Protein AF-0000000076213304 (afdb_homodimer)

pLDDT: mean 77.54, std 24.63, range [30.5, 98.94]

Secondary structure (DSSP, 8-state):
--HHHHHHHHHHHHH--HHHH-TTS-HHHHHHHHHHHHHHHHHHHHHHHHHHHHHHHHHHHHHHHHHS-PEEETTEEEEEEEEEE-HHHHHHHHHHTT-EEPP--SHHHHHHHHHT---TT-SEEEEEEEEEETTEEEETTT-PBP-S--BPTT----GGG-EEEEEEETTT--EEEEETTS-EEEEEEES---/--HHHHHHHHHHHHH--HHHH-TTS-HHHHHHHHHHHHHHHHHHHHHHHHHHHHHHHHHHHHHHHHHS-PEEETTEEEEEEEEEE-HHHHHHHHHHTT-EEPP--SHHHHHHHHHT---TT-SEEEEEEEEEETTEEEETTT-PBP-S--BPTT----GGG-EEEEEEETTT--EEEEETTS-EEEEEEES---

Radius of gyration: 26.55 Å; Cα contacts (8 Å, |Δi|>4): 611; chains: 2; bounding box: 53×80×47 Å

Foldseek 3Di:
DDPVVVLVVLVVVLPPPCCVVPPPDDPVVVVVVVVVSVVSVVVSVVCCVVVVVVVVVVVVLCVVVVVFDWDDDPQKTKGWFDWWFFLVVQQVVLVVNAWGFDDDQDPVSLVVVLVVDDPDPFQFAWGQWFDPPPPQIAGNRPRDTDDDAFADVPPPPCVVVAFTTKTQGNPPSGIYTDHRGGIGIYMTMHNHDD/DDPVVVLVVLVVVLPPPCCVVPPPDPPVVVVVVVVVSVVSVVVSVVCCVVVVVVVVVVVVLCVVVVPFDWDDDPQKTKGWFDWWFFLVVQQVVLVVNAWGFDDDQDPVSLVVVLVVDDPDPFQFAWGQWFDPPPPQIAGNRPRDTDDDAFADVPPPPCVVVAFTTKTQGNPPSGIYTDHRGGIGIYMTMHNHDD

Solvent-accessible surface area (backbone atoms only — not comparable to full-atom values): 20492 Å² total; per-residue (Å²): 135,58,76,61,56,59,53,51,50,54,50,53,60,65,62,53,56,57,67,85,69,42,78,80,58,52,71,64,57,44,47,51,48,49,48,46,49,46,49,50,48,47,47,45,45,47,48,40,46,55,40,42,51,46,40,47,52,43,43,46,47,40,47,55,47,63,65,41,77,62,44,78,57,94,72,26,23,31,39,74,46,82,64,66,32,24,50,48,57,40,36,31,55,18,43,76,71,65,30,24,24,28,76,66,74,41,70,69,55,41,51,53,52,26,71,73,45,66,61,82,93,34,75,28,26,34,38,19,39,32,29,84,52,84,89,52,41,24,24,72,74,59,48,45,65,66,77,58,80,54,54,32,90,82,38,70,64,41,69,94,74,52,29,39,24,31,28,33,29,27,88,81,40,32,28,40,52,35,48,43,78,49,67,31,19,30,32,24,31,20,75,73,56,131,135,58,75,61,57,60,53,51,49,54,51,53,59,65,62,54,57,57,67,84,69,43,78,81,60,52,70,64,59,44,46,50,50,49,49,47,48,47,50,49,47,46,48,44,45,49,48,40,46,54,38,42,51,46,39,48,52,44,43,47,49,41,47,55,48,63,65,42,77,62,45,79,57,95,72,26,24,31,38,74,46,83,63,64,31,23,49,48,58,41,35,32,55,18,43,74,74,66,29,25,26,29,76,66,74,42,72,67,55,39,53,54,52,26,71,73,44,66,61,80,94,33,75,29,26,35,37,17,39,32,30,85,50,85,90,52,42,25,24,72,74,59,47,45,66,66,76,60,80,53,54,33,91,82,37,70,64,40,68,94,75,53,28,39,23,29,28,33,28,26,87,81,40,32,28,39,51,34,48,42,77,49,67,29,19,30,32,26,32,20,75,74,57,132

Nearest PDB structures (foldseek):
  4yli-assembly2_D  TM=7.617E-01  e=7.522E-13  Homo sapiens
  5e4k-assembly1_A  TM=9.205E-01  e=4.769E-11  Homo sapiens
  5ao5-assembly2_B  TM=8.930E-01  e=6.500E-11  Homo sapiens
  5ew6-assembly1_A  TM=9.006E-01  e=8.327E-11  Homo sapiens
  5ao5-assembly1_A  TM=8.877E-01  e=1.367E-10  Homo sapiens

Structure (mmCIF, N/CA/C/O backbone):
data_AF-0000000076213304-model_v1
#
loop_
_entity.id
_entity.type
_entity.pdbx_description
1 polymer 'C-type lectin domain-containing protein'
#
loop_
_atom_site.group_PDB
_atom_site.id
_atom_site.type_symbol
_atom_site.label_atom_id
_atom_site.label_alt_id
_atom_site.label_comp_id
_atom_site.label_asym_id
_atom_site.label_entity_id
_atom_site.label_seq_id
_atom_site.pdbx_PDB_ins_code
_atom_site.Cartn_x
_atom_site.Cartn_y
_atom_site.Cartn_z
_atom_site.occupancy
_atom_site.B_iso_or_equiv
_atom_site.auth_seq_id
_atom_site.auth_comp_id
_atom_site.auth_asym_id
_atom_site.auth_atom_id
_atom_site.pdbx_PDB_model_num
ATOM 1 N N . MET A 1 1 ? 10.344 25.625 6.176 1 30.5 1 MET A N 1
ATOM 2 C CA . MET A 1 1 ? 10.328 26.453 7.379 1 30.5 1 MET A CA 1
ATOM 3 C C . MET A 1 1 ? 9.797 25.672 8.57 1 30.5 1 MET A C 1
ATOM 5 O O . MET A 1 1 ? 8.758 25.016 8.477 1 30.5 1 MET A O 1
ATOM 9 N N . ASP A 1 2 ? 10.594 25.359 9.539 1 35.78 2 ASP A N 1
ATOM 10 C CA . ASP A 1 2 ? 10.539 24.453 10.68 1 35.78 2 ASP A CA 1
ATOM 11 C C . ASP A 1 2 ? 9.398 24.828 11.625 1 35.78 2 ASP A C 1
ATOM 13 O O . ASP A 1 2 ? 9.086 26 11.789 1 35.78 2 ASP A O 1
ATOM 17 N N . SER A 1 3 ? 8.516 23.953 11.906 1 41.19 3 SER A N 1
ATOM 18 C CA . SER A 1 3 ? 7.5 24.062 12.945 1 41.19 3 SER A CA 1
ATOM 19 C C . SER A 1 3 ? 8 24.891 14.125 1 41.19 3 SER A C 1
ATOM 21 O O . SER A 1 3 ? 7.215 25.562 14.797 1 41.19 3 SER A O 1
ATOM 23 N N . SER A 1 4 ? 9.227 24.969 14.211 1 42.03 4 SER A N 1
ATOM 24 C CA . SER A 1 4 ? 9.914 25.672 15.289 1 42.03 4 SER A CA 1
ATOM 25 C C . SER A 1 4 ? 9.836 27.188 15.117 1 42.03 4 SER A C 1
ATOM 27 O O . SER A 1 4 ? 9.68 27.922 16.094 1 42.03 4 SER A O 1
ATOM 29 N N . MET A 1 5 ? 9.75 27.609 13.922 1 40.44 5 MET A N 1
ATOM 30 C CA . MET A 1 5 ? 9.75 29.047 13.656 1 40.44 5 MET A CA 1
ATOM 31 C C . MET A 1 5 ? 8.367 29.641 13.867 1 40.44 5 MET A C 1
ATOM 33 O O . MET A 1 5 ? 8.234 30.75 14.383 1 40.44 5 MET A O 1
ATOM 37 N N . CYS A 1 6 ? 7.328 28.859 13.656 1 39.91 6 CYS A N 1
ATOM 38 C CA . CYS A 1 6 ? 5.961 29.281 13.922 1 39.91 6 CYS A CA 1
ATOM 39 C C . CYS A 1 6 ? 5.703 29.375 15.422 1 39.91 6 CYS A C 1
ATOM 41 O O . CYS A 1 6 ? 5.098 30.344 15.898 1 39.91 6 CYS A O 1
ATOM 43 N N . ILE A 1 7 ? 6.254 28.484 16.141 1 44.47 7 ILE A N 1
ATOM 44 C CA . ILE A 1 7 ? 6.121 28.484 17.594 1 44.47 7 ILE A CA 1
ATOM 45 C C . ILE A 1 7 ? 6.871 29.672 18.172 1 44.47 7 ILE A C 1
ATOM 47 O O . ILE A 1 7 ? 6.355 30.375 19.062 1 44.47 7 ILE A O 1
ATOM 51 N N . ALA A 1 8 ? 7.93 29.953 17.609 1 41.56 8 ALA A N 1
ATOM 52 C CA . ALA A 1 8 ? 8.75 31.062 18.094 1 41.56 8 ALA A CA 1
ATOM 53 C C . ALA A 1 8 ? 8.07 32.406 17.828 1 41.56 8 ALA A C 1
ATOM 55 O O . ALA A 1 8 ? 8.07 33.281 18.688 1 41.56 8 ALA A O 1
ATOM 56 N N . PHE A 1 9 ? 7.379 32.5 16.812 1 39 9 PHE A N 1
ATOM 57 C CA . PHE A 1 9 ? 6.699 33.75 16.469 1 39 9 PHE A CA 1
ATOM 58 C C . PHE A 1 9 ? 5.488 33.969 17.375 1 39 9 PHE A C 1
ATOM 60 O O . PHE A 1 9 ? 5.25 35.094 17.859 1 39 9 PHE A O 1
ATOM 67 N N . ILE A 1 10 ? 4.789 32.938 17.688 1 42.81 10 ILE A N 1
ATOM 68 C CA . ILE A 1 10 ? 3.646 33 18.594 1 42.81 10 ILE A CA 1
ATOM 69 C C . ILE A 1 10 ? 4.121 33.406 19.984 1 42.81 10 ILE A C 1
ATOM 71 O O . ILE A 1 10 ? 3.518 34.281 20.625 1 42.81 10 ILE A O 1
ATOM 75 N N . LEU A 1 11 ? 5.227 32.969 20.281 1 41.53 11 LEU A N 1
ATOM 76 C CA . LEU A 1 11 ? 5.781 33.281 21.594 1 41.53 11 LEU A CA 1
ATOM 77 C C . LEU A 1 11 ? 6.199 34.75 21.656 1 41.53 11 LEU A C 1
ATOM 79 O O . LEU A 1 11 ? 6.004 35.406 22.688 1 41.53 11 LEU A O 1
ATOM 83 N N . VAL A 1 12 ? 6.637 35.25 20.562 1 41.34 12 VAL A N 1
ATOM 84 C CA . VAL A 1 12 ? 7.055 36.656 20.531 1 41.34 12 VAL A CA 1
ATOM 85 C C . VAL A 1 12 ? 5.828 37.562 20.594 1 41.34 12 VAL A C 1
ATOM 87 O O . VAL A 1 12 ? 5.82 38.531 21.328 1 41.34 12 VAL A O 1
ATOM 90 N N . VAL A 1 13 ? 4.793 37.125 19.969 1 42.72 13 VAL A N 1
ATOM 91 C CA . VAL A 1 13 ? 3.576 37.938 20.016 1 42.72 13 VAL A CA 1
ATOM 92 C C . VAL A 1 13 ? 2.961 37.875 21.422 1 42.72 13 VAL A C 1
ATOM 94 O O . VAL A 1 13 ? 2.457 38.875 21.938 1 42.72 13 VAL A O 1
ATOM 97 N N . MET A 1 14 ? 3.182 36.75 22.031 1 41.31 14 MET A N 1
ATOM 98 C CA . MET A 1 14 ? 2.701 36.531 23.391 1 41.31 14 MET A CA 1
ATOM 99 C C . MET A 1 14 ? 3.467 37.438 24.375 1 41.31 14 MET A C 1
ATOM 101 O O . MET A 1 14 ? 2.934 37.812 25.422 1 41.31 14 MET A O 1
ATOM 105 N N . ALA A 1 15 ? 4.625 37.625 24.016 1 39.03 15 ALA A N 1
ATOM 106 C CA . ALA A 1 15 ? 5.453 38.406 24.922 1 39.03 15 ALA A CA 1
ATOM 107 C C . ALA A 1 15 ? 5.172 39.906 24.781 1 39.03 15 ALA A C 1
ATOM 109 O O . ALA A 1 15 ? 5.648 40.719 25.578 1 39.03 15 ALA A O 1
ATOM 110 N N . ILE A 1 16 ? 4.465 40.219 23.75 1 34.94 16 ILE A N 1
ATOM 111 C CA . ILE A 1 16 ? 4.172 41.625 23.656 1 34.94 16 ILE A CA 1
ATOM 112 C C . ILE A 1 16 ? 3.193 42.031 24.75 1 34.94 16 ILE A C 1
ATOM 114 O O . ILE A 1 16 ? 2.072 41.531 24.812 1 34.94 16 ILE A O 1
ATOM 118 N N . ASP A 1 17 ? 3.578 42.375 25.922 1 35.25 17 ASP A N 1
ATOM 119 C CA . ASP A 1 17 ? 2.848 43.031 27.016 1 35.25 17 ASP A CA 1
ATOM 120 C C . ASP A 1 17 ? 2.037 44.219 26.5 1 35.25 17 ASP A C 1
ATOM 122 O O . ASP A 1 17 ? 2.598 45.281 26.172 1 35.25 17 ASP A O 1
ATOM 126 N N . VAL A 1 18 ? 0.824 43.938 25.984 1 37.94 18 VAL A N 1
ATOM 127 C CA . VAL A 1 18 ? -0.082 44.969 25.453 1 37.94 18 VAL A CA 1
ATOM 128 C C . VAL A 1 18 ? -0.277 46.062 26.5 1 37.94 18 VAL A C 1
ATOM 130 O O . VAL A 1 18 ? -0.442 47.219 26.141 1 37.94 18 VAL A O 1
ATOM 133 N N . SER A 1 19 ? -0.426 45.719 27.703 1 37.91 19 SER A N 1
ATOM 134 C CA . SER A 1 19 ? -0.708 46.75 28.672 1 37.91 19 SER A CA 1
ATOM 135 C C . SER A 1 19 ? 0.397 47.812 28.703 1 37.91 19 SER A C 1
ATOM 137 O O . SER A 1 19 ? 0.121 49 28.812 1 37.91 19 SER A O 1
ATOM 139 N N . ASN A 1 20 ? 1.602 47.375 28.906 1 40.34 20 ASN A N 1
ATOM 140 C CA . ASN A 1 20 ? 2.668 48.344 29.062 1 40.34 20 ASN A CA 1
ATOM 141 C C . ASN A 1 20 ? 2.957 49.094 27.766 1 40.34 20 ASN A C 1
ATOM 143 O O . ASN A 1 20 ? 3.58 50.156 27.781 1 40.34 20 ASN A O 1
ATOM 147 N N . SER A 1 21 ? 2.518 48.469 26.672 1 36.41 21 SER A N 1
ATOM 148 C CA . SER A 1 21 ? 2.92 49.094 25.406 1 36.41 21 SER A CA 1
ATOM 149 C C . SER A 1 21 ? 1.831 50 24.859 1 36.41 21 SER A C 1
ATOM 151 O O . SER A 1 21 ? 2.082 50.812 23.953 1 36.41 21 SER A O 1
ATOM 153 N N . PHE A 1 22 ? 0.431 49.812 25.422 1 35.22 22 PHE A N 1
ATOM 154 C CA . PHE A 1 22 ? -0.613 50.688 24.906 1 35.22 22 PHE A CA 1
ATOM 155 C C . PHE A 1 22 ? -1.26 51.469 26.047 1 35.22 22 PHE A C 1
ATOM 157 O O . PHE A 1 22 ? -2.312 51.094 26.547 1 35.22 22 PHE A O 1
ATOM 164 N N . PRO A 1 23 ? -0.802 52.438 26.578 1 37.84 23 PRO A N 1
ATOM 165 C CA . PRO A 1 23 ? -1.333 53.188 27.719 1 37.84 23 PRO A CA 1
ATOM 166 C C . PRO A 1 23 ? -2.662 53.875 27.391 1 37.84 23 PRO A C 1
ATOM 168 O O . PRO A 1 23 ? -3.465 54.125 28.297 1 37.84 23 PRO A O 1
ATOM 171 N N . SER A 1 24 ? -2.873 54.344 26.125 1 41.38 24 SER A N 1
ATOM 172 C CA . SER A 1 24 ? -4.02 55.219 25.969 1 41.38 24 SER A CA 1
ATOM 173 C C . SER A 1 24 ? -5.227 54.469 25.406 1 41.38 24 SER A C 1
ATOM 175 O O . SER A 1 24 ? -6.188 55.094 24.953 1 41.38 24 SER A O 1
ATOM 177 N N . VAL A 1 25 ? -5.09 53.25 25.234 1 43.19 25 VAL A N 1
ATOM 178 C CA . VAL A 1 25 ? -6.238 52.531 24.688 1 43.19 25 VAL A CA 1
ATOM 179 C C . VAL A 1 25 ? -7.348 52.469 25.734 1 43.19 25 VAL A C 1
ATOM 181 O O . VAL A 1 25 ? -7.074 52.406 26.938 1 43.19 25 VAL A O 1
ATOM 184 N N . SER A 1 26 ? -8.641 52.969 25.406 1 49.06 26 SER A N 1
ATOM 185 C CA . SER A 1 26 ? -9.758 52.938 26.344 1 49.06 26 SER A CA 1
ATOM 186 C C . SER A 1 26 ? -9.883 51.594 27.016 1 49.06 26 SER A C 1
ATOM 188 O O . SER A 1 26 ? -9.383 50.594 26.5 1 49.06 26 SER A O 1
ATOM 190 N N . ASN A 1 27 ? -10.438 51.594 28.172 1 51.97 27 ASN A N 1
ATOM 191 C CA . ASN A 1 27 ? -10.609 50.406 29 1 51.97 27 ASN A CA 1
ATOM 192 C C . ASN A 1 27 ? -11.383 49.312 28.25 1 51.97 27 ASN A C 1
ATOM 194 O O . ASN A 1 27 ? -11.062 48.125 28.375 1 51.97 27 ASN A O 1
ATOM 198 N N . LYS A 1 28 ? -12.359 49.719 27.5 1 52.22 28 LYS A N 1
ATOM 199 C CA . LYS A 1 28 ? -13.172 48.75 26.766 1 52.22 28 LYS A CA 1
ATOM 200 C C . LYS A 1 28 ? -12.367 48.094 25.672 1 52.22 28 LYS A C 1
ATOM 202 O O . LYS A 1 28 ? -12.438 46.875 25.484 1 52.22 28 LYS A O 1
ATOM 207 N N . THR A 1 29 ? -11.773 48.875 24.938 1 48.94 29 THR A N 1
ATOM 208 C CA . THR A 1 29 ? -10.938 48.344 23.875 1 48.94 29 THR A CA 1
ATOM 209 C C . THR A 1 29 ? -9.82 47.5 24.438 1 48.94 29 THR A C 1
ATOM 211 O O . THR A 1 29 ? -9.477 46.438 23.875 1 48.94 29 THR A O 1
ATOM 214 N N . MET A 1 30 ? -9.406 47.938 25.562 1 51.28 30 MET A N 1
ATOM 215 C CA . MET A 1 30 ? -8.375 47.156 26.234 1 51.28 30 MET A CA 1
ATOM 216 C C . MET A 1 30 ? -8.93 45.781 26.672 1 51.28 30 MET A C 1
ATOM 218 O O . MET A 1 30 ? -8.234 44.781 26.562 1 51.28 30 MET A O 1
ATOM 222 N N . ASP A 1 31 ? -10.148 45.844 27.062 1 52.31 31 ASP A N 1
ATOM 223 C CA . ASP A 1 31 ? -10.766 44.594 27.5 1 52.31 31 ASP A CA 1
ATOM 224 C C . ASP A 1 31 ? -11.008 43.656 26.312 1 52.31 31 ASP A C 1
ATOM 226 O O . ASP A 1 31 ? -10.797 42.438 26.438 1 52.31 31 ASP A O 1
ATOM 230 N N . GLU A 1 32 ? -11.391 44.219 25.266 1 50.66 32 GLU A N 1
ATOM 231 C CA . GLU A 1 32 ? -11.594 43.438 24.062 1 50.66 32 GLU A CA 1
ATOM 232 C C . GLU A 1 32 ? -10.266 42.875 23.547 1 50.66 32 GLU A C 1
ATOM 234 O O . GLU A 1 32 ? -10.188 41.719 23.125 1 50.66 32 GLU A O 1
ATOM 239 N N . LEU A 1 33 ? -9.328 43.75 23.656 1 48.56 33 LEU A N 1
ATOM 240 C CA . LEU A 1 33 ? -8 43.312 23.219 1 48.56 33 LEU A CA 1
ATOM 241 C C . LEU A 1 33 ? -7.453 42.219 24.156 1 48.56 33 LEU A C 1
ATOM 243 O O . LEU A 1 33 ? -6.816 41.281 23.688 1 48.56 33 LEU A O 1
ATOM 247 N N . LYS A 1 34 ? -7.777 42.438 25.422 1 52.69 34 LYS A N 1
ATOM 248 C CA . LYS A 1 34 ? -7.391 41.406 26.375 1 52.69 34 LYS A CA 1
ATOM 249 C C . LYS A 1 34 ? -8.109 40.094 26.094 1 52.69 34 LYS A C 1
ATOM 251 O O . LYS A 1 34 ? -7.508 39 26.156 1 52.69 34 LYS A O 1
ATOM 256 N N . THR A 1 35 ? -9.359 40.188 25.766 1 52 35 THR A N 1
ATOM 257 C CA . THR A 1 35 ? -10.133 38.969 25.469 1 52 35 THR A CA 1
ATOM 258 C C . THR A 1 35 ? -9.617 38.312 24.203 1 52 35 THR A C 1
ATOM 260 O O . THR A 1 35 ? -9.484 37.094 24.141 1 52 35 THR A O 1
ATOM 263 N N . PHE A 1 36 ? -9.375 39.188 23.359 1 46.84 36 PHE A N 1
ATOM 264 C CA . PHE A 1 36 ? -8.836 38.656 22.125 1 46.84 36 PHE A CA 1
ATOM 265 C C . PHE A 1 36 ? -7.48 38 22.359 1 46.84 36 PHE A C 1
ATOM 267 O O . PHE A 1 36 ? -7.219 36.906 21.844 1 46.84 36 PHE A O 1
ATOM 274 N N . ARG A 1 37 ? -6.668 38.656 23.094 1 48.09 37 ARG A N 1
ATOM 275 C CA . ARG A 1 37 ? -5.371 38.094 23.453 1 48.09 37 ARG A CA 1
ATOM 276 C C . ARG A 1 37 ? -5.535 36.75 24.188 1 48.09 37 ARG A C 1
ATOM 278 O O . ARG A 1 37 ? -4.801 35.812 23.906 1 48.09 37 ARG A O 1
ATOM 285 N N . GLU A 1 38 ? -6.504 36.719 24.938 1 51.59 38 GLU A N 1
ATOM 286 C CA . GLU A 1 38 ? -6.723 35.469 25.672 1 51.59 38 GLU A CA 1
ATOM 287 C C . GLU A 1 38 ? -7.23 34.375 24.75 1 51.59 38 GLU A C 1
ATOM 289 O O . GLU A 1 38 ? -6.824 33.219 24.891 1 51.59 38 GLU A O 1
ATOM 294 N N . LYS A 1 39 ? -8.047 34.781 23.953 1 48.53 39 LYS A N 1
ATOM 295 C CA . LYS A 1 39 ? -8.539 33.781 22.984 1 48.53 39 LYS A CA 1
ATOM 296 C C . LYS A 1 39 ? -7.422 33.312 22.062 1 48.53 39 LYS A C 1
ATOM 298 O O . LYS A 1 39 ? -7.324 32.125 21.75 1 48.53 39 LYS A O 1
ATOM 303 N N . LEU A 1 40 ? -6.656 34.281 21.719 1 48.09 40 LEU A N 1
ATOM 304 C CA . LEU A 1 40 ? -5.496 33.969 20.891 1 48.09 40 LEU A CA 1
ATOM 305 C C . LEU A 1 40 ? -4.527 33.062 21.672 1 48.09 40 LEU A C 1
ATOM 307 O O . LEU A 1 40 ? -3.971 32.125 21.109 1 48.09 40 LEU A O 1
ATOM 311 N N . LYS A 1 41 ? -4.355 33.406 22.938 1 48.62 41 LYS A N 1
ATOM 312 C CA . LYS A 1 41 ? -3.551 32.562 23.812 1 48.62 41 LYS A CA 1
ATOM 313 C C . LYS A 1 41 ? -4.137 31.156 23.922 1 48.62 41 LYS A C 1
ATOM 315 O O . LYS A 1 41 ? -3.4 30.172 23.859 1 48.62 41 LYS A O 1
ATOM 320 N N . GLN A 1 42 ? -5.398 31.109 24.016 1 50.66 42 GLN A N 1
ATOM 321 C CA . GLN A 1 42 ? -6.047 29.812 24.141 1 50.66 42 GLN A CA 1
ATOM 322 C C . GLN A 1 42 ? -5.938 29.016 22.828 1 50.66 42 GLN A C 1
ATOM 324 O O . GLN A 1 42 ? -5.684 27.812 22.859 1 50.66 42 GLN A O 1
ATOM 329 N 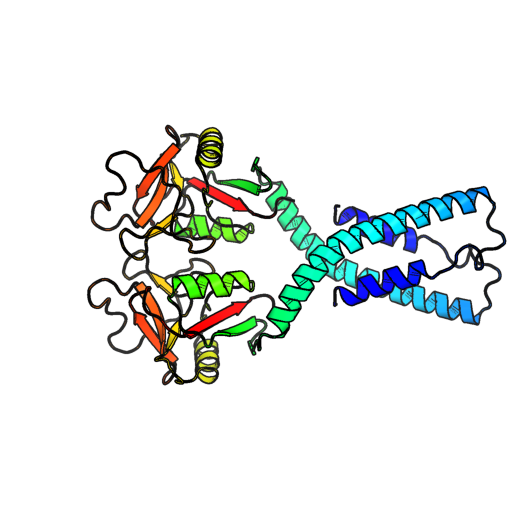N . PHE A 1 43 ? -6.215 29.703 21.875 1 45.94 43 PHE A N 1
ATOM 330 C CA . PHE A 1 43 ? -6.035 29.078 20.578 1 45.94 43 PHE A CA 1
ATOM 331 C C . PHE A 1 43 ? -4.59 28.625 20.375 1 45.94 43 PHE A C 1
ATOM 333 O O . PHE A 1 43 ? -4.336 27.531 19.891 1 45.94 43 PHE A O 1
ATOM 340 N N . GLY A 1 44 ? -3.713 29.5 20.734 1 42.38 44 GLY A N 1
ATOM 341 C CA . GLY A 1 44 ? -2.305 29.141 20.703 1 42.38 44 GLY A CA 1
ATOM 342 C C . GLY A 1 44 ? -1.986 27.906 21.547 1 42.38 44 GLY A C 1
ATOM 343 O O . GLY A 1 44 ? -1.254 27.031 21.094 1 42.38 44 GLY A O 1
ATOM 344 N N . VAL A 1 45 ? -2.572 27.953 22.672 1 50.38 45 VAL A N 1
ATOM 345 C CA . VAL A 1 45 ? -2.371 26.797 23.531 1 50.38 45 VAL A CA 1
ATOM 346 C C . VAL A 1 45 ? -2.969 25.547 22.891 1 50.38 45 VAL A C 1
ATOM 348 O O . VAL A 1 45 ? -2.352 24.484 22.891 1 50.38 45 VAL A O 1
ATOM 351 N N . GLU A 1 46 ? -4.164 25.734 22.406 1 46.34 46 GLU A N 1
ATOM 352 C CA . GLU A 1 46 ? -4.809 24.594 21.766 1 46.34 46 GLU A CA 1
ATOM 353 C C . GLU A 1 46 ? -4.008 24.109 20.562 1 46.34 46 GLU A C 1
ATOM 355 O O . GLU A 1 46 ? -3.822 22.906 20.375 1 46.34 46 GLU A O 1
ATOM 360 N N . ILE A 1 47 ? -3.664 25.016 19.812 1 43.94 47 ILE A N 1
ATOM 361 C CA . ILE A 1 47 ? -2.822 24.688 18.672 1 43.94 47 ILE A CA 1
ATOM 362 C C . ILE A 1 47 ? -1.5 24.094 19.156 1 43.94 47 ILE A C 1
ATOM 364 O O . ILE A 1 47 ? -1.031 23.094 18.625 1 43.94 47 ILE A O 1
ATOM 368 N N . THR A 1 48 ? -0.971 24.766 20.109 1 42.69 48 THR A N 1
ATOM 369 C CA . THR A 1 48 ? 0.266 24.25 20.688 1 42.69 48 THR A CA 1
ATOM 370 C C . THR A 1 48 ? 0.058 22.859 21.281 1 42.69 48 THR A C 1
ATOM 372 O O . THR A 1 48 ? 0.896 21.984 21.094 1 42.69 48 THR A O 1
ATOM 375 N N . ASN A 1 49 ? -1.055 22.812 21.969 1 46.25 49 ASN A N 1
ATOM 376 C CA . ASN A 1 49 ? -1.329 21.5 22.531 1 46.25 49 ASN A CA 1
ATOM 377 C C . ASN A 1 49 ? -1.533 20.453 21.438 1 46.25 49 ASN A C 1
ATOM 379 O O . ASN A 1 49 ? -1.041 19.328 21.547 1 46.25 49 ASN A O 1
ATOM 383 N N . LYS A 1 50 ? -2.422 20.797 20.609 1 44.91 50 LYS A N 1
ATOM 384 C CA . LYS A 1 50 ? -2.607 19.891 19.484 1 44.91 50 LYS A CA 1
ATOM 385 C C . LYS A 1 50 ? -1.306 19.703 18.703 1 44.91 50 LYS A C 1
ATOM 387 O O . LYS A 1 50 ? -0.97 18.594 18.297 1 44.91 50 LYS A O 1
ATOM 392 N N . PHE A 1 51 ? -0.636 20.812 18.5 1 41.25 51 PHE A N 1
ATOM 393 C CA . PHE A 1 51 ? 0.665 20.766 17.844 1 41.25 51 PHE A CA 1
ATOM 394 C C . PHE A 1 51 ? 1.715 20.156 18.766 1 41.25 51 PHE A C 1
ATOM 396 O O . PHE A 1 51 ? 2.609 19.438 18.312 1 41.25 51 PHE A O 1
ATOM 403 N N . SER A 1 52 ? 1.62 20.531 19.906 1 45.62 52 SER A N 1
ATOM 404 C CA . SER A 1 52 ? 2.543 19.906 20.859 1 45.62 52 SER A CA 1
ATOM 405 C C . SER A 1 52 ? 2.367 18.406 20.906 1 45.62 52 SER A C 1
ATOM 407 O O . SER A 1 52 ? 3.348 17.656 20.984 1 45.62 52 SER A O 1
ATOM 409 N N . GLY A 1 53 ? 1.123 17.969 21.031 1 44.53 53 GLY A N 1
ATOM 410 C CA . GLY A 1 53 ? 0.915 16.547 20.875 1 44.53 53 GLY A CA 1
ATOM 411 C C . GLY A 1 53 ? 1.379 16.016 19.531 1 44.53 53 GLY A C 1
ATOM 412 O O . GLY A 1 53 ? 2.072 14.992 19.469 1 44.53 53 GLY A O 1
ATOM 413 N N . LEU A 1 54 ? 0.888 16.625 18.547 1 43.84 54 LEU A N 1
ATOM 414 C CA . LEU A 1 54 ? 1.406 16.328 17.219 1 43.84 54 LEU A CA 1
ATOM 415 C C . LEU A 1 54 ? 2.91 16.578 17.141 1 43.84 54 LEU A C 1
ATOM 417 O O . LEU A 1 54 ? 3.648 15.797 16.547 1 43.84 54 LEU A O 1
ATOM 421 N N . ASP A 1 55 ? 3.375 17.656 17.719 1 42.84 55 ASP A N 1
ATOM 422 C CA . ASP A 1 55 ? 4.797 17.984 17.797 1 42.84 55 ASP A CA 1
ATOM 423 C C . ASP A 1 55 ? 5.566 16.906 18.562 1 42.84 55 ASP A C 1
ATOM 425 O O . ASP A 1 55 ? 6.648 16.5 18.141 1 42.84 55 ASP A O 1
ATOM 429 N N . THR A 1 56 ? 4.977 16.578 19.703 1 48.53 56 THR A N 1
ATOM 430 C CA . THR A 1 56 ? 5.664 15.5 20.422 1 48.53 56 THR A CA 1
ATOM 431 C C . THR A 1 56 ? 5.676 14.219 19.578 1 48.53 56 THR A C 1
ATOM 433 O O . THR A 1 56 ? 6.684 13.508 19.547 1 48.53 56 THR A O 1
ATOM 436 N N . ASP A 1 57 ? 4.535 13.805 19.078 1 46.72 57 ASP A N 1
ATOM 437 C CA . ASP A 1 57 ? 4.504 12.648 18.188 1 46.72 57 ASP A CA 1
ATOM 438 C C . ASP A 1 57 ? 5.383 12.867 16.953 1 46.72 57 ASP A C 1
ATOM 440 O O . ASP A 1 57 ? 6.125 11.977 16.547 1 46.72 57 ASP A O 1
ATOM 444 N N . LEU A 1 58 ? 5.18 14.023 16.453 1 44.41 58 LEU A N 1
ATOM 445 C CA . LEU A 1 58 ? 6.027 14.398 15.328 1 44.41 58 LEU A CA 1
ATOM 446 C C . LEU A 1 58 ? 7.484 14.531 15.766 1 44.41 58 LEU A C 1
ATOM 448 O O . LEU A 1 58 ? 8.391 14.117 15.039 1 44.41 58 LEU A O 1
ATOM 452 N N . GLN A 1 59 ? 7.668 15.133 16.906 1 46.38 59 GLN A N 1
ATOM 453 C CA . GLN A 1 59 ? 9.031 15.203 17.422 1 46.38 59 GLN A CA 1
ATOM 454 C C . GLN A 1 59 ? 9.602 13.812 17.672 1 46.38 59 GLN A C 1
ATOM 456 O O . GLN A 1 59 ? 10.773 13.555 17.375 1 46.38 59 GLN A O 1
ATOM 461 N N . SER A 1 60 ? 8.797 12.969 18.266 1 50.06 60 SER A N 1
ATOM 462 C CA . SER A 1 60 ? 9.258 11.594 18.453 1 50.06 60 SER A CA 1
ATOM 463 C C . SER A 1 60 ? 9.492 10.906 17.125 1 50.06 60 SER A C 1
ATOM 465 O O . SER A 1 60 ? 10.492 10.195 16.953 1 50.06 60 SER A O 1
ATOM 467 N N . MET A 1 61 ? 8.492 11.016 16.297 1 47.91 61 MET A N 1
ATOM 468 C CA . MET A 1 61 ? 8.703 10.492 14.961 1 47.91 61 MET A CA 1
ATOM 469 C C . MET A 1 61 ? 9.906 11.148 14.297 1 47.91 61 MET A C 1
ATOM 471 O O . MET A 1 61 ? 10.711 10.477 13.648 1 47.91 61 MET A O 1
ATOM 475 N N . GLU A 1 62 ? 9.945 12.461 14.5 1 47.78 62 GLU A N 1
ATOM 476 C CA . GLU A 1 62 ? 11.094 13.195 13.984 1 47.78 62 GLU A CA 1
ATOM 477 C C . GLU A 1 62 ? 12.398 12.695 14.602 1 47.78 62 GLU A C 1
ATOM 479 O O . GLU A 1 62 ? 13.398 12.539 13.906 1 47.78 62 GLU A O 1
ATOM 484 N N . SER A 1 63 ? 12.25 12.578 15.906 1 52.06 63 SER A N 1
ATOM 485 C CA . SER A 1 63 ? 13.453 12.07 16.562 1 52.06 63 SER A CA 1
ATOM 486 C C . SER A 1 63 ? 13.812 10.672 16.078 1 52.06 63 SER A C 1
ATOM 488 O O . SER A 1 63 ? 14.984 10.375 15.828 1 52.06 63 SER A O 1
ATOM 490 N N . ASP A 1 64 ? 12.789 9.812 16 1 53.84 64 ASP A N 1
ATOM 491 C CA . ASP A 1 64 ? 13.055 8.461 15.5 1 53.84 64 ASP A CA 1
ATOM 492 C C . ASP A 1 64 ? 13.516 8.5 14.047 1 53.84 64 ASP A C 1
ATOM 494 O O . ASP A 1 64 ? 14.453 7.801 13.664 1 53.84 64 ASP A O 1
ATOM 498 N N . ILE A 1 65 ? 12.797 9.398 13.344 1 54 65 ILE A N 1
ATOM 499 C CA . ILE A 1 65 ? 13.18 9.602 11.945 1 54 65 ILE A CA 1
ATOM 500 C C . ILE A 1 65 ? 14.555 10.266 11.883 1 54 65 ILE A C 1
ATOM 502 O O . ILE A 1 65 ? 15.391 9.883 11.062 1 54 65 ILE A O 1
ATOM 506 N N . ALA A 1 66 ? 14.672 11.242 12.781 1 52.62 66 ALA A N 1
ATOM 507 C CA . ALA A 1 66 ? 15.953 11.938 12.844 1 52.62 66 ALA A CA 1
ATOM 508 C C . ALA A 1 66 ? 17.094 10.969 13.148 1 52.62 66 ALA A C 1
ATOM 510 O O . ALA A 1 66 ? 18.219 11.18 12.711 1 52.62 66 ALA A O 1
ATOM 511 N N . LYS A 1 67 ? 16.609 10.039 13.883 1 58.69 67 LYS A N 1
ATOM 512 C CA . LYS A 1 67 ? 17.641 9.055 14.203 1 58.69 67 LYS A CA 1
ATOM 513 C C . LYS A 1 67 ? 17.953 8.164 13.008 1 58.69 67 LYS A C 1
ATOM 515 O O . LYS A 1 67 ? 19.016 7.566 12.922 1 58.69 67 LYS A O 1
ATOM 520 N N . ARG A 1 68 ? 17 8.273 12.109 1 62.97 68 ARG A N 1
ATOM 521 C CA . ARG A 1 68 ? 17.266 7.477 10.914 1 62.97 68 ARG A CA 1
ATOM 522 C C . ARG A 1 68 ? 18.078 8.266 9.898 1 62.97 68 ARG A C 1
ATOM 524 O O . ARG A 1 68 ? 17.875 9.469 9.727 1 62.97 68 ARG A O 1
ATOM 531 N N . ASN A 1 69 ? 19.125 7.664 9.555 1 77.88 69 ASN A N 1
ATOM 532 C CA . ASN A 1 69 ? 20.016 8.242 8.555 1 77.88 69 ASN A CA 1
ATOM 533 C C . ASN A 1 69 ? 19.406 8.195 7.16 1 77.88 69 ASN A C 1
ATOM 535 O O . ASN A 1 69 ? 19.703 7.289 6.379 1 77.88 69 ASN A O 1
ATOM 539 N N . PHE A 1 70 ? 18.5 9.125 6.965 1 86.69 70 PHE A N 1
ATOM 540 C CA . PHE A 1 70 ? 17.938 9.25 5.621 1 86.69 70 PHE A CA 1
ATOM 541 C C . PHE A 1 70 ? 18.938 9.883 4.668 1 86.69 70 PHE A C 1
ATOM 543 O O . PHE A 1 70 ? 19.703 10.773 5.062 1 86.69 70 PHE A O 1
ATOM 550 N N . GLU A 1 71 ? 18.953 9.281 3.459 1 91.88 71 GLU A N 1
ATOM 551 C CA . GLU A 1 71 ? 19.703 9.891 2.359 1 91.88 71 GLU A CA 1
ATOM 552 C C . GLU A 1 71 ? 18.781 10.656 1.42 1 91.88 71 GLU A C 1
ATOM 554 O O . GLU A 1 71 ? 17.656 10.211 1.141 1 91.88 71 GLU A O 1
ATOM 559 N N . LYS A 1 72 ? 19.297 11.773 0.994 1 89.25 72 LYS A N 1
ATOM 560 C CA . LYS A 1 72 ? 18.484 12.602 0.111 1 89.25 72 LYS A CA 1
ATOM 561 C C . LYS A 1 72 ? 18.922 12.461 -1.342 1 89.25 72 LYS A C 1
ATOM 563 O O . LYS A 1 72 ? 20.125 12.398 -1.628 1 89.25 72 LYS A O 1
ATOM 568 N N . TYR A 1 73 ? 17.891 12.359 -2.25 1 92.5 73 TYR A N 1
ATOM 569 C CA . TYR A 1 73 ? 18.156 12.312 -3.684 1 92.5 73 TYR A CA 1
ATOM 570 C C . TYR A 1 73 ? 16.984 12.891 -4.473 1 92.5 73 TYR A C 1
ATOM 572 O O . TYR A 1 73 ? 15.859 12.383 -4.391 1 92.5 73 TYR A O 1
ATOM 580 N N . ASN A 1 74 ? 17.172 13.938 -5.18 1 88.38 74 ASN A N 1
ATOM 581 C CA . ASN A 1 74 ? 16.203 14.578 -6.062 1 88.38 74 ASN A CA 1
ATOM 582 C C . ASN A 1 74 ? 14.891 14.867 -5.336 1 88.38 74 ASN A C 1
ATOM 584 O O . ASN A 1 74 ? 13.812 14.547 -5.844 1 88.38 74 ASN A O 1
ATOM 588 N N . GLY A 1 75 ? 14.969 15.391 -4.168 1 83.19 75 GLY A N 1
ATOM 589 C CA . GLY A 1 75 ? 13.797 15.844 -3.439 1 83.19 75 GLY A CA 1
ATOM 590 C C . GLY A 1 75 ? 13.102 14.734 -2.674 1 83.19 75 GLY A C 1
ATOM 591 O O . GLY A 1 75 ? 12.055 14.961 -2.066 1 83.19 75 GLY A O 1
ATOM 592 N N . HIS A 1 76 ? 13.695 13.539 -2.75 1 88.06 76 HIS A N 1
ATOM 593 C CA . HIS A 1 76 ? 13.164 12.406 -2.002 1 88.06 76 HIS A CA 1
ATOM 594 C C . HIS A 1 76 ? 14.141 11.953 -0.919 1 88.06 76 HIS A C 1
ATOM 596 O O . HIS A 1 76 ? 15.328 12.266 -0.979 1 88.06 76 HIS A O 1
ATOM 602 N N . CYS A 1 77 ? 13.609 11.336 0.081 1 89.25 77 CYS A N 1
ATOM 603 C CA . CYS A 1 77 ? 14.414 10.773 1.155 1 89.25 77 CYS A CA 1
ATOM 604 C C . CYS A 1 77 ? 14.344 9.25 1.148 1 89.25 77 CYS A C 1
ATOM 606 O O . CYS A 1 77 ? 13.289 8.672 0.896 1 89.25 77 CYS A O 1
ATOM 608 N N . TYR A 1 78 ? 15.438 8.719 1.387 1 95.06 78 TYR A N 1
ATOM 609 C CA . TYR A 1 78 ? 15.57 7.27 1.304 1 95.06 78 TYR A CA 1
ATOM 610 C C . TYR A 1 78 ? 16.141 6.699 2.598 1 95.06 78 TYR A C 1
ATOM 612 O O . TYR A 1 78 ? 17.031 7.293 3.205 1 95.06 78 TYR A O 1
ATOM 620 N N . TYR A 1 79 ? 15.594 5.676 3.039 1 94.81 79 TYR A N 1
ATOM 621 C CA . TYR A 1 79 ? 16.094 4.918 4.184 1 94.81 79 TYR A CA 1
ATOM 622 C C . TYR A 1 79 ? 16.562 3.533 3.762 1 94.81 79 TYR A C 1
ATOM 624 O O . TYR A 1 79 ? 15.852 2.811 3.062 1 94.81 79 TYR A O 1
ATOM 632 N N . PHE A 1 80 ? 17.781 3.207 4.105 1 96.56 80 PHE A N 1
ATOM 633 C CA . PHE A 1 80 ? 18.359 1.899 3.836 1 96.56 80 PHE A CA 1
ATOM 634 C C . PHE A 1 80 ? 18.375 1.039 5.094 1 96.56 80 PHE A C 1
ATOM 636 O O . PHE A 1 80 ? 19.234 1.199 5.957 1 96.56 80 PHE A O 1
ATOM 643 N N . GLY A 1 81 ? 17.391 0.152 5.148 1 95.19 81 GLY A N 1
ATOM 644 C CA . GLY A 1 81 ? 17.25 -0.695 6.324 1 95.19 81 GLY A CA 1
ATOM 645 C C . GLY A 1 81 ? 18.328 -1.751 6.43 1 95.19 81 GLY A C 1
ATOM 646 O O . GLY A 1 81 ? 18.625 -2.439 5.453 1 95.19 81 GLY A O 1
ATOM 647 N N . GLU A 1 82 ? 18.844 -1.995 7.613 1 93.75 82 GLU A N 1
ATOM 648 C CA . GLU A 1 82 ? 19.969 -2.906 7.812 1 93.75 82 GLU A CA 1
ATOM 649 C C . GLU A 1 82 ? 19.484 -4.281 8.273 1 93.75 82 GLU A C 1
ATOM 651 O O . GLU A 1 82 ? 20.234 -5.266 8.18 1 93.75 82 GLU A O 1
ATOM 656 N N . ASP A 1 83 ? 18.312 -4.297 8.883 1 95.88 83 ASP A N 1
ATOM 657 C CA . ASP A 1 83 ? 17.766 -5.59 9.266 1 95.88 83 ASP A CA 1
ATOM 658 C C . ASP A 1 83 ? 17.219 -6.34 8.047 1 95.88 83 ASP A C 1
ATOM 660 O O . ASP A 1 83 ? 16.828 -5.719 7.055 1 95.88 83 ASP A O 1
ATOM 664 N N . ARG A 1 84 ? 17.297 -7.621 8.055 1 98.38 84 ARG A N 1
ATOM 665 C CA . ARG A 1 84 ? 16.766 -8.453 6.984 1 98.38 84 ARG A CA 1
ATOM 666 C C . ARG A 1 84 ? 15.32 -8.859 7.277 1 98.38 84 ARG A C 1
ATOM 668 O O . ARG A 1 84 ? 15.039 -9.422 8.336 1 98.38 84 ARG A O 1
ATOM 675 N N . LEU A 1 85 ? 14.414 -8.57 6.371 1 98.69 85 LEU A N 1
ATOM 676 C CA . LEU A 1 85 ? 12.984 -8.812 6.523 1 98.69 85 LEU A CA 1
ATOM 677 C C . LEU A 1 85 ? 12.391 -9.398 5.246 1 98.69 85 LEU A C 1
ATOM 679 O O . LEU A 1 85 ? 13.008 -9.32 4.18 1 98.69 85 LEU A O 1
ATOM 683 N N . SER A 1 86 ? 11.242 -10.023 5.43 1 98.69 86 SER A N 1
ATOM 684 C CA . SER A 1 86 ? 10.477 -10.359 4.234 1 98.69 86 SER A CA 1
ATOM 685 C C . SER A 1 86 ? 10.055 -9.094 3.486 1 98.69 86 SER A C 1
ATOM 687 O O . SER A 1 86 ? 10.109 -7.996 4.031 1 98.69 86 SER A O 1
ATOM 689 N N . TRP A 1 87 ? 9.664 -9.273 2.25 1 98.75 87 TRP A N 1
ATOM 690 C CA . TRP A 1 87 ? 9.188 -8.141 1.466 1 98.75 87 TRP A CA 1
ATOM 691 C C . TRP A 1 87 ? 8.016 -7.453 2.164 1 98.75 87 TRP A C 1
ATOM 693 O O . TRP A 1 87 ? 7.941 -6.223 2.191 1 98.75 87 TRP A O 1
ATOM 703 N N . PHE A 1 88 ? 7.145 -8.258 2.781 1 98.75 88 PHE A N 1
ATOM 704 C CA . PHE A 1 88 ? 5.953 -7.742 3.445 1 98.75 88 PHE A CA 1
ATOM 705 C C . PHE A 1 88 ? 6.332 -6.898 4.656 1 98.75 88 PHE A C 1
ATOM 707 O O . PHE A 1 88 ? 5.828 -5.785 4.828 1 98.75 88 PHE A O 1
ATOM 714 N N . ASN A 1 89 ? 7.18 -7.441 5.48 1 98.56 89 ASN A N 1
ATOM 715 C CA . ASN A 1 89 ? 7.598 -6.719 6.676 1 98.56 89 ASN A CA 1
ATOM 716 C C . ASN A 1 89 ? 8.43 -5.488 6.32 1 98.56 89 ASN A C 1
ATOM 718 O O . ASN A 1 89 ? 8.367 -4.469 7.012 1 98.56 89 ASN A O 1
ATOM 722 N N . ALA A 1 90 ? 9.211 -5.602 5.281 1 98.75 90 ALA A N 1
ATOM 723 C CA . ALA A 1 90 ? 9.945 -4.441 4.789 1 98.75 90 ALA A CA 1
ATOM 724 C C . ALA A 1 90 ? 8.992 -3.336 4.344 1 98.75 90 ALA A C 1
ATOM 726 O O . ALA A 1 90 ? 9.172 -2.17 4.707 1 98.75 90 ALA A O 1
ATOM 727 N N . GLN A 1 91 ? 7.996 -3.723 3.521 1 98.5 91 GLN A N 1
ATOM 728 C CA . GLN A 1 91 ? 6.988 -2.758 3.094 1 98.5 91 GLN A CA 1
ATOM 729 C C . GLN A 1 91 ? 6.285 -2.129 4.293 1 98.5 91 GLN A C 1
ATOM 731 O O . GLN A 1 91 ? 6.066 -0.916 4.324 1 98.5 91 GLN A O 1
ATOM 736 N N . ARG A 1 92 ? 5.949 -2.918 5.258 1 95.81 92 ARG A N 1
ATOM 737 C CA . ARG A 1 92 ? 5.312 -2.416 6.469 1 95.81 92 ARG A CA 1
ATOM 738 C C . ARG A 1 92 ? 6.207 -1.403 7.18 1 95.81 92 ARG A C 1
ATOM 740 O O . ARG A 1 92 ? 5.742 -0.338 7.586 1 95.81 92 ARG A O 1
ATOM 747 N N . ASN A 1 93 ? 7.477 -1.718 7.336 1 94.5 93 ASN A N 1
ATOM 748 C CA . ASN A 1 93 ? 8.406 -0.802 7.988 1 94.5 93 ASN A CA 1
ATOM 749 C C . ASN A 1 93 ? 8.516 0.521 7.234 1 94.5 93 ASN A C 1
ATOM 751 O O . ASN A 1 93 ? 8.602 1.585 7.852 1 94.5 93 ASN A O 1
ATOM 755 N N . CYS A 1 94 ? 8.555 0.424 5.918 1 95.5 94 CYS A N 1
ATOM 756 C CA . CYS A 1 94 ? 8.617 1.646 5.125 1 95.5 94 CYS A CA 1
ATOM 757 C C . CYS A 1 94 ? 7.363 2.488 5.316 1 95.5 94 CYS A C 1
ATOM 759 O O . CYS A 1 94 ? 7.441 3.715 5.41 1 95.5 94 CYS A O 1
ATOM 761 N N . GLN A 1 95 ? 6.211 1.825 5.391 1 89.31 95 GLN A N 1
ATOM 762 C CA . GLN A 1 95 ? 4.957 2.539 5.609 1 89.31 95 GLN A CA 1
ATOM 763 C C . GLN A 1 95 ? 4.949 3.223 6.977 1 89.31 95 GLN A C 1
ATOM 765 O O . GLN A 1 95 ? 4.445 4.34 7.113 1 89.31 95 GLN A O 1
ATOM 770 N N . LEU A 1 96 ? 5.527 2.623 7.957 1 85.56 96 LEU A N 1
ATOM 771 C CA . LEU A 1 96 ? 5.551 3.15 9.32 1 85.56 96 LEU A CA 1
ATOM 772 C C . LEU A 1 96 ? 6.371 4.434 9.391 1 85.56 96 LEU A C 1
ATOM 774 O O . LEU A 1 96 ? 6.102 5.301 10.227 1 85.56 96 LEU A O 1
ATOM 778 N N . ILE A 1 97 ? 7.266 4.586 8.453 1 81.38 97 ILE A N 1
ATOM 779 C CA . ILE A 1 97 ? 8.086 5.789 8.5 1 81.38 97 ILE A CA 1
ATOM 780 C C . ILE A 1 97 ? 7.652 6.758 7.406 1 81.38 97 ILE A C 1
ATOM 782 O O . ILE A 1 97 ? 8.406 7.66 7.031 1 81.38 97 ILE A O 1
ATOM 786 N N . GLY A 1 98 ? 6.512 6.535 6.844 1 81 98 GLY A N 1
ATOM 787 C CA . GLY A 1 98 ? 5.875 7.531 6 1 81 98 GLY A CA 1
ATOM 788 C C . GLY A 1 98 ? 6.156 7.328 4.523 1 81 98 GLY A C 1
ATOM 789 O O . GLY A 1 98 ? 5.938 8.234 3.715 1 81 98 GLY A O 1
ATOM 790 N N . GLY A 1 99 ? 6.594 6.152 4.152 1 90.38 99 GLY A N 1
ATOM 791 C CA . GLY A 1 99 ? 6.898 5.871 2.756 1 90.38 99 GLY A CA 1
ATOM 792 C C . GLY A 1 99 ? 6.484 4.477 2.326 1 90.38 99 GLY A C 1
ATOM 793 O O . GLY A 1 99 ? 5.492 3.936 2.816 1 90.38 99 GLY A O 1
ATOM 794 N N . ASN A 1 100 ? 7.141 4 1.312 1 95.94 100 ASN A N 1
ATOM 795 C CA . ASN A 1 100 ? 7.031 2.66 0.742 1 95.94 100 ASN A CA 1
ATOM 796 C C . ASN A 1 100 ? 8.391 2.123 0.305 1 95.94 100 ASN A C 1
ATOM 798 O O . ASN A 1 100 ? 9.375 2.867 0.261 1 95.94 100 ASN A O 1
ATOM 802 N N . LEU A 1 101 ? 8.398 0.832 0.124 1 98.62 101 LEU A N 1
ATOM 803 C CA . LEU A 1 101 ? 9.547 0.346 -0.628 1 98.62 101 LEU A CA 1
ATOM 804 C C . LEU A 1 101 ? 9.742 1.158 -1.904 1 98.62 101 LEU A C 1
ATOM 806 O O . LEU A 1 101 ? 8.773 1.515 -2.574 1 98.62 101 LEU A O 1
ATOM 810 N N . VAL A 1 102 ? 10.953 1.389 -2.268 1 98.56 102 VAL A N 1
ATOM 811 C CA . VAL A 1 102 ? 11.344 2.41 -3.234 1 98.56 102 VAL A CA 1
ATOM 812 C C . VAL A 1 102 ? 10.789 2.053 -4.613 1 98.56 102 VAL A C 1
ATOM 814 O O . VAL A 1 102 ? 10.812 0.887 -5.016 1 98.56 102 VAL A O 1
ATOM 817 N N . LYS A 1 103 ? 10.258 3.043 -5.234 1 98.31 103 LYS A N 1
ATOM 818 C CA . LYS A 1 103 ? 9.984 3.029 -6.668 1 98.31 103 LYS A CA 1
ATOM 819 C C . LYS A 1 103 ? 11.148 3.607 -7.461 1 98.31 103 LYS A C 1
ATOM 821 O O . LYS A 1 103 ? 11.609 4.715 -7.176 1 98.31 103 LYS A O 1
ATOM 826 N N . ILE A 1 104 ? 11.648 2.906 -8.43 1 98.62 104 ILE A N 1
ATOM 827 C CA . ILE A 1 104 ? 12.797 3.354 -9.211 1 98.62 104 ILE A CA 1
ATOM 828 C C . ILE A 1 104 ? 12.328 3.812 -10.594 1 98.62 104 ILE A C 1
ATOM 830 O O . ILE A 1 104 ? 11.914 2.996 -11.414 1 98.62 104 ILE A O 1
ATOM 834 N N . ASP A 1 105 ? 12.562 5.055 -10.875 1 96.94 105 ASP A N 1
ATOM 835 C CA . ASP A 1 105 ? 11.938 5.656 -12.047 1 96.94 105 ASP A CA 1
ATOM 836 C C . ASP A 1 105 ? 12.898 5.668 -13.234 1 96.94 105 ASP A C 1
ATOM 838 O O . ASP A 1 105 ? 12.469 5.707 -14.391 1 96.94 105 ASP A O 1
ATOM 842 N N . ASP A 1 106 ? 14.148 5.691 -12.977 1 98.06 106 ASP A N 1
ATOM 843 C CA . ASP A 1 106 ? 15.086 5.809 -14.086 1 98.06 106 ASP A CA 1
ATOM 844 C C . ASP A 1 106 ? 16.453 5.262 -13.703 1 98.06 106 ASP A C 1
ATOM 846 O O . ASP A 1 106 ? 16.688 4.879 -12.555 1 98.06 106 ASP A O 1
ATOM 850 N N . SER A 1 107 ? 17.344 5.207 -14.75 1 98.38 107 SER A N 1
ATOM 851 C CA . SER A 1 107 ? 18.656 4.605 -14.57 1 98.38 107 SER A CA 1
ATOM 852 C C . SER A 1 107 ? 19.516 5.426 -13.609 1 98.38 107 SER A C 1
ATOM 854 O O . SER A 1 107 ? 20.344 4.875 -12.867 1 98.38 107 SER A O 1
ATOM 856 N N . SER A 1 108 ? 19.344 6.766 -13.609 1 98.38 108 SER A N 1
ATOM 857 C CA . SER A 1 108 ? 20.109 7.613 -12.703 1 98.38 108 SER A CA 1
ATOM 858 C C . SER A 1 108 ? 19.766 7.312 -11.242 1 98.38 108 SER A C 1
ATOM 860 O O . SER A 1 108 ? 20.672 7.164 -10.414 1 98.38 108 SER A O 1
ATOM 862 N N . GLU A 1 109 ? 18.547 7.23 -10.984 1 98.12 109 GLU A N 1
ATOM 863 C CA . GLU A 1 109 ? 18.094 6.871 -9.641 1 98.12 109 GLU A CA 1
ATOM 864 C C . GLU A 1 109 ? 18.609 5.488 -9.242 1 98.12 109 GLU A C 1
ATOM 866 O O . GLU A 1 109 ? 19.109 5.305 -8.133 1 98.12 109 GLU A O 1
ATOM 871 N N . ASN A 1 110 ? 18.5 4.523 -10.188 1 98.75 110 ASN A N 1
ATOM 872 C CA . ASN A 1 110 ? 18.984 3.166 -9.938 1 98.75 110 ASN A CA 1
ATOM 873 C C . ASN A 1 110 ? 20.453 3.148 -9.57 1 98.75 110 ASN A C 1
ATOM 875 O O . ASN A 1 110 ? 20.859 2.473 -8.617 1 98.75 110 ASN A O 1
ATOM 879 N N . SER A 1 111 ? 21.219 3.867 -10.305 1 98.5 111 SER A N 1
ATOM 880 C CA . SER A 1 111 ? 22.656 3.928 -10.062 1 98.5 111 SER A CA 1
ATOM 881 C C . SER A 1 111 ? 22.953 4.566 -8.711 1 98.5 111 SER A C 1
ATOM 883 O O . SER A 1 111 ? 23.844 4.117 -7.996 1 98.5 111 SER A O 1
ATOM 885 N N . TRP A 1 112 ? 22.234 5.605 -8.414 1 98.38 112 TRP A N 1
ATOM 886 C CA . TRP A 1 112 ? 22.438 6.27 -7.125 1 98.38 112 TRP A CA 1
ATOM 887 C C . TRP A 1 112 ? 22.094 5.336 -5.969 1 98.38 112 TRP A C 1
ATOM 889 O O . TRP A 1 112 ? 22.844 5.266 -4.984 1 98.38 112 TRP A O 1
ATOM 899 N N . LEU A 1 113 ? 20.969 4.621 -6.082 1 98.62 113 LEU A N 1
ATOM 900 C CA . LEU A 1 113 ? 20.578 3.652 -5.059 1 98.62 113 LEU A CA 1
ATOM 901 C C . LEU A 1 113 ? 21.672 2.605 -4.867 1 98.62 113 LEU A C 1
ATOM 903 O O . LEU A 1 113 ? 22.078 2.312 -3.738 1 98.62 113 LEU A O 1
ATOM 907 N N . LYS A 1 114 ? 22.172 2.016 -5.98 1 98.31 114 LYS A N 1
ATOM 908 C CA . LYS A 1 114 ? 23.25 1.021 -5.922 1 98.31 114 LYS A CA 1
ATOM 909 C C . LYS A 1 114 ? 24.453 1.548 -5.145 1 98.31 114 LYS A C 1
ATOM 911 O O . LYS A 1 114 ? 25.016 0.835 -4.32 1 98.31 114 LYS A O 1
ATOM 916 N N . SER A 1 115 ? 24.766 2.752 -5.371 1 97.81 115 SER A N 1
ATOM 917 C CA . SER A 1 115 ? 25.953 3.332 -4.75 1 97.81 115 SER A CA 1
ATOM 918 C C . SER A 1 115 ? 25.781 3.465 -3.242 1 97.81 115 SER A C 1
ATOM 920 O O . SER A 1 115 ? 26.75 3.594 -2.506 1 97.81 115 SER A O 1
ATOM 922 N N . ASN A 1 116 ? 24.547 3.443 -2.781 1 96.62 116 ASN A N 1
ATOM 923 C CA . ASN A 1 116 ? 24.266 3.59 -1.356 1 96.62 116 ASN A CA 1
ATOM 924 C C . ASN A 1 116 ? 24.016 2.238 -0.692 1 96.62 116 ASN A C 1
ATOM 926 O O . ASN A 1 116 ? 23.672 2.178 0.491 1 96.62 116 ASN A O 1
ATOM 930 N N . THR A 1 117 ? 24.109 1.153 -1.421 1 97.06 117 THR A N 1
ATOM 931 C CA . THR A 1 117 ? 23.922 -0.192 -0.888 1 97.06 117 THR A CA 1
ATOM 932 C C . THR A 1 117 ? 25.281 -0.869 -0.657 1 97.06 117 THR A C 1
ATOM 934 O O . THR A 1 117 ? 26.297 -0.424 -1.185 1 97.06 117 THR A O 1
ATOM 937 N N . ASN A 1 118 ? 25.25 -1.843 0.193 1 94 118 ASN A N 1
ATOM 938 C CA . ASN A 1 118 ? 26.422 -2.664 0.438 1 94 118 ASN A CA 1
ATOM 939 C C . ASN A 1 118 ? 26.062 -4.129 0.639 1 94 118 ASN A C 1
ATOM 941 O O . ASN A 1 118 ? 24.891 -4.461 0.824 1 94 118 ASN A O 1
ATOM 945 N N . GLY A 1 119 ? 27.016 -5.012 0.56 1 91.88 119 GLY A N 1
ATOM 946 C CA . GLY A 1 119 ? 26.781 -6.445 0.622 1 91.88 119 GLY A CA 1
ATOM 947 C C . GLY A 1 119 ? 26.891 -7.008 2.025 1 91.88 119 GLY A C 1
ATOM 948 O O . GLY A 1 119 ? 27.016 -8.219 2.203 1 91.88 119 GLY A O 1
ATOM 949 N N . ALA A 1 120 ? 26.922 -6.156 2.904 1 89.62 120 ALA A N 1
ATOM 950 C CA . ALA A 1 120 ? 27.094 -6.637 4.273 1 89.62 120 ALA A CA 1
ATOM 951 C C . ALA A 1 120 ? 25.875 -7.418 4.742 1 89.62 120 ALA A C 1
ATOM 953 O O . ALA A 1 120 ? 24.844 -6.828 5.082 1 89.62 120 ALA A O 1
ATOM 954 N N . GLY A 1 121 ? 25.922 -8.789 4.828 1 91.12 121 GLY A N 1
ATOM 955 C CA . GLY A 1 121 ? 24.891 -9.648 5.371 1 91.12 121 GLY A CA 1
ATOM 956 C C . GLY A 1 121 ? 23.703 -9.828 4.438 1 91.12 121 GLY A C 1
ATOM 957 O O . GLY A 1 121 ? 22.641 -10.273 4.855 1 91.12 121 GLY A O 1
ATOM 958 N N . THR A 1 122 ? 23.828 -9.391 3.23 1 90.75 122 THR A N 1
ATOM 959 C CA . THR A 1 122 ? 22.688 -9.508 2.326 1 90.75 122 THR A CA 1
ATOM 960 C C . THR A 1 122 ? 23.156 -9.633 0.879 1 90.75 122 THR A C 1
ATOM 962 O O . THR A 1 122 ? 24.25 -9.164 0.53 1 90.75 122 THR A O 1
ATOM 965 N N . GLY A 1 123 ? 22.297 -10.273 0.09 1 92.19 123 GLY A N 1
ATOM 966 C CA . GLY A 1 123 ? 22.531 -10.305 -1.346 1 92.19 123 GLY A CA 1
ATOM 967 C C . GLY A 1 123 ? 21.938 -9.117 -2.074 1 92.19 123 GLY A C 1
ATOM 968 O O . GLY A 1 123 ? 22.312 -8.828 -3.211 1 92.19 123 GLY A O 1
ATOM 969 N N . GLY A 1 124 ? 21.062 -8.461 -1.377 1 97.88 124 GLY A N 1
ATOM 970 C CA . GLY A 1 124 ? 20.391 -7.363 -2.045 1 97.88 124 GLY A CA 1
ATOM 971 C C . GLY A 1 124 ? 19.375 -6.66 -1.158 1 97.88 124 GLY A C 1
ATOM 972 O O . GLY A 1 124 ? 19.328 -6.895 0.051 1 97.88 124 GLY A O 1
ATOM 973 N N . TYR A 1 125 ? 18.719 -5.727 -1.786 1 98.88 125 TYR A N 1
ATOM 974 C CA . TYR A 1 125 ? 17.734 -4.879 -1.108 1 98.88 125 TYR A CA 1
ATOM 975 C C . TYR A 1 125 ? 16.375 -4.961 -1.786 1 98.88 125 TYR A C 1
ATOM 977 O O . TYR A 1 125 ? 16.266 -4.727 -2.992 1 98.88 125 TYR A O 1
ATOM 985 N N . TRP A 1 126 ? 15.352 -5.297 -0.901 1 98.94 126 TRP A N 1
ATOM 986 C CA . TRP A 1 126 ? 14 -5.242 -1.451 1 98.94 126 TRP A CA 1
ATOM 987 C C . TRP A 1 126 ? 13.703 -3.863 -2.025 1 98.94 126 TRP A C 1
ATOM 989 O O . TRP A 1 126 ? 14.047 -2.844 -1.422 1 98.94 126 TRP A O 1
ATOM 999 N N . ILE A 1 127 ? 13.094 -3.826 -3.193 1 98.94 127 ILE A N 1
ATOM 1000 C CA . ILE A 1 127 ? 12.492 -2.619 -3.756 1 98.94 127 ILE A CA 1
ATOM 1001 C C . ILE A 1 127 ? 10.984 -2.807 -3.893 1 98.94 127 ILE A C 1
ATOM 1003 O O . ILE A 1 127 ? 10.461 -3.893 -3.627 1 98.94 127 ILE A O 1
ATOM 1007 N N . GLY A 1 128 ? 10.273 -1.765 -4.273 1 98.88 128 GLY A N 1
ATOM 1008 C CA . GLY A 1 128 ? 8.82 -1.782 -4.195 1 98.88 128 GLY A CA 1
ATOM 1009 C C . GLY A 1 128 ? 8.164 -2.418 -5.41 1 98.88 128 GLY A C 1
ATOM 1010 O O . GLY A 1 128 ? 7.043 -2.061 -5.777 1 98.88 128 GLY A O 1
ATOM 1011 N N . LEU A 1 129 ? 8.812 -3.324 -6.047 1 98.88 129 LEU A N 1
ATOM 1012 C CA . LEU A 1 129 ? 8.305 -3.959 -7.262 1 98.88 129 LEU A CA 1
ATOM 1013 C C . LEU A 1 129 ? 7.832 -5.379 -6.977 1 98.88 129 LEU A C 1
ATOM 1015 O O . LEU A 1 129 ? 8.516 -6.137 -6.277 1 98.88 129 LEU A O 1
ATOM 1019 N N . TYR A 1 130 ? 6.605 -5.668 -7.41 1 98.62 130 TYR A N 1
ATOM 1020 C CA . TYR A 1 130 ? 6.027 -6.992 -7.211 1 98.62 130 TYR A CA 1
ATOM 1021 C C . TYR A 1 130 ? 5.105 -7.363 -8.359 1 98.62 130 TYR A C 1
ATOM 1023 O O . TYR A 1 130 ? 4.766 -6.52 -9.195 1 98.62 130 TYR A O 1
ATOM 1031 N N . ASP A 1 131 ? 4.77 -8.625 -8.508 1 97.56 131 ASP A N 1
ATOM 1032 C CA . ASP A 1 131 ? 3.779 -8.992 -9.516 1 97.56 131 ASP A CA 1
ATOM 1033 C C . ASP A 1 131 ? 2.74 -9.953 -8.945 1 97.56 131 ASP A C 1
ATOM 1035 O O . ASP A 1 131 ? 3.059 -11.094 -8.617 1 97.56 131 ASP A O 1
ATOM 1039 N N . LEU A 1 132 ? 1.503 -9.461 -8.781 1 95.38 132 LEU A N 1
ATOM 1040 C CA . LEU A 1 132 ? 0.345 -10.273 -8.43 1 95.38 132 LEU A CA 1
ATOM 1041 C C . LEU A 1 132 ? -0.139 -11.078 -9.633 1 95.38 132 LEU A C 1
ATOM 1043 O O . LEU A 1 132 ? -0.619 -12.203 -9.477 1 95.38 132 LEU A O 1
ATOM 1047 N N . VAL A 1 133 ? -0.221 -10.445 -10.727 1 95.56 133 VAL A N 1
ATOM 1048 C CA . VAL A 1 133 ? -0.377 -11.102 -12.023 1 95.56 133 VAL A CA 1
ATOM 1049 C C . VAL A 1 133 ? 0.997 -11.414 -12.609 1 95.56 133 VAL A C 1
ATOM 1051 O O . VAL A 1 133 ? 1.763 -10.5 -12.93 1 95.56 133 VAL A O 1
ATOM 1054 N N . GLU A 1 134 ? 1.22 -12.719 -12.766 1 94.69 134 GLU A N 1
ATOM 1055 C CA . GLU A 1 134 ? 2.568 -13.125 -13.148 1 94.69 134 GLU A CA 1
ATOM 1056 C C . GLU A 1 134 ? 3.033 -12.383 -14.398 1 94.69 134 GLU A C 1
ATOM 1058 O O . GLU A 1 134 ? 2.336 -12.367 -15.414 1 94.69 134 GLU A O 1
ATOM 1063 N N . GLY A 1 135 ? 4.195 -11.742 -14.289 1 95.81 135 GLY A N 1
ATOM 1064 C CA . GLY A 1 135 ? 4.801 -11.047 -15.414 1 95.81 135 GLY A CA 1
ATOM 1065 C C . GLY A 1 135 ? 4.441 -9.57 -15.461 1 95.81 135 GLY A C 1
ATOM 1066 O O . GLY A 1 135 ? 5.105 -8.789 -16.141 1 95.81 135 GLY A O 1
ATOM 1067 N N . GLU A 1 136 ? 3.369 -9.203 -14.844 1 97.62 136 GLU A N 1
ATOM 1068 C CA . GLU A 1 136 ? 2.986 -7.793 -14.773 1 97.62 136 GLU A CA 1
ATOM 1069 C C . GLU A 1 136 ? 3.477 -7.152 -13.477 1 97.62 136 GLU A C 1
ATOM 1071 O O . GLU A 1 136 ? 2.768 -7.164 -12.469 1 97.62 136 GLU A O 1
ATOM 1076 N N . PHE A 1 137 ? 4.633 -6.555 -13.594 1 98.56 137 PHE A N 1
ATOM 1077 C CA . PHE A 1 137 ? 5.246 -5.977 -12.406 1 98.56 137 PHE A CA 1
ATOM 1078 C C . PHE A 1 137 ? 4.715 -4.57 -12.148 1 98.56 137 PHE A C 1
ATOM 1080 O O . PHE A 1 137 ? 4.594 -3.77 -13.078 1 98.56 137 PHE A O 1
ATOM 1087 N N . ARG A 1 138 ? 4.383 -4.312 -10.891 1 98.62 138 ARG A N 1
ATOM 1088 C CA . ARG A 1 138 ? 3.846 -3.023 -10.469 1 98.62 138 ARG A CA 1
ATOM 1089 C C . ARG A 1 138 ? 4.582 -2.5 -9.242 1 98.62 138 ARG A C 1
ATOM 1091 O O . ARG A 1 138 ? 5.055 -3.283 -8.414 1 98.62 138 ARG A O 1
ATOM 1098 N N . TRP A 1 139 ? 4.602 -1.188 -9.172 1 98.69 139 TRP A N 1
ATOM 1099 C CA . TRP A 1 139 ? 5.176 -0.554 -7.988 1 98.69 139 TRP A CA 1
ATOM 1100 C C . TRP A 1 139 ? 4.152 -0.482 -6.859 1 98.69 139 TRP A C 1
ATOM 1102 O O . TRP A 1 139 ? 3.023 -0.033 -7.066 1 98.69 139 TRP A O 1
ATOM 1112 N N . THR A 1 140 ? 4.574 -0.884 -5.676 1 97.94 140 THR A N 1
ATOM 1113 C CA . THR A 1 140 ? 3.66 -0.941 -4.543 1 97.94 140 THR A CA 1
ATOM 1114 C C . THR A 1 140 ? 3.213 0.46 -4.141 1 97.94 140 THR A C 1
ATOM 1116 O O . THR A 1 140 ? 2.117 0.637 -3.6 1 97.94 140 THR A O 1
ATOM 1119 N N . ASN A 1 141 ? 3.994 1.469 -4.438 1 95.31 141 ASN A N 1
ATOM 1120 C CA . ASN A 1 141 ? 3.717 2.84 -4.02 1 95.31 141 ASN A CA 1
ATOM 1121 C C . ASN A 1 141 ? 2.502 3.41 -4.746 1 95.31 141 ASN A C 1
ATOM 1123 O O . ASN A 1 141 ? 1.717 4.156 -4.156 1 95.31 141 ASN A O 1
ATOM 1127 N N . ASP A 1 142 ? 2.354 3.072 -6.043 1 94.31 142 ASP A N 1
ATOM 1128 C CA . ASP A 1 142 ? 1.284 3.723 -6.793 1 94.31 142 ASP A CA 1
ATOM 1129 C C . ASP A 1 142 ? 0.602 2.742 -7.742 1 94.31 142 ASP A C 1
ATOM 1131 O O . ASP A 1 142 ? -0.281 3.125 -8.508 1 94.31 142 ASP A O 1
ATOM 1135 N N . GLN A 1 143 ? 0.969 1.523 -7.766 1 97.69 143 GLN A N 1
ATOM 1136 C CA . GLN A 1 143 ? 0.399 0.422 -8.531 1 97.69 143 GLN A CA 1
ATOM 1137 C C . GLN A 1 143 ? 0.603 0.632 -10.031 1 97.69 143 GLN A C 1
ATOM 1139 O O . GLN A 1 143 ? -0.044 -0.026 -10.852 1 97.69 143 GLN A O 1
ATOM 1144 N N . GLU A 1 144 ? 1.492 1.516 -10.391 1 97.62 144 GLU A N 1
ATOM 1145 C CA . GLU A 1 144 ? 1.816 1.668 -11.805 1 97.62 144 GLU A CA 1
ATOM 1146 C C . GLU A 1 144 ? 2.641 0.488 -12.312 1 97.62 144 GLU A C 1
ATOM 1148 O O . GLU A 1 144 ? 3.521 -0.009 -11.609 1 97.62 144 GLU A O 1
ATOM 1153 N N . VAL A 1 145 ? 2.369 0.133 -13.539 1 98.31 145 VAL A N 1
ATOM 1154 C CA . VAL A 1 145 ? 3.18 -0.888 -14.195 1 98.31 145 VAL A CA 1
ATOM 1155 C C . VAL A 1 145 ? 4.594 -0.359 -14.422 1 98.31 145 VAL A C 1
ATOM 1157 O O . VAL A 1 145 ? 4.773 0.794 -14.82 1 98.31 145 VAL A O 1
ATOM 1160 N N . VAL A 1 146 ? 5.508 -1.207 -14.148 1 98.5 146 VAL A N 1
ATOM 1161 C CA . VAL A 1 146 ? 6.91 -0.828 -14.258 1 98.5 146 VAL A CA 1
ATOM 1162 C C . VAL A 1 146 ? 7.207 -0.353 -15.68 1 98.5 146 VAL A C 1
ATOM 1164 O O . VAL A 1 146 ? 6.762 -0.969 -16.656 1 98.5 146 VAL A O 1
ATOM 1167 N N . SER A 1 147 ? 7.906 0.731 -15.828 1 97.88 147 SER A N 1
ATOM 1168 C CA . SER A 1 147 ? 8.336 1.259 -17.125 1 97.88 147 SER A CA 1
ATOM 1169 C C . SER A 1 147 ? 9.844 1.104 -17.297 1 97.88 147 SER A C 1
ATOM 1171 O O . SER A 1 147 ? 10.297 0.417 -18.219 1 97.88 147 SER A O 1
ATOM 1173 N N . TYR A 1 148 ? 10.641 1.737 -16.422 1 98.06 148 TYR A N 1
ATOM 1174 C CA . TYR A 1 148 ? 12.07 1.475 -16.391 1 98.06 148 TYR A CA 1
ATOM 1175 C C . TYR A 1 148 ? 12.367 0.121 -15.758 1 98.06 148 TYR A C 1
ATOM 1177 O O . TYR A 1 148 ? 11.945 -0.148 -14.625 1 98.06 148 TYR A O 1
ATOM 1185 N N . LYS A 1 149 ? 13.062 -0.734 -16.484 1 98.44 149 LYS A N 1
ATOM 1186 C CA . LYS A 1 149 ? 13.422 -2.059 -15.984 1 98.44 149 LYS A CA 1
ATOM 1187 C C . LYS A 1 149 ? 14.938 -2.256 -15.992 1 98.44 149 LYS A C 1
ATOM 1189 O O . LYS A 1 149 ? 15.617 -1.817 -16.922 1 98.44 149 LYS A O 1
ATOM 1194 N N . ASN A 1 150 ? 15.438 -2.971 -14.953 1 98.69 150 ASN A N 1
ATOM 1195 C CA . ASN A 1 150 ? 16.859 -3.281 -14.875 1 98.69 150 ASN A CA 1
ATOM 1196 C C . ASN A 1 150 ? 17.094 -4.695 -14.359 1 98.69 150 ASN A C 1
ATOM 1198 O O . ASN A 1 150 ? 17.906 -4.902 -13.453 1 98.69 150 ASN A O 1
ATOM 1202 N N . PHE A 1 151 ? 16.391 -5.582 -14.898 1 98.75 151 PHE A N 1
ATOM 1203 C CA . PHE A 1 151 ? 16.531 -6.977 -14.5 1 98.75 151 PHE A CA 1
ATOM 1204 C C . PHE A 1 151 ? 17.859 -7.551 -15 1 98.75 151 PHE A C 1
ATOM 1206 O O . PHE A 1 151 ? 18.312 -7.211 -16.094 1 98.75 151 PHE A O 1
ATOM 1213 N N . ARG A 1 152 ? 18.391 -8.414 -14.242 1 97.88 152 ARG A N 1
ATOM 1214 C CA . ARG A 1 152 ? 19.578 -9.148 -14.672 1 97.88 152 ARG A CA 1
ATOM 1215 C C . ARG A 1 152 ? 19.234 -10.117 -15.797 1 97.88 152 ARG A C 1
ATOM 1217 O O . ARG A 1 152 ? 18.094 -10.547 -15.93 1 97.88 152 ARG A O 1
ATOM 1224 N N . SER A 1 153 ? 20.297 -10.477 -16.531 1 96.94 153 SER A N 1
ATOM 1225 C CA . SER A 1 153 ? 20.094 -11.453 -17.594 1 96.94 153 SER A CA 1
ATOM 1226 C C . SER A 1 153 ? 19.5 -12.75 -17.062 1 96.94 153 SER A C 1
ATOM 1228 O O . SER A 1 153 ? 19.938 -13.258 -16.031 1 96.94 153 SER A O 1
ATOM 1230 N N . GLY A 1 154 ? 18.469 -13.164 -17.734 1 97.62 154 GLY A N 1
ATOM 1231 C CA . GLY A 1 154 ? 17.812 -14.406 -17.328 1 97.62 154 GLY A CA 1
ATOM 1232 C C . GLY A 1 154 ? 16.719 -14.195 -16.297 1 97.62 154 GLY A C 1
ATOM 1233 O O . GLY A 1 154 ? 16.016 -15.141 -15.93 1 97.62 154 GLY A O 1
ATOM 1234 N N . LYS A 1 155 ? 16.656 -12.922 -15.844 1 96.94 155 LYS A N 1
ATOM 1235 C CA . LYS A 1 155 ? 15.625 -12.602 -14.859 1 96.94 155 LYS A CA 1
ATOM 1236 C C . LYS A 1 155 ? 14.664 -11.539 -15.398 1 96.94 155 LYS A C 1
ATOM 1238 O O . LYS A 1 155 ? 15.016 -10.781 -16.297 1 96.94 155 LYS A O 1
ATOM 1243 N N . PRO A 1 156 ? 13.422 -11.445 -14.898 1 97.94 156 PRO A N 1
ATOM 1244 C CA . PRO A 1 156 ? 12.852 -12.391 -13.93 1 97.94 156 PRO A CA 1
ATOM 1245 C C . PRO A 1 156 ? 12.578 -13.766 -14.539 1 97.94 156 PRO A C 1
ATOM 1247 O O . PRO A 1 156 ? 12.25 -13.867 -15.727 1 97.94 156 PRO A O 1
ATOM 1250 N N . ASP A 1 157 ? 12.648 -14.891 -13.797 1 97.75 157 ASP A N 1
ATOM 1251 C CA . ASP A 1 157 ? 12.406 -16.219 -14.336 1 97.75 157 ASP A CA 1
ATOM 1252 C C . ASP A 1 157 ? 11.352 -16.953 -13.508 1 97.75 157 ASP A C 1
ATOM 1254 O O . ASP A 1 157 ? 10.992 -18.094 -13.82 1 97.75 157 ASP A O 1
ATOM 1258 N N . ASN A 1 158 ? 10.828 -16.328 -12.484 1 97.56 158 ASN A N 1
ATOM 1259 C CA . ASN A 1 158 ? 9.812 -16.938 -11.641 1 97.56 158 ASN A CA 1
ATOM 1260 C C . ASN A 1 158 ? 10.195 -18.359 -11.242 1 97.56 158 ASN A C 1
ATOM 1262 O O . ASN A 1 158 ? 9.375 -19.281 -11.312 1 97.56 158 ASN A O 1
ATOM 1266 N N . ALA A 1 159 ? 11.406 -18.531 -10.844 1 95.81 159 ALA A N 1
ATOM 1267 C CA . ALA A 1 159 ? 11.883 -19.875 -10.492 1 95.81 159 ALA A CA 1
ATOM 1268 C C . ALA A 1 159 ? 10.969 -20.516 -9.453 1 95.81 159 ALA A C 1
ATOM 1270 O O . ALA A 1 159 ? 10.641 -19.906 -8.438 1 95.81 159 ALA A O 1
ATOM 1271 N N . GLY A 1 160 ? 10.461 -21.797 -9.75 1 94.81 160 GLY A N 1
ATOM 1272 C CA . GLY A 1 160 ? 9.586 -22.531 -8.852 1 94.81 160 GLY A CA 1
ATOM 1273 C C . GLY A 1 160 ? 8.18 -21.969 -8.805 1 94.81 160 GLY A C 1
ATOM 1274 O O . GLY A 1 160 ? 7.332 -22.453 -8.055 1 94.81 160 GLY A O 1
ATOM 1275 N N . GLY A 1 161 ? 7.926 -20.906 -9.523 1 93.44 161 GLY A N 1
ATOM 1276 C CA . GLY A 1 161 ? 6.594 -20.328 -9.594 1 93.44 161 GLY A CA 1
ATOM 1277 C C . GLY A 1 161 ? 6.242 -19.5 -8.383 1 93.44 161 GLY A C 1
ATOM 1278 O O . GLY A 1 161 ? 5.062 -19.281 -8.086 1 93.44 161 GLY A O 1
ATOM 1279 N N . ARG A 1 162 ? 7.285 -19.031 -7.602 1 94.19 162 ARG A N 1
ATOM 1280 C CA . ARG A 1 162 ? 6.973 -18.375 -6.328 1 94.19 162 ARG A CA 1
ATOM 1281 C C . ARG A 1 162 ? 7.754 -17.078 -6.168 1 94.19 162 ARG A C 1
ATOM 1283 O O . ARG A 1 162 ? 7.848 -16.547 -5.062 1 94.19 162 ARG A O 1
ATOM 1290 N N . GLU A 1 163 ? 8.383 -16.609 -7.207 1 97.62 163 GLU A N 1
ATOM 1291 C CA . GLU A 1 163 ? 9.164 -15.375 -7.133 1 97.62 163 GLU A CA 1
ATOM 1292 C C . GLU A 1 163 ? 8.359 -14.172 -7.625 1 97.62 163 GLU A C 1
ATOM 1294 O O . GLU A 1 163 ? 8.328 -13.891 -8.82 1 97.62 163 GLU A O 1
ATOM 1299 N N . ASP A 1 164 ? 7.762 -13.438 -6.676 1 98.12 164 ASP A N 1
ATOM 1300 C CA . ASP A 1 164 ? 6.828 -12.383 -7.07 1 98.12 164 ASP A CA 1
ATOM 1301 C C . ASP A 1 164 ? 7.285 -11.023 -6.555 1 98.12 164 ASP A C 1
ATOM 1303 O O . ASP A 1 164 ? 6.605 -10.016 -6.758 1 98.12 164 ASP A O 1
ATOM 1307 N N . CYS A 1 165 ? 8.344 -11.016 -5.848 1 98.75 165 CYS A N 1
ATOM 1308 C CA . CYS A 1 165 ? 8.914 -9.781 -5.316 1 98.75 165 CYS A CA 1
ATOM 1309 C C . CYS A 1 165 ? 10.312 -9.539 -5.871 1 98.75 165 CYS A C 1
ATOM 1311 O O . CYS A 1 165 ? 10.969 -10.477 -6.344 1 98.75 165 CYS A O 1
ATOM 1313 N N . VAL A 1 166 ? 10.75 -8.281 -5.848 1 98.88 166 VAL A N 1
ATOM 1314 C CA . VAL A 1 166 ? 11.977 -7.938 -6.566 1 98.88 166 VAL A CA 1
ATOM 1315 C C . VAL A 1 166 ? 12.953 -7.258 -5.613 1 98.88 166 VAL A C 1
ATOM 1317 O O . VAL A 1 166 ? 12.562 -6.434 -4.785 1 98.88 166 VAL A O 1
ATOM 1320 N N . TYR A 1 167 ? 14.18 -7.656 -5.754 1 98.75 167 TYR A N 1
ATOM 1321 C CA . TYR A 1 167 ? 15.227 -6.973 -5.008 1 98.75 167 TYR A CA 1
ATOM 1322 C C . TYR A 1 167 ? 16.297 -6.43 -5.945 1 98.75 167 TYR A C 1
ATOM 1324 O O . TYR A 1 167 ? 16.406 -6.867 -7.094 1 98.75 167 TYR A O 1
ATOM 1332 N N . LEU A 1 168 ? 16.984 -5.434 -5.527 1 98.88 168 LEU A N 1
ATOM 1333 C CA . LEU A 1 168 ? 18.156 -4.84 -6.164 1 98.88 168 LEU A CA 1
ATOM 1334 C C . LEU A 1 168 ? 19.438 -5.484 -5.656 1 98.88 168 LEU A C 1
ATOM 1336 O O . LEU A 1 168 ? 19.719 -5.469 -4.457 1 98.88 168 LEU A O 1
ATOM 1340 N N . TYR A 1 169 ? 20.156 -6.102 -6.609 1 98.38 169 TYR A N 1
ATOM 1341 C CA . TYR A 1 169 ? 21.438 -6.711 -6.258 1 98.38 169 TYR A CA 1
ATOM 1342 C C . TYR A 1 169 ? 22.469 -5.648 -5.902 1 98.38 169 TYR A C 1
ATOM 1344 O O . TYR A 1 169 ? 22.75 -4.762 -6.707 1 98.38 169 TYR A O 1
ATOM 1352 N N . TYR A 1 170 ? 23.062 -5.734 -4.742 1 97.19 170 TYR A N 1
ATOM 1353 C CA . TYR A 1 170 ? 23.891 -4.668 -4.203 1 97.19 170 TYR A CA 1
ATOM 1354 C C . TYR A 1 170 ? 25.109 -4.43 -5.086 1 97.19 170 TYR A C 1
ATOM 1356 O O . TYR A 1 170 ? 25.625 -3.311 -5.16 1 97.19 170 TYR A O 1
ATOM 1364 N N . ASN A 1 171 ? 25.594 -5.43 -5.676 1 96.62 171 ASN A N 1
ATOM 1365 C CA . ASN A 1 171 ? 26.875 -5.371 -6.387 1 96.62 171 ASN A CA 1
ATOM 1366 C C . ASN A 1 171 ? 26.734 -4.684 -7.738 1 96.62 171 ASN A C 1
ATOM 1368 O O . ASN A 1 171 ? 27.5 -3.775 -8.062 1 96.62 171 ASN A O 1
ATOM 1372 N N . THR A 1 172 ? 25.734 -4.977 -8.547 1 97.56 172 THR A N 1
ATOM 1373 C CA . THR A 1 172 ? 25.609 -4.477 -9.906 1 97.56 172 THR A CA 1
ATOM 1374 C C . THR A 1 172 ? 24.453 -3.486 -10.023 1 97.56 172 THR A C 1
ATOM 1376 O O . THR A 1 172 ? 24.375 -2.719 -10.984 1 97.56 172 THR A O 1
ATOM 1379 N N . GLY A 1 173 ? 23.5 -3.537 -9.094 1 98.31 173 GLY A N 1
ATOM 1380 C CA . GLY A 1 173 ? 22.328 -2.697 -9.172 1 98.31 173 GLY A CA 1
ATOM 1381 C C . GLY A 1 173 ? 21.219 -3.305 -10.016 1 98.31 173 GLY A C 1
ATOM 1382 O O . GLY A 1 173 ? 20.141 -2.721 -10.141 1 98.31 173 GLY A O 1
ATOM 1383 N N . GLN A 1 174 ? 21.469 -4.488 -10.562 1 98.81 174 GLN A N 1
ATOM 1384 C CA . GLN A 1 174 ? 20.438 -5.164 -11.352 1 98.81 174 GLN A CA 1
ATOM 1385 C C . GLN A 1 174 ? 19.391 -5.797 -10.453 1 98.81 174 GLN A C 1
ATOM 1387 O O . GLN A 1 174 ? 19.609 -5.965 -9.25 1 98.81 174 GLN A O 1
ATOM 1392 N N . TRP A 1 175 ? 18.25 -6.098 -11.07 1 98.88 175 TRP A N 1
ATOM 1393 C CA . TRP A 1 175 ? 17.109 -6.59 -10.289 1 98.88 175 TRP A CA 1
ATOM 1394 C C . TRP A 1 175 ? 16.938 -8.094 -10.484 1 98.88 175 TRP A C 1
ATOM 1396 O O . TRP A 1 175 ? 17.344 -8.641 -11.508 1 98.88 175 TRP A O 1
ATOM 1406 N N . GLU A 1 176 ? 16.297 -8.68 -9.523 1 98.38 176 GLU A N 1
ATOM 1407 C CA . GLU A 1 176 ? 15.945 -10.094 -9.594 1 98.38 176 GLU A CA 1
ATOM 1408 C C . GLU A 1 176 ? 14.656 -10.383 -8.836 1 98.38 176 GLU A C 1
ATOM 1410 O O . GLU A 1 176 ? 14.445 -9.859 -7.738 1 98.38 176 GLU A O 1
ATOM 1415 N N . ASP A 1 177 ? 13.805 -11.18 -9.461 1 98.56 177 ASP A N 1
ATOM 1416 C CA . ASP A 1 177 ? 12.633 -11.656 -8.727 1 98.56 177 ASP A CA 1
ATOM 1417 C C . ASP A 1 177 ? 13.016 -12.75 -7.734 1 98.56 177 ASP A C 1
ATOM 1419 O O . ASP A 1 177 ? 13.922 -13.547 -7.996 1 98.56 177 ASP A O 1
ATOM 1423 N N . TYR A 1 178 ? 12.375 -12.734 -6.645 1 98.19 178 TYR A N 1
ATOM 1424 C CA . TYR A 1 178 ? 12.711 -13.586 -5.508 1 98.19 178 TYR A CA 1
ATOM 1425 C C . TYR A 1 178 ? 11.477 -13.883 -4.668 1 98.19 178 TYR A C 1
ATOM 1427 O O . TYR A 1 178 ? 10.492 -13.141 -4.723 1 98.19 178 TYR A O 1
ATOM 1435 N N . PRO A 1 179 ? 11.445 -15.07 -3.984 1 98.31 179 PRO A N 1
ATOM 1436 C CA . PRO A 1 179 ? 10.297 -15.344 -3.123 1 98.31 179 PRO A CA 1
ATOM 1437 C C . PRO A 1 179 ? 10.102 -14.289 -2.041 1 98.31 179 PRO A C 1
ATOM 1439 O O . PRO A 1 179 ? 11.039 -13.961 -1.31 1 98.31 179 PRO A O 1
ATOM 1442 N N . CYS A 1 180 ? 8.898 -13.82 -1.818 1 98.56 180 CYS A N 1
ATOM 1443 C CA . CYS A 1 180 ? 8.578 -12.633 -1.026 1 98.56 180 CYS A CA 1
ATOM 1444 C C . CYS A 1 180 ? 8.852 -12.883 0.453 1 98.56 180 CYS A C 1
ATOM 1446 O O . CYS A 1 180 ? 9.039 -11.93 1.218 1 98.56 180 CYS A O 1
ATOM 1448 N N . LYS A 1 181 ? 8.883 -14.102 0.842 1 98.19 181 LYS A N 1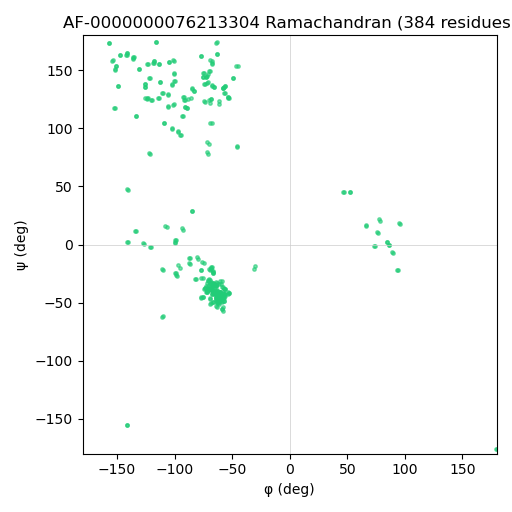
ATOM 1449 C CA . LYS A 1 181 ? 8.992 -14.422 2.262 1 98.19 181 LYS A CA 1
ATOM 1450 C C . LYS A 1 181 ? 10.445 -14.461 2.707 1 98.19 181 LYS A C 1
ATOM 1452 O O . LYS A 1 181 ? 10.734 -14.555 3.902 1 98.19 181 LYS A O 1
ATOM 1457 N N . ASN A 1 182 ? 11.367 -14.445 1.656 1 98.25 182 ASN A N 1
ATOM 1458 C CA . ASN A 1 182 ? 12.781 -14.43 2.02 1 98.25 182 ASN A CA 1
ATOM 1459 C C . ASN A 1 182 ? 13.18 -13.117 2.682 1 98.25 182 ASN A C 1
ATOM 1461 O O . ASN A 1 182 ? 12.516 -12.094 2.488 1 98.25 182 ASN A O 1
ATOM 1465 N N . ASN A 1 183 ? 14.266 -13.227 3.479 1 98.56 183 ASN A N 1
ATOM 1466 C CA . ASN A 1 183 ? 14.68 -12.047 4.227 1 98.56 183 ASN A CA 1
ATOM 1467 C C . ASN A 1 183 ? 15.859 -11.344 3.564 1 98.56 183 ASN A C 1
ATOM 1469 O O . ASN A 1 183 ? 16.906 -11.953 3.344 1 98.56 183 ASN A O 1
ATOM 1473 N N . LEU A 1 184 ? 15.656 -10.109 3.211 1 98.62 184 LEU A N 1
ATOM 1474 C CA . LEU A 1 184 ? 16.688 -9.242 2.652 1 98.62 184 LEU A CA 1
ATOM 1475 C C . LEU A 1 184 ? 16.625 -7.855 3.291 1 98.62 184 LEU A C 1
ATOM 1477 O O . LEU A 1 184 ? 15.672 -7.535 4.004 1 98.62 184 LEU A O 1
ATOM 1481 N N . LYS A 1 185 ? 17.703 -7.137 3.168 1 98.56 185 LYS A N 1
ATOM 1482 C CA . LYS A 1 185 ? 17.625 -5.711 3.473 1 98.56 18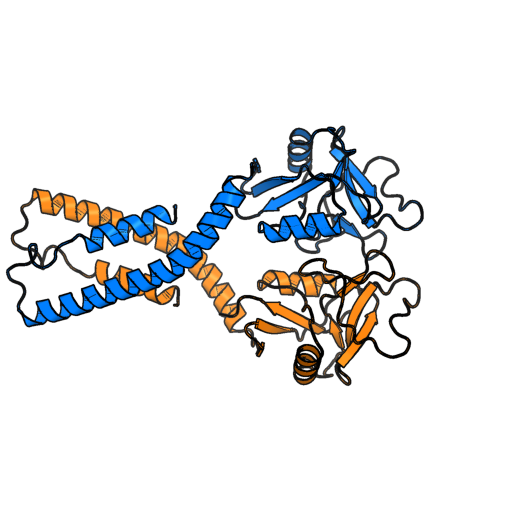5 LYS A CA 1
ATOM 1483 C C . LYS A 1 185 ? 16.672 -4.996 2.512 1 98.56 185 LYS A C 1
ATOM 1485 O O . LYS A 1 185 ? 16.125 -5.617 1.604 1 98.56 185 LYS A O 1
ATOM 1490 N N . TYR A 1 186 ? 16.422 -3.648 2.801 1 98.62 186 TYR A N 1
ATOM 1491 C CA . TYR A 1 186 ? 15.375 -3.01 2.012 1 98.62 186 TYR A CA 1
ATOM 1492 C C . TYR A 1 186 ? 15.594 -1.505 1.927 1 98.62 186 TYR A C 1
ATOM 1494 O O . TYR A 1 186 ? 16.344 -0.936 2.721 1 98.62 186 TYR A O 1
ATOM 1502 N N . ILE A 1 187 ? 15.023 -0.917 0.919 1 98.56 187 ILE A N 1
ATOM 1503 C CA . ILE A 1 187 ? 15.125 0.521 0.696 1 98.56 187 ILE A CA 1
ATOM 1504 C C . ILE A 1 187 ? 13.734 1.151 0.728 1 98.56 187 ILE A C 1
ATOM 1506 O O . ILE A 1 187 ? 12.836 0.722 0.002 1 98.56 187 ILE A O 1
ATOM 1510 N N . CYS A 1 188 ? 13.594 2.129 1.59 1 97.38 188 CYS A N 1
ATOM 1511 C CA . CYS A 1 188 ? 12.367 2.914 1.655 1 97.38 188 CYS A CA 1
ATOM 1512 C C . CYS A 1 188 ? 12.531 4.246 0.938 1 97.38 188 CYS A C 1
ATOM 1514 O O . CYS A 1 188 ? 13.625 4.816 0.924 1 97.38 188 CYS A O 1
ATOM 1516 N N . GLU A 1 189 ? 11.438 4.672 0.354 1 96.25 189 GLU A N 1
ATOM 1517 C CA . GLU A 1 189 ? 11.383 6.008 -0.229 1 96.25 189 GLU A CA 1
ATOM 1518 C C . GLU A 1 189 ? 10.219 6.816 0.352 1 96.25 189 GLU A C 1
ATOM 1520 O O . GLU A 1 189 ? 9.094 6.316 0.445 1 96.25 189 GLU A O 1
ATOM 1525 N N . ASN A 1 190 ? 10.617 7.969 0.856 1 86.81 190 ASN A N 1
ATOM 1526 C CA . ASN A 1 190 ? 9.641 8.953 1.295 1 86.81 190 ASN A CA 1
ATOM 1527 C C . ASN A 1 190 ? 9.617 10.172 0.374 1 86.81 190 ASN A C 1
ATOM 1529 O O . ASN A 1 190 ? 10.672 10.688 -0.001 1 86.81 190 ASN A O 1
ATOM 1533 N N . VAL A 1 191 ? 8.406 10.523 -0.035 1 72.62 191 VAL A N 1
ATOM 1534 C CA . VAL A 1 191 ? 8.289 11.641 -0.97 1 72.62 191 VAL A CA 1
ATOM 1535 C C . VAL A 1 191 ? 8.469 12.961 -0.224 1 72.62 191 VAL A C 1
ATOM 1537 O O . VAL A 1 191 ? 8.836 13.969 -0.822 1 72.62 191 VAL A O 1
ATOM 1540 N N . PHE A 1 192 ? 8.242 12.922 1.072 1 59.72 192 PHE A N 1
ATOM 1541 C CA . PHE A 1 192 ? 8.445 14.156 1.824 1 59.72 192 PHE A CA 1
ATOM 1542 C C . PHE A 1 192 ? 9.672 14.055 2.719 1 59.72 192 PHE A C 1
ATOM 1544 O O . PHE A 1 192 ? 9.82 13.086 3.469 1 59.72 192 PHE A O 1
ATOM 1551 N N . CYS A 1 193 ? 10.688 14.719 2.246 1 61.34 193 CYS A N 1
ATOM 1552 C CA . CYS A 1 193 ? 11.914 14.766 3.043 1 61.34 193 CYS A CA 1
ATOM 1553 C C . CYS A 1 193 ? 11.938 16 3.93 1 61.34 193 CYS A C 1
ATOM 1555 O O . CYS A 1 193 ? 11.672 17.109 3.465 1 61.34 193 CYS A O 1
ATOM 1557 N N . TYR A 1 194 ? 11.805 15.789 5.277 1 46.25 194 TYR A N 1
ATOM 1558 C CA . TYR A 1 194 ? 11.898 16.938 6.168 1 46.25 194 TYR A CA 1
ATOM 1559 C C . TYR A 1 194 ? 13.344 17.391 6.312 1 46.25 194 TYR A C 1
ATOM 1561 O O . TYR A 1 194 ? 14.273 16.594 6.168 1 46.25 194 TYR A O 1
ATOM 1569 N N . MET B 1 1 ? -9.344 21.859 13.82 1 30.86 1 MET B N 1
ATOM 1570 C CA . MET B 1 1 ? -9.359 23.297 13.594 1 30.86 1 MET B CA 1
ATOM 1571 C C . MET B 1 1 ? -8.789 23.641 12.219 1 30.86 1 MET B C 1
ATOM 1573 O O . MET B 1 1 ? -7.738 23.125 11.836 1 30.86 1 MET B O 1
ATOM 1577 N N . ASP B 1 2 ? -9.57 24.109 11.32 1 36.03 2 ASP B N 1
ATOM 1578 C CA . ASP B 1 2 ? -9.508 24.328 9.875 1 36.03 2 ASP B CA 1
ATOM 1579 C C . ASP B 1 2 ? -8.391 25.297 9.516 1 36.03 2 ASP B C 1
ATOM 1581 O O . ASP B 1 2 ? -8.109 26.234 10.266 1 36.03 2 ASP B O 1
ATOM 1585 N N . SER B 1 3 ? -7.477 24.938 8.75 1 41.19 3 SER B N 1
ATOM 1586 C CA . SER B 1 3 ? -6.465 25.781 8.125 1 41.19 3 SER B CA 1
ATOM 1587 C C . SER B 1 3 ? -7 27.188 7.875 1 41.19 3 SER B C 1
ATOM 1589 O O . SER B 1 3 ? -6.242 28.172 7.891 1 41.19 3 SER B O 1
ATOM 1591 N N . SER B 1 4 ? -8.242 27.297 7.895 1 41.53 4 SER B N 1
ATOM 1592 C CA . SER B 1 4 ? -8.969 28.531 7.633 1 41.53 4 SER B CA 1
ATOM 1593 C C . SER B 1 4 ? -8.914 29.469 8.836 1 41.53 4 SER B C 1
ATOM 1595 O O . SER B 1 4 ? -8.797 30.688 8.68 1 41.53 4 SER B O 1
ATOM 1597 N N . MET B 1 5 ? -8.812 28.922 9.961 1 40.41 5 MET B N 1
ATOM 1598 C CA . MET B 1 5 ? -8.852 29.734 11.172 1 40.41 5 MET B CA 1
ATOM 1599 C C . MET B 1 5 ? -7.484 30.344 11.453 1 40.41 5 MET B C 1
ATOM 1601 O O . MET B 1 5 ? -7.391 31.5 11.875 1 40.41 5 MET B O 1
ATOM 1605 N N . CYS B 1 6 ? -6.418 29.672 11.047 1 40.22 6 CYS B N 1
ATOM 1606 C CA . CYS B 1 6 ? -5.07 30.219 11.18 1 40.22 6 CYS B CA 1
ATOM 1607 C C . CYS B 1 6 ? -4.848 31.359 10.203 1 40.22 6 CYS B C 1
ATOM 1609 O O . CYS B 1 6 ? -4.277 32.406 10.562 1 40.22 6 CYS B O 1
ATOM 1611 N N . ILE B 1 7 ? -5.391 31.25 9.086 1 44.91 7 ILE B N 1
ATOM 1612 C CA . ILE B 1 7 ? -5.285 32.281 8.07 1 44.91 7 ILE B CA 1
ATOM 1613 C C . ILE B 1 7 ? -6.086 33.5 8.5 1 44.91 7 ILE B C 1
ATOM 1615 O O . ILE B 1 7 ? -5.609 34.656 8.391 1 44.91 7 ILE B O 1
ATOM 1619 N N . ALA B 1 8 ? -7.148 33.25 9.094 1 42.28 8 ALA B N 1
ATOM 1620 C CA . ALA B 1 8 ? -8.016 34.344 9.539 1 42.28 8 ALA B CA 1
ATOM 1621 C C . ALA B 1 8 ? -7.371 35.125 10.688 1 42.28 8 ALA B C 1
ATOM 1623 O O . ALA B 1 8 ? -7.418 36.344 10.711 1 42.28 8 ALA B O 1
ATOM 1624 N N . PHE B 1 9 ? -6.66 34.469 11.484 1 39.62 9 PHE B N 1
ATOM 1625 C CA . PHE B 1 9 ? -6.016 35.125 12.617 1 39.62 9 PHE B CA 1
ATOM 1626 C C . PHE B 1 9 ? -4.836 35.969 12.156 1 39.62 9 PHE B C 1
ATOM 1628 O O . PHE B 1 9 ? -4.648 37.094 12.625 1 39.62 9 PHE B O 1
ATOM 1635 N N . ILE B 1 10 ? -4.094 35.531 11.195 1 43.06 10 ILE B N 1
ATOM 1636 C CA . ILE B 1 10 ? -2.975 36.281 10.641 1 43.06 10 ILE B CA 1
ATOM 1637 C C . ILE B 1 10 ? -3.494 37.531 9.953 1 43.06 10 ILE B C 1
ATOM 1639 O O . ILE B 1 10 ? -2.936 38.625 10.125 1 43.06 10 ILE B O 1
ATOM 1643 N N . LEU B 1 11 ? -4.602 37.406 9.406 1 42.03 11 LEU B N 1
ATOM 1644 C CA . LEU B 1 11 ? -5.195 38.531 8.719 1 42.03 11 LEU B CA 1
ATOM 1645 C C . LEU B 1 11 ? -5.664 39.594 9.711 1 42.03 11 LEU B C 1
ATOM 1647 O O . LEU B 1 11 ? -5.508 40.781 9.469 1 42.03 11 LEU B O 1
ATOM 1651 N N . VAL B 1 12 ? -6.059 39.125 10.844 1 41.38 12 VAL B N 1
ATOM 1652 C CA . VAL B 1 12 ? -6.52 40.062 11.859 1 41.38 12 VAL B CA 1
ATOM 1653 C C . VAL B 1 12 ? -5.32 40.812 12.477 1 41.38 12 VAL B C 1
ATOM 1655 O O . VAL B 1 12 ? -5.359 42 12.68 1 41.38 12 VAL B O 1
ATOM 1658 N N . VAL B 1 13 ? -4.262 40.094 12.625 1 42.66 13 VAL B N 1
ATOM 1659 C CA . VAL B 1 13 ? -3.072 40.75 13.172 1 42.66 13 VAL B CA 1
ATOM 1660 C C . VAL B 1 13 ? -2.494 41.719 12.148 1 42.66 13 VAL B C 1
ATOM 1662 O O . VAL B 1 13 ? -2.027 42.812 12.508 1 42.66 13 VAL B O 1
ATOM 1665 N N . MET B 1 14 ? -2.707 41.375 10.906 1 41.75 14 MET B N 1
ATOM 1666 C CA . MET B 1 14 ? -2.242 42.219 9.82 1 41.75 14 MET B CA 1
ATOM 1667 C C . MET B 1 14 ? -3.047 43.531 9.773 1 41.75 14 MET B C 1
ATOM 1669 O O . MET B 1 14 ? -2.541 44.562 9.336 1 41.75 14 MET B O 1
ATOM 1673 N N . ALA B 1 15 ? -4.203 43.406 10.172 1 39.59 15 ALA B N 1
ATOM 1674 C CA . ALA B 1 15 ? -5.074 44.594 10.102 1 39.59 15 ALA B CA 1
ATOM 1675 C C . ALA B 1 15 ? -4.824 45.531 11.281 1 39.59 15 ALA B C 1
ATOM 1677 O O . ALA B 1 15 ? -5.344 46.656 11.312 1 39.59 15 ALA B O 1
ATOM 1678 N N . ILE B 1 16 ? -4.082 45.031 12.203 1 35.25 16 ILE B N 1
ATOM 1679 C CA . ILE B 1 16 ? -3.824 45.969 13.289 1 35.25 16 ILE B CA 1
ATOM 1680 C C . ILE B 1 16 ? -2.873 47.062 12.82 1 35.25 16 ILE B C 1
ATOM 1682 O O . ILE B 1 16 ? -1.74 46.781 12.414 1 35.25 16 ILE B O 1
ATOM 1686 N N . ASP B 1 17 ? -3.275 48.156 12.25 1 35.06 17 ASP B N 1
ATOM 1687 C CA . ASP B 1 17 ? -2.58 49.406 11.969 1 35.06 17 ASP B CA 1
ATOM 1688 C C . ASP B 1 17 ? -1.781 49.875 13.18 1 35.06 17 ASP B C 1
ATOM 1690 O O . ASP B 1 17 ? -2.354 50.375 14.156 1 35.06 17 ASP B O 1
ATOM 1694 N N . VAL B 1 18 ? -0.553 49.375 13.336 1 38.19 18 VAL B N 1
ATOM 1695 C CA . VAL B 1 18 ? 0.344 49.719 14.438 1 38.19 18 VAL B CA 1
ATOM 1696 C C . VAL B 1 18 ? 0.501 51.219 14.516 1 38.19 18 VAL B C 1
ATOM 1698 O O . VAL B 1 18 ? 0.651 51.781 15.609 1 38.19 18 VAL B O 1
ATOM 1701 N N . SER B 1 19 ? 0.652 51.844 13.43 1 38 19 SER B N 1
ATOM 1702 C CA . SER B 1 19 ? 0.905 53.281 13.5 1 38 19 SER B CA 1
ATOM 1703 C C . SER B 1 19 ? -0.216 54 14.242 1 38 19 SER B C 1
ATOM 1705 O O . SER B 1 19 ? 0.041 54.906 15.031 1 38 19 SER B O 1
ATOM 1707 N N . ASN B 1 20 ? -1.411 53.844 13.773 1 40.56 20 ASN B N 1
ATOM 1708 C CA . ASN B 1 20 ? -2.494 54.625 14.359 1 40.56 20 ASN B CA 1
ATOM 1709 C C . ASN B 1 20 ? -2.785 54.188 15.797 1 40.56 20 ASN B C 1
ATOM 1711 O O . ASN B 1 20 ? -3.41 54.938 16.562 1 40.56 20 ASN B O 1
ATOM 1715 N N . SER B 1 21 ? -2.371 53 16.109 1 36.53 21 SER B N 1
ATOM 1716 C CA . SER B 1 21 ? -2.775 52.469 17.422 1 36.53 21 SER B CA 1
ATOM 1717 C C . SER B 1 21 ? -1.697 52.719 18.469 1 36.53 21 SER B C 1
ATOM 1719 O O . SER B 1 21 ? -1.952 52.594 19.672 1 36.53 21 SER B O 1
ATOM 1721 N N . PHE B 1 22 ? -0.296 53 17.953 1 35.91 22 PHE B N 1
ATOM 1722 C CA . PHE B 1 22 ? 0.747 53.25 18.938 1 35.91 22 PHE B CA 1
ATOM 1723 C C . PHE B 1 22 ? 1.366 54.625 18.719 1 35.91 22 PHE B C 1
ATOM 1725 O O . PHE B 1 22 ? 2.418 54.75 18.094 1 35.91 22 PHE B O 1
ATOM 1732 N N . PRO B 1 23 ? 0.899 55.656 19.031 1 37.78 23 PRO B N 1
ATOM 1733 C CA . PRO B 1 23 ? 1.4 57.031 18.797 1 37.78 23 PRO B CA 1
ATOM 1734 C C . PRO B 1 23 ? 2.721 57.281 19.516 1 37.78 23 PRO B C 1
ATOM 1736 O O . PRO B 1 23 ? 3.508 58.125 19.078 1 37.78 23 PRO B O 1
ATOM 1739 N N . SER B 1 24 ? 2.945 56.688 20.734 1 41.16 24 SER B N 1
ATOM 1740 C CA . SER B 1 24 ? 4.086 57.219 21.469 1 41.16 24 SER B CA 1
ATOM 1741 C C . SER B 1 24 ? 5.309 56.344 21.312 1 41.16 24 SER B C 1
ATOM 1743 O O . SER B 1 24 ? 6.266 56.438 22.078 1 41.16 24 SER B O 1
ATOM 1745 N N . VAL B 1 25 ? 5.195 55.344 20.531 1 43.25 25 VAL B N 1
ATOM 1746 C CA . VAL B 1 25 ? 6.359 54.469 20.359 1 43.25 25 VAL B CA 1
ATOM 1747 C C . VAL B 1 25 ? 7.445 55.219 19.594 1 43.25 25 VAL B C 1
ATOM 1749 O O . VAL B 1 25 ? 7.145 56.031 18.719 1 43.25 25 VAL B O 1
ATOM 1752 N N . SER B 1 26 ? 8.734 55.375 20.203 1 49.03 26 SER B N 1
ATOM 1753 C CA . SER B 1 26 ? 9.828 56.062 19.531 1 49.03 26 SER B CA 1
ATOM 1754 C C . SER B 1 26 ? 9.961 55.625 18.078 1 49.03 26 SER B C 1
ATOM 1756 O O . SER B 1 26 ? 9.492 54.531 17.703 1 49.03 26 SER B O 1
ATOM 1758 N N . ASN B 1 27 ? 10.484 56.469 17.281 1 51.78 27 ASN B N 1
ATOM 1759 C CA . ASN B 1 27 ? 10.656 56.25 15.844 1 51.78 27 ASN B CA 1
ATOM 1760 C C . ASN B 1 27 ? 11.461 54.969 15.57 1 51.78 27 ASN B C 1
ATOM 1762 O O . ASN B 1 27 ? 11.156 54.25 14.625 1 51.78 27 ASN B O 1
ATOM 1766 N N . LYS B 1 28 ? 12.461 54.719 16.391 1 52.38 28 LYS B N 1
ATOM 1767 C CA . LYS B 1 28 ? 13.312 53.562 16.188 1 52.38 28 LYS B CA 1
ATOM 1768 C C . LYS B 1 28 ? 12.547 52.281 16.469 1 52.38 28 LYS B C 1
ATOM 1770 O O . LYS B 1 28 ? 12.648 51.312 15.703 1 52.38 28 LYS B O 1
ATOM 1775 N N . THR B 1 29 ? 11.961 52.281 17.562 1 48.91 29 THR B N 1
ATOM 1776 C CA . THR B 1 29 ? 11.156 51.125 17.906 1 48.91 29 THR B CA 1
ATOM 1777 C C . THR B 1 29 ? 10.039 50.906 16.891 1 48.91 29 THR B C 1
ATOM 1779 O O . THR B 1 29 ? 9.727 49.75 16.531 1 48.91 29 THR B O 1
ATOM 1782 N N . MET B 1 30 ? 9.586 52 16.422 1 51 30 MET B N 1
ATOM 1783 C CA . MET B 1 30 ? 8.555 51.938 15.398 1 51 30 MET B CA 1
ATOM 1784 C C . MET B 1 30 ? 9.109 51.312 14.117 1 51 30 MET B C 1
ATOM 1786 O O . MET B 1 30 ? 8.438 50.531 13.461 1 51 30 MET B O 1
ATOM 1790 N N . ASP B 1 31 ? 10.32 51.656 13.891 1 52.28 31 ASP B N 1
ATOM 1791 C CA . ASP B 1 31 ? 10.945 51.125 12.688 1 52.28 31 ASP B CA 1
ATOM 1792 C C . ASP B 1 31 ? 11.227 49.625 12.82 1 52.28 31 ASP B C 1
ATOM 1794 O O . ASP B 1 31 ? 11.031 48.875 11.875 1 52.28 31 ASP B O 1
ATOM 1798 N N . GLU B 1 32 ? 11.625 49.281 13.953 1 50.66 32 GLU B N 1
ATOM 1799 C CA . GLU B 1 32 ? 11.859 47.844 14.203 1 50.66 32 GLU B CA 1
ATOM 1800 C C . GLU B 1 32 ? 10.555 47.062 14.18 1 50.66 32 GLU B C 1
ATOM 1802 O O . GLU B 1 32 ? 10.5 45.969 13.633 1 50.66 32 GLU B O 1
ATOM 1807 N N . LEU B 1 33 ? 9.602 47.688 14.742 1 48.12 33 LEU B N 1
ATOM 1808 C CA . LEU B 1 33 ? 8.289 47.062 14.742 1 48.12 33 LEU B CA 1
ATOM 1809 C C . LEU B 1 33 ? 7.734 46.969 13.328 1 48.12 33 LEU B C 1
ATOM 1811 O O . LEU B 1 33 ? 7.129 45.938 12.961 1 48.12 33 LEU B O 1
ATOM 1815 N N . LYS B 1 34 ? 7.973 48.031 12.586 1 53.59 34 LYS B N 1
ATOM 1816 C CA . LYS B 1 34 ? 7.574 48 11.18 1 53.59 34 LYS B CA 1
ATOM 1817 C C . LYS B 1 34 ? 8.32 46.906 10.422 1 53.59 34 LYS B C 1
ATOM 1819 O O . LYS B 1 34 ? 7.734 46.188 9.609 1 53.59 34 LYS B O 1
ATOM 1824 N N . THR B 1 35 ? 9.617 46.781 10.703 1 52.12 35 THR B N 1
ATOM 1825 C CA . THR B 1 35 ? 10.414 45.75 10.031 1 52.12 35 THR B CA 1
ATOM 1826 C C . THR B 1 35 ? 9.945 44.344 10.438 1 52.12 35 THR B C 1
ATOM 1828 O O . THR B 1 35 ? 9.836 43.469 9.586 1 52.12 35 THR B O 1
ATOM 1831 N N . PHE B 1 36 ? 9.727 44.344 11.633 1 46.66 36 PHE B N 1
ATOM 1832 C CA . PHE B 1 36 ? 9.234 43.062 12.125 1 46.66 36 PHE B CA 1
ATOM 1833 C C . PHE B 1 36 ? 7.879 42.75 11.5 1 46.66 36 PHE B C 1
ATOM 1835 O O . PHE B 1 36 ? 7.652 41.594 11.062 1 46.66 36 PHE B O 1
ATOM 1842 N N . ARG B 1 37 ? 7.031 43.688 11.469 1 47.75 37 ARG B N 1
ATOM 1843 C CA . ARG B 1 37 ? 5.734 43.5 10.828 1 47.75 37 ARG B CA 1
ATOM 1844 C C . ARG B 1 37 ? 5.895 43.125 9.359 1 47.75 37 ARG B C 1
ATOM 1846 O O . ARG B 1 37 ? 5.184 42.25 8.867 1 47.75 37 ARG B O 1
ATOM 1853 N N . GLU B 1 38 ? 6.832 43.688 8.805 1 52.09 38 GLU B N 1
ATOM 1854 C CA . GLU B 1 38 ? 7.043 43.375 7.395 1 52.09 38 GLU B CA 1
ATOM 1855 C C . GLU B 1 38 ? 7.594 41.938 7.227 1 52.09 38 GLU B C 1
ATOM 1857 O O . GLU B 1 38 ? 7.203 41.25 6.301 1 52.09 38 GLU B O 1
ATOM 1862 N N . LYS B 1 39 ? 8.422 41.656 8.086 1 49.34 39 LYS B N 1
ATOM 1863 C CA . LYS B 1 39 ? 8.953 40.281 8.023 1 49.34 39 LYS B CA 1
ATOM 1864 C C . LYS B 1 39 ? 7.875 39.281 8.352 1 49.34 39 LYS B C 1
ATOM 1866 O O . LYS B 1 39 ? 7.801 38.219 7.711 1 49.34 39 LYS B O 1
ATOM 1871 N N . LEU B 1 40 ? 7.113 39.656 9.281 1 48.31 40 LEU B N 1
ATOM 1872 C CA . LEU B 1 40 ? 5.984 38.812 9.617 1 48.31 40 LEU B CA 1
ATOM 1873 C C . LEU B 1 40 ? 5 38.719 8.453 1 48.31 40 LEU B C 1
ATOM 1875 O O . LEU B 1 40 ? 4.477 37.625 8.156 1 48.31 40 LEU B O 1
ATOM 1879 N N . LYS B 1 41 ? 4.785 39.875 7.82 1 48.44 41 LYS B N 1
ATOM 1880 C CA . LYS B 1 41 ? 3.963 39.906 6.617 1 48.44 41 LYS B CA 1
ATOM 1881 C C . LYS B 1 41 ? 4.559 39.031 5.52 1 48.44 41 LYS B C 1
ATOM 1883 O O . LYS B 1 41 ? 3.84 38.281 4.852 1 48.44 41 LYS B O 1
ATOM 1888 N N . GLN B 1 42 ? 5.824 39.094 5.395 1 50.69 42 GLN B N 1
ATOM 1889 C CA . GLN B 1 42 ? 6.484 38.312 4.363 1 50.69 42 GLN B CA 1
ATOM 1890 C C . GLN B 1 42 ? 6.426 36.812 4.691 1 50.69 42 GLN B C 1
ATOM 1892 O O . GLN B 1 42 ? 6.188 36 3.809 1 50.69 42 GLN B O 1
ATOM 1897 N N . PHE B 1 43 ? 6.73 36.594 5.844 1 46.22 43 PHE B N 1
ATOM 1898 C CA . PHE B 1 43 ? 6.598 35.219 6.289 1 46.22 43 PHE B CA 1
ATOM 1899 C C . PHE B 1 43 ? 5.164 34.719 6.121 1 46.22 43 PHE B C 1
ATOM 1901 O O . PHE B 1 43 ? 4.938 33.594 5.668 1 46.22 43 PHE B O 1
ATOM 1908 N N . GLY B 1 44 ? 4.258 35.562 6.535 1 42.69 44 GLY B N 1
ATOM 1909 C CA . GLY B 1 44 ? 2.855 35.25 6.316 1 42.69 44 GLY B CA 1
ATOM 1910 C C . GLY B 1 44 ? 2.518 35 4.859 1 42.69 44 GLY B C 1
ATOM 1911 O O . GLY B 1 44 ? 1.809 34.062 4.531 1 42.69 44 GLY B O 1
ATOM 1912 N N . VAL B 1 45 ? 3.066 35.875 4.098 1 50.56 45 VAL B N 1
ATOM 1913 C CA . VAL B 1 45 ? 2.846 35.688 2.664 1 50.56 45 VAL B CA 1
ATOM 1914 C C . VAL B 1 45 ? 3.477 34.375 2.193 1 50.56 45 VAL B C 1
ATOM 1916 O O . VAL B 1 45 ? 2.869 33.656 1.424 1 50.56 45 VAL B O 1
ATOM 1919 N N . GLU B 1 46 ? 4.691 34.219 2.668 1 46.47 46 GLU B N 1
ATOM 1920 C CA . GLU B 1 46 ? 5.367 32.969 2.26 1 46.47 46 GLU B CA 1
ATOM 1921 C C . GLU B 1 46 ? 4.617 31.75 2.752 1 46.47 46 GLU B C 1
ATOM 1923 O O . GLU B 1 46 ? 4.441 30.781 2.006 1 46.47 46 GLU B O 1
ATOM 1928 N N . ILE B 1 47 ? 4.289 31.812 3.936 1 44.09 47 ILE B N 1
ATOM 1929 C CA . ILE B 1 47 ? 3.488 30.734 4.496 1 44.09 47 ILE B CA 1
ATOM 1930 C C . ILE B 1 47 ? 2.152 30.656 3.76 1 44.09 47 ILE B C 1
ATOM 1932 O O . ILE B 1 47 ? 1.706 29.562 3.398 1 44.09 47 ILE B O 1
ATOM 1936 N N . THR B 1 48 ? 1.571 31.766 3.586 1 42.34 48 THR B N 1
ATOM 1937 C CA . THR B 1 48 ? 0.317 31.812 2.844 1 42.34 48 THR B CA 1
ATOM 1938 C C . THR B 1 48 ? 0.51 31.297 1.424 1 42.34 48 THR B C 1
ATOM 1940 O O . THR B 1 48 ? -0.318 30.531 0.918 1 42.34 48 THR B O 1
ATOM 1943 N N . ASN B 1 49 ? 1.613 31.781 0.89 1 46.5 49 ASN B N 1
ATOM 1944 C CA . ASN B 1 49 ? 1.869 31.281 -0.459 1 46.5 49 ASN B CA 1
ATOM 1945 C C . ASN B 1 49 ? 2.115 29.781 -0.47 1 46.5 49 ASN B C 1
ATOM 1947 O O . ASN B 1 49 ? 1.625 29.078 -1.352 1 46.5 49 ASN B O 1
ATOM 1951 N N . LYS B 1 50 ? 3.021 29.438 0.355 1 45 50 LYS B N 1
ATOM 1952 C CA . LYS B 1 50 ? 3.246 28 0.473 1 45 50 LYS B CA 1
ATOM 1953 C C . LYS B 1 50 ? 1.974 27.281 0.906 1 45 50 LYS B C 1
ATOM 1955 O O . LYS B 1 50 ? 1.65 26.219 0.383 1 45 50 LYS B O 1
ATOM 1960 N N . PHE B 1 51 ? 1.311 27.875 1.864 1 41.44 51 PHE B N 1
ATOM 1961 C CA . PHE B 1 51 ? 0.034 27.328 2.312 1 41.44 51 PHE B CA 1
ATOM 1962 C C . PHE B 1 51 ? -1.052 27.562 1.271 1 41.44 51 PHE B C 1
ATOM 1964 O O . PHE B 1 51 ? -1.93 26.719 1.077 1 41.44 51 PHE B O 1
ATOM 1971 N N . SER B 1 52 ? -1.012 28.656 0.74 1 45.56 52 SER B N 1
ATOM 1972 C CA . SER B 1 52 ? -1.968 28.906 -0.334 1 45.56 52 SER B CA 1
ATOM 1973 C C . SER B 1 52 ? -1.805 27.891 -1.465 1 45.56 52 SER B C 1
ATOM 1975 O O . SER B 1 52 ? -2.793 27.422 -2.029 1 45.56 52 SER B O 1
ATOM 1977 N N . GLY B 1 53 ? -0.571 27.719 -1.89 1 44.5 53 GLY B N 1
ATOM 1978 C CA . GLY B 1 53 ? -0.37 26.625 -2.83 1 44.5 53 GLY B CA 1
ATOM 1979 C C . GLY B 1 53 ? -0.78 25.281 -2.273 1 44.5 53 GLY B C 1
ATOM 1980 O O . GLY B 1 53 ? -1.491 24.516 -2.934 1 44.5 53 GLY B O 1
ATOM 1981 N N . LEU B 1 54 ? -0.222 24.969 -1.177 1 43.81 54 LEU B N 1
ATOM 1982 C CA . LEU B 1 54 ? -0.684 23.797 -0.455 1 43.81 54 LEU B CA 1
ATOM 1983 C C . LEU B 1 54 ? -2.176 23.891 -0.155 1 43.81 54 LEU B C 1
ATOM 1985 O O . LEU B 1 54 ? -2.904 22.906 -0.283 1 43.81 54 LEU B O 1
ATOM 1989 N N . ASP B 1 55 ? -2.66 25.047 0.259 1 43.06 55 ASP B N 1
ATOM 1990 C CA . ASP B 1 55 ? -4.074 25.297 0.515 1 43.06 55 ASP B CA 1
ATOM 1991 C C . ASP B 1 55 ? -4.906 25.109 -0.75 1 43.06 55 ASP B C 1
ATOM 1993 O O . ASP B 1 55 ? -5.977 24.5 -0.708 1 43.06 55 ASP B O 1
ATOM 1997 N N . THR B 1 56 ? -4.375 25.703 -1.812 1 48.84 56 THR B N 1
ATOM 1998 C CA . THR B 1 56 ? -5.133 25.484 -3.039 1 48.84 56 THR B CA 1
ATOM 1999 C C . THR B 1 56 ? -5.148 24 -3.402 1 48.84 56 THR B C 1
ATOM 2001 O O . THR B 1 56 ? -6.176 23.469 -3.838 1 48.84 56 THR B O 1
ATOM 2004 N N . ASP B 1 57 ? -3.998 23.359 -3.402 1 47.31 57 ASP B N 1
ATOM 2005 C CA . ASP B 1 57 ? -3.965 21.922 -3.654 1 47.31 57 ASP B CA 1
ATOM 2006 C C . ASP B 1 57 ? -4.766 21.156 -2.6 1 47.31 57 ASP B C 1
ATOM 2008 O O . ASP B 1 57 ? -5.52 20.234 -2.93 1 47.31 57 ASP B O 1
ATOM 2012 N N . LEU B 1 58 ? -4.488 21.562 -1.427 1 44.59 58 LEU B N 1
ATOM 2013 C CA . LEU B 1 58 ? -5.258 20.984 -0.336 1 44.59 58 LEU B CA 1
ATOM 2014 C C . LEU B 1 58 ? -6.73 21.375 -0.439 1 44.59 58 LEU B C 1
ATOM 2016 O O . LEU B 1 58 ? -7.613 20.547 -0.196 1 44.59 58 LEU B O 1
ATOM 2020 N N . GLN B 1 59 ? -6.961 22.609 -0.762 1 47 59 GLN B N 1
ATOM 2021 C CA . GLN B 1 59 ? -8.344 23.016 -0.972 1 47 59 GLN B CA 1
ATOM 2022 C C . GLN B 1 59 ? -8.984 22.25 -2.125 1 47 59 GLN B C 1
ATOM 2024 O O . GLN B 1 59 ? -10.141 21.844 -2.041 1 47 59 GLN B O 1
ATOM 2029 N N . SER B 1 60 ? -8.234 22.141 -3.207 1 50.38 60 SER B N 1
ATOM 2030 C CA . SER B 1 60 ? -8.758 21.344 -4.309 1 50.38 60 SER B CA 1
ATOM 2031 C C . SER B 1 60 ? -8.953 19.891 -3.893 1 50.38 60 SER B C 1
ATOM 2033 O O . SER B 1 60 ? -9.969 19.266 -4.223 1 50.38 60 SER B O 1
ATOM 2035 N N . MET B 1 61 ? -7.914 19.359 -3.318 1 48.59 61 MET B N 1
ATOM 2036 C CA . MET B 1 61 ? -8.07 18.016 -2.789 1 48.59 61 MET B CA 1
ATOM 2037 C C . MET B 1 61 ? -9.211 17.953 -1.775 1 48.59 61 MET B C 1
ATOM 2039 O O . MET B 1 61 ? -10.008 17.016 -1.784 1 48.59 61 MET B O 1
ATOM 2043 N N . GLU B 1 62 ? -9.219 18.984 -0.937 1 48.09 62 GLU B N 1
ATOM 2044 C CA . GLU B 1 62 ? -10.305 19.078 0.033 1 48.09 62 GLU B CA 1
ATOM 2045 C C . GLU B 1 62 ? -11.656 19.188 -0.664 1 48.09 62 GLU B C 1
ATOM 2047 O O . GLU B 1 62 ? -12.633 18.562 -0.247 1 48.09 62 GLU B O 1
ATOM 2052 N N . SER B 1 63 ? -11.586 20.078 -1.628 1 52.62 63 SER B N 1
ATOM 2053 C CA . SER B 1 63 ? -12.836 20.219 -2.367 1 52.62 63 SER B CA 1
ATOM 2054 C C . SER B 1 63 ? -13.227 18.906 -3.047 1 52.62 63 SER B C 1
ATOM 2056 O O . SER B 1 63 ? -14.398 18.516 -3.023 1 52.62 63 SER B O 1
ATOM 2058 N N . ASP B 1 64 ? -12.227 18.281 -3.709 1 54.69 64 ASP B N 1
ATOM 2059 C CA . ASP B 1 64 ? -12.516 17 -4.352 1 54.69 64 ASP B CA 1
ATOM 2060 C C . ASP B 1 64 ? -12.906 15.953 -3.324 1 54.69 64 ASP B C 1
ATOM 2062 O O . ASP B 1 64 ? -13.852 15.188 -3.539 1 54.69 64 ASP B O 1
ATOM 2066 N N . ILE B 1 65 ? -12.148 16.047 -2.227 1 55.16 65 ILE B N 1
ATOM 2067 C CA . ILE B 1 65 ? -12.461 15.148 -1.126 1 55.16 65 ILE B CA 1
ATOM 2068 C C . ILE B 1 65 ? -13.812 15.523 -0.524 1 55.16 65 ILE B C 1
ATOM 2070 O O . ILE B 1 65 ? -14.625 14.648 -0.218 1 55.16 65 ILE B O 1
ATOM 2074 N N . ALA B 1 66 ? -13.945 16.812 -0.407 1 53.06 66 ALA B N 1
ATOM 2075 C CA . ALA B 1 66 ? -15.203 17.312 0.146 1 53.06 66 ALA B CA 1
ATOM 2076 C C . ALA B 1 66 ? -16.391 16.891 -0.722 1 53.06 66 ALA B C 1
ATOM 2078 O O . ALA B 1 66 ? -17.5 16.703 -0.219 1 53.06 66 ALA B O 1
ATOM 2079 N N . LYS B 1 67 ? -15.977 16.828 -1.931 1 59.03 67 LYS B N 1
ATOM 2080 C CA . LYS B 1 67 ? -17.047 16.422 -2.838 1 59.03 67 LYS B CA 1
ATOM 2081 C C . LYS B 1 67 ? -17.328 14.93 -2.73 1 59.03 67 LYS B C 1
ATOM 2083 O O . LYS B 1 67 ? -18.406 14.461 -3.096 1 59.03 67 LYS B O 1
ATOM 2088 N N . ARG B 1 68 ? -16.344 14.328 -2.1 1 63.94 68 ARG B N 1
ATOM 2089 C CA . ARG B 1 68 ? -16.578 12.898 -1.94 1 63.94 68 ARG B CA 1
ATOM 2090 C C . ARG B 1 68 ? -17.406 12.617 -0.688 1 63.94 68 ARG B C 1
ATOM 2092 O O . ARG B 1 68 ? -17.219 13.258 0.345 1 63.94 68 ARG B O 1
ATOM 2099 N N . ASN B 1 69 ? -18.438 11.938 -0.924 1 78.12 69 ASN B N 1
ATOM 2100 C CA . ASN B 1 69 ? -19.312 11.523 0.162 1 78.12 69 ASN B CA 1
ATOM 2101 C C . ASN B 1 69 ? -18.672 10.438 1.021 1 78.12 69 ASN B C 1
ATOM 2103 O O . ASN B 1 69 ? -18.953 9.25 0.827 1 78.12 69 ASN B O 1
ATOM 2107 N N . PHE B 1 70 ? -17.797 10.898 1.887 1 86.94 70 PHE B N 1
ATOM 2108 C CA . PHE B 1 70 ? -17.219 9.953 2.836 1 86.94 70 PHE B CA 1
ATOM 2109 C C . PHE B 1 70 ? -18.234 9.586 3.916 1 86.94 70 PHE B C 1
ATOM 2111 O O . PHE B 1 70 ? -19.031 10.43 4.344 1 86.94 70 PHE B O 1
ATOM 2118 N N . GLU B 1 71 ? -18.234 8.266 4.227 1 92 71 GLU B N 1
ATOM 2119 C CA . GLU B 1 71 ? -18.984 7.777 5.379 1 92 71 GLU B CA 1
ATOM 2120 C C . GLU B 1 71 ? -18.062 7.559 6.582 1 92 71 GLU B C 1
ATOM 2122 O O . GLU B 1 71 ? -16.938 7.09 6.434 1 92 71 GLU B O 1
ATOM 2127 N N . LYS B 1 72 ? -18.625 7.93 7.707 1 89.56 72 LYS B N 1
ATOM 2128 C CA . LYS B 1 72 ? -17.828 7.793 8.922 1 89.56 72 LYS B CA 1
ATOM 2129 C C . LYS B 1 72 ? -18.25 6.566 9.719 1 89.56 72 LYS B C 1
ATOM 2131 O O . LYS B 1 72 ? -19.438 6.27 9.836 1 89.56 72 LYS B O 1
ATOM 2136 N N . TYR B 1 73 ? -17.188 5.84 10.234 1 92.75 73 TYR B N 1
ATOM 2137 C CA . TYR B 1 73 ? -17.438 4.688 11.102 1 92.75 73 TYR B CA 1
ATOM 2138 C C . TYR B 1 73 ? -16.266 4.473 12.062 1 92.75 73 TYR B C 1
ATOM 2140 O O . TYR B 1 73 ? -15.141 4.242 11.625 1 92.75 73 TYR B O 1
ATOM 2148 N N . ASN B 1 74 ? -16.469 4.582 13.328 1 88.94 74 ASN B N 1
ATOM 2149 C CA . ASN B 1 74 ? -15.508 4.332 14.398 1 88.94 74 ASN B CA 1
ATOM 2150 C C . ASN B 1 74 ? -14.211 5.109 14.172 1 88.94 74 ASN B C 1
ATOM 2152 O O . ASN B 1 74 ? -13.117 4.543 14.258 1 88.94 74 ASN B O 1
ATOM 2156 N N . GLY B 1 75 ? -14.328 6.332 13.828 1 83.94 75 GLY B N 1
ATOM 2157 C CA . GLY B 1 75 ? -13.18 7.223 13.734 1 83.94 75 GLY B CA 1
ATOM 2158 C C . GLY B 1 75 ? -12.461 7.133 12.398 1 83.94 75 GLY B C 1
ATOM 2159 O O . GLY B 1 75 ? -11.43 7.773 12.203 1 83.94 75 GLY B O 1
ATOM 2160 N N . HIS B 1 76 ? -13.016 6.297 11.516 1 88.69 76 HIS B N 1
ATOM 2161 C CA . HIS B 1 76 ? -12.461 6.18 10.172 1 88.69 76 HIS B CA 1
ATOM 2162 C C . HIS B 1 76 ? -13.438 6.699 9.125 1 88.69 76 HIS B C 1
ATOM 2164 O O . HIS B 1 76 ? -14.633 6.816 9.391 1 88.69 76 HIS B O 1
ATOM 2170 N N . CYS B 1 77 ? -12.906 7.102 8.016 1 89.62 77 CYS B N 1
ATOM 2171 C CA . CYS B 1 77 ? -13.711 7.551 6.887 1 89.62 77 CYS B CA 1
ATOM 2172 C C . CYS B 1 77 ? -13.594 6.582 5.715 1 89.62 77 CYS B C 1
ATOM 2174 O O . CYS B 1 77 ? -12.516 6.055 5.445 1 89.62 77 CYS B O 1
ATOM 2176 N N . TYR B 1 78 ? -14.672 6.398 5.133 1 95.25 78 TYR B N 1
ATOM 2177 C CA . TYR B 1 78 ? -14.758 5.414 4.062 1 95.25 78 TYR B CA 1
ATOM 2178 C C . TYR B 1 78 ? -15.328 6.035 2.793 1 95.25 78 TYR B C 1
ATOM 2180 O O . TYR B 1 78 ? -16.25 6.855 2.855 1 95.25 78 TYR B O 1
ATOM 2188 N N . TYR B 1 79 ? -14.758 5.754 1.728 1 94.88 79 TYR B N 1
ATOM 2189 C CA . TYR B 1 79 ? -15.242 6.145 0.408 1 94.88 79 TYR B CA 1
ATOM 2190 C C . TYR B 1 79 ? -15.672 4.926 -0.399 1 94.88 79 TYR B C 1
ATOM 2192 O O . TYR B 1 79 ? -14.93 3.945 -0.498 1 94.88 79 TYR B O 1
ATOM 2200 N N . PHE B 1 80 ? -16.875 4.945 -0.888 1 96.62 80 PHE B N 1
ATOM 2201 C CA . PHE B 1 80 ? -17.422 3.895 -1.735 1 96.62 80 PHE B CA 1
ATOM 2202 C C . PHE B 1 80 ? -17.422 4.32 -3.197 1 96.62 80 PHE B C 1
ATOM 2204 O O . PHE B 1 80 ? -18.297 5.07 -3.631 1 96.62 80 PHE B O 1
ATOM 2211 N N . GLY B 1 81 ? -16.406 3.826 -3.908 1 95.25 81 GLY B N 1
ATOM 2212 C CA . GLY B 1 81 ? -16.266 4.203 -5.305 1 95.25 81 GLY B CA 1
ATOM 2213 C C . GLY B 1 81 ? -17.328 3.59 -6.203 1 95.25 81 GLY B C 1
ATOM 2214 O O . GLY B 1 81 ? -17.594 2.391 -6.121 1 95.25 81 GLY B O 1
ATOM 2215 N N . GLU B 1 82 ? -17.844 4.348 -7.152 1 93.81 82 GLU B N 1
ATOM 2216 C CA . GLU B 1 82 ? -18.953 3.895 -8 1 93.81 82 GLU B CA 1
ATOM 2217 C C . GLU B 1 82 ? -18.438 3.398 -9.352 1 93.81 82 GLU B C 1
ATOM 2219 O O . GLU B 1 82 ? -19.141 2.684 -10.062 1 93.81 82 GLU B O 1
ATOM 2224 N N . ASP B 1 83 ? -17.281 3.887 -9.727 1 95.94 83 ASP B N 1
ATOM 2225 C CA . ASP B 1 83 ? -16.688 3.383 -10.961 1 95.94 83 ASP B CA 1
ATOM 2226 C C . ASP B 1 83 ? -16.109 1.984 -10.766 1 95.94 83 ASP B C 1
ATOM 2228 O O . ASP B 1 83 ? -15.711 1.622 -9.648 1 95.94 83 ASP B O 1
ATOM 2232 N N . ARG B 1 84 ? -16.141 1.176 -11.766 1 98.38 84 ARG B N 1
ATOM 2233 C CA . ARG B 1 84 ? -15.562 -0.163 -11.719 1 98.38 84 ARG B CA 1
ATOM 2234 C C . ARG B 1 84 ? -14.117 -0.153 -12.195 1 98.38 84 ARG B C 1
ATOM 2236 O O . ARG B 1 84 ? -13.828 0.32 -13.297 1 98.38 84 ARG B O 1
ATOM 2243 N N . LEU B 1 85 ? -13.219 -0.644 -11.383 1 98.69 85 LEU B N 1
ATOM 2244 C CA . LEU B 1 85 ? -11.781 -0.64 -11.648 1 98.69 85 LEU B CA 1
ATOM 2245 C C . LEU B 1 85 ? -11.164 -1.984 -11.289 1 98.69 85 LEU B C 1
ATOM 2247 O O . LEU B 1 85 ? -11.766 -2.779 -10.562 1 98.69 85 LEU B O 1
ATOM 2251 N N . SER B 1 86 ? -9.992 -2.207 -11.867 1 98.69 86 SER B N 1
ATOM 2252 C CA . SER B 1 86 ? -9.195 -3.32 -11.359 1 98.69 86 SER B CA 1
ATOM 2253 C C . SER B 1 86 ? -8.797 -3.092 -9.898 1 98.69 86 SER B C 1
ATOM 2255 O O . SER B 1 86 ? -8.898 -1.974 -9.391 1 98.69 86 SER B O 1
ATOM 2257 N N . TRP B 1 87 ? -8.383 -4.141 -9.266 1 98.75 87 TRP B N 1
ATOM 2258 C CA . TRP B 1 87 ? -7.922 -4.02 -7.887 1 98.75 87 TRP B CA 1
ATOM 2259 C C . TRP B 1 87 ? -6.785 -3.008 -7.777 1 98.75 87 TRP B C 1
ATOM 2261 O O . TRP B 1 87 ? -6.75 -2.203 -6.844 1 98.75 87 TRP B O 1
ATOM 2271 N N . PHE B 1 88 ? -5.902 -3.014 -8.781 1 98.75 88 PHE B N 1
ATOM 2272 C CA . PHE B 1 88 ? -4.738 -2.141 -8.781 1 98.75 88 PHE B CA 1
ATOM 2273 C C . PHE B 1 88 ? -5.156 -0.68 -8.906 1 98.75 88 PHE B C 1
ATOM 2275 O O . PHE B 1 88 ? -4.691 0.17 -8.148 1 98.75 88 PHE B O 1
ATOM 2282 N N . ASN B 1 89 ? -6 -0.408 -9.859 1 98.56 89 ASN B N 1
ATOM 2283 C CA . ASN B 1 89 ? -6.453 0.964 -10.055 1 98.56 89 ASN B CA 1
ATOM 2284 C C . ASN B 1 89 ? -7.316 1.444 -8.891 1 98.56 89 ASN B C 1
ATOM 2286 O O . ASN B 1 89 ? -7.293 2.625 -8.539 1 98.56 89 ASN B O 1
ATOM 2290 N N . ALA B 1 90 ? -8.078 0.546 -8.328 1 98.75 90 ALA B N 1
ATOM 2291 C CA . ALA B 1 90 ? -8.844 0.878 -7.133 1 98.75 90 ALA B CA 1
ATOM 2292 C C . ALA B 1 90 ? -7.914 1.258 -5.98 1 98.75 90 ALA B C 1
ATOM 2294 O O . ALA B 1 90 ? -8.133 2.271 -5.309 1 98.75 90 ALA B O 1
ATOM 2295 N N . GLN B 1 91 ? -6.891 0.41 -5.742 1 98.5 91 GLN B N 1
ATOM 2296 C CA . GLN B 1 91 ? -5.91 0.718 -4.707 1 98.5 91 GLN B CA 1
ATOM 2297 C C . GLN B 1 91 ? -5.238 2.064 -4.969 1 98.5 91 GLN B C 1
ATOM 2299 O O . GLN B 1 91 ? -5.059 2.861 -4.047 1 98.5 91 GLN B O 1
ATOM 2304 N N . ARG B 1 92 ? -4.895 2.32 -6.191 1 95.75 92 ARG B N 1
ATOM 2305 C CA . ARG B 1 92 ? -4.289 3.596 -6.562 1 95.75 92 ARG B CA 1
ATOM 2306 C C . ARG B 1 92 ? -5.223 4.758 -6.238 1 95.75 92 ARG B C 1
ATOM 2308 O O . ARG B 1 92 ? -4.797 5.762 -5.66 1 95.75 92 ARG B O 1
ATOM 2315 N N . ASN B 1 93 ? -6.496 4.648 -6.598 1 94.31 93 ASN B N 1
ATOM 2316 C CA . ASN B 1 93 ? -7.465 5.703 -6.312 1 94.31 93 ASN B CA 1
ATOM 2317 C C . ASN B 1 93 ? -7.598 5.953 -4.812 1 94.31 93 ASN B C 1
ATOM 2319 O O . ASN B 1 93 ? -7.73 7.098 -4.379 1 94.31 93 ASN B O 1
ATOM 2323 N N . CYS B 1 94 ? -7.598 4.867 -4.059 1 95.5 94 CYS B N 1
ATOM 2324 C CA . CYS B 1 94 ? -7.688 5.023 -2.609 1 95.5 94 CYS B CA 1
ATOM 2325 C C . CYS B 1 94 ? -6.461 5.742 -2.061 1 95.5 94 CYS B C 1
ATOM 2327 O O . CYS B 1 94 ? -6.578 6.586 -1.171 1 95.5 94 CYS B O 1
ATOM 2329 N N . GLN B 1 95 ? -5.305 5.41 -2.596 1 89.12 95 GLN B N 1
ATOM 2330 C CA . GLN B 1 95 ? -4.078 6.07 -2.164 1 89.12 95 GLN B CA 1
ATOM 2331 C C . GLN B 1 95 ? -4.109 7.559 -2.502 1 89.12 95 GLN B C 1
ATOM 2333 O O . GLN B 1 95 ? -3.639 8.383 -1.719 1 89.12 95 GLN B O 1
ATOM 2338 N N . LEU B 1 96 ? -4.684 7.926 -3.607 1 85.31 96 LEU B N 1
ATOM 2339 C CA . LEU B 1 96 ? -4.742 9.312 -4.062 1 85.31 96 LEU B CA 1
ATOM 2340 C C . LEU B 1 96 ? -5.602 10.156 -3.123 1 85.31 96 LEU B C 1
ATOM 2342 O O . LEU B 1 96 ? -5.367 11.352 -2.977 1 85.31 96 LEU B O 1
ATOM 2346 N N . ILE B 1 97 ? -6.477 9.5 -2.404 1 81.31 97 ILE B N 1
ATOM 2347 C CA . ILE B 1 97 ? -7.332 10.281 -1.514 1 81.31 97 ILE B CA 1
ATOM 2348 C C . ILE B 1 97 ? -6.91 10.047 -0.064 1 81.31 97 ILE B C 1
ATOM 2350 O O . ILE B 1 97 ? -7.684 10.297 0.862 1 81.31 97 ILE B O 1
ATOM 2354 N N . GLY B 1 98 ? -5.766 9.516 0.123 1 80.81 98 GLY B N 1
ATOM 2355 C CA . GLY B 1 98 ? -5.145 9.508 1.438 1 80.81 98 GLY B CA 1
ATOM 2356 C C . GLY B 1 98 ? -5.402 8.227 2.211 1 80.81 98 GLY B C 1
ATOM 2357 O O . GLY B 1 98 ? -5.188 8.172 3.424 1 80.81 98 GLY B O 1
ATOM 2358 N N . GLY B 1 99 ? -5.793 7.191 1.518 1 90.5 99 GLY B N 1
ATOM 2359 C CA . GLY B 1 99 ? -6.07 5.926 2.18 1 90.5 99 GLY B CA 1
ATOM 2360 C C . GLY B 1 99 ? -5.613 4.719 1.379 1 90.5 99 GLY B C 1
ATOM 2361 O O . GLY B 1 99 ? -4.613 4.789 0.665 1 90.5 99 GLY B O 1
ATOM 2362 N 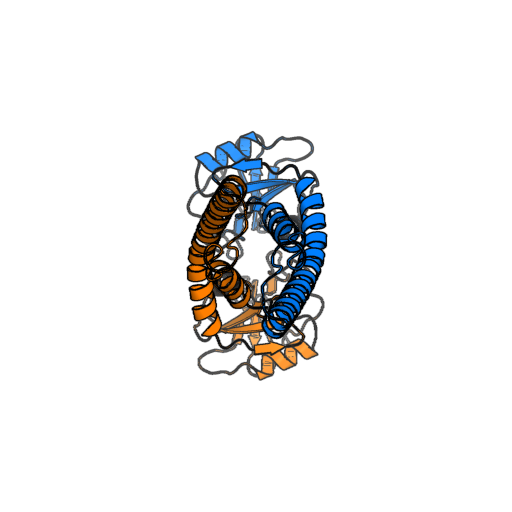N . ASN B 1 100 ? -6.246 3.611 1.64 1 95.94 100 ASN B N 1
ATOM 2363 C CA . ASN B 1 100 ? -6.086 2.326 0.967 1 95.94 100 ASN B CA 1
ATOM 2364 C C . ASN B 1 100 ? -7.422 1.606 0.811 1 95.94 100 ASN B C 1
ATOM 2366 O O . ASN B 1 100 ? -8.422 2.012 1.404 1 95.94 100 ASN B O 1
ATOM 2370 N N . LEU B 1 101 ? -7.391 0.645 -0.073 1 98.69 101 LEU B N 1
ATOM 2371 C CA . LEU B 1 101 ? -8.516 -0.279 0.012 1 98.69 101 LEU B CA 1
ATOM 2372 C C . LEU B 1 101 ? -8.719 -0.759 1.444 1 98.69 101 LEU B C 1
ATOM 2374 O O . LEU B 1 101 ? -7.746 -1.023 2.158 1 98.69 101 LEU B O 1
ATOM 2378 N N . VAL B 1 102 ? -9.922 -0.938 1.837 1 98.56 102 VAL B N 1
ATOM 2379 C CA . VAL B 1 102 ? -10.328 -1.052 3.234 1 98.56 102 VAL B CA 1
ATOM 2380 C C . VAL B 1 102 ? -9.742 -2.328 3.838 1 98.56 102 VAL B C 1
ATOM 2382 O O . VAL B 1 102 ? -9.727 -3.377 3.189 1 98.56 102 VAL B O 1
ATOM 2385 N N . LYS B 1 103 ? -9.234 -2.17 5.008 1 98.31 103 LYS B N 1
ATOM 2386 C CA . LYS B 1 103 ? -8.938 -3.281 5.91 1 98.31 103 LYS B CA 1
ATOM 2387 C C . LYS B 1 103 ? -10.109 -3.562 6.844 1 98.31 103 LYS B C 1
ATOM 2389 O O . LYS B 1 103 ? -10.602 -2.66 7.523 1 98.31 103 LYS B O 1
ATOM 2394 N N . ILE B 1 104 ? -10.57 -4.766 6.902 1 98.69 104 ILE B N 1
ATOM 2395 C CA . ILE B 1 104 ? -11.719 -5.121 7.727 1 98.69 104 ILE B CA 1
ATOM 2396 C C . ILE B 1 104 ? -11.25 -5.887 8.961 1 98.69 104 ILE B C 1
ATOM 2398 O O . ILE B 1 104 ? -10.797 -7.031 8.859 1 98.69 104 ILE B O 1
ATOM 2402 N N . ASP B 1 105 ? -11.516 -5.336 10.109 1 97 105 ASP B N 1
ATOM 2403 C CA . ASP B 1 105 ? -10.891 -5.844 11.328 1 97 105 ASP B CA 1
ATOM 2404 C C . ASP B 1 105 ? -11.836 -6.777 12.078 1 97 105 ASP B C 1
ATOM 2406 O O . ASP B 1 105 ? -11.398 -7.633 12.844 1 97 105 ASP B O 1
ATOM 2410 N N . ASP B 1 106 ? -13.109 -6.602 11.906 1 98.06 106 ASP B N 1
ATOM 2411 C CA . ASP B 1 106 ? -14.039 -7.41 12.695 1 98.06 106 ASP B CA 1
ATOM 2412 C C . ASP B 1 106 ? -15.406 -7.496 12.008 1 98.06 106 ASP B C 1
ATOM 2414 O O . ASP B 1 106 ? -15.625 -6.855 10.977 1 98.06 106 ASP B O 1
ATOM 2418 N N . SER B 1 107 ? -16.266 -8.359 12.625 1 98.38 107 SER B N 1
ATOM 2419 C CA . SER B 1 107 ? -17.562 -8.641 12.023 1 98.38 107 SER B CA 1
ATOM 2420 C C . SER B 1 107 ? -18.453 -7.406 12.039 1 98.38 107 SER B C 1
ATOM 2422 O O . SER B 1 107 ? -19.266 -7.203 11.133 1 98.38 107 SER B O 1
ATOM 2424 N N . SER B 1 108 ? -18.328 -6.566 13.062 1 98.38 108 SER B N 1
ATOM 2425 C CA . SER B 1 108 ? -19.125 -5.352 13.125 1 98.38 108 SER B CA 1
ATOM 2426 C C . SER B 1 108 ? -18.797 -4.406 11.977 1 98.38 108 SER B C 1
ATOM 2428 O O . SER B 1 108 ? -19.688 -3.877 11.32 1 98.38 108 SER B O 1
ATOM 2430 N N . GLU B 1 109 ? -17.562 -4.203 11.773 1 98.19 109 GLU B N 1
ATOM 2431 C CA . GLU B 1 109 ? -17.125 -3.383 10.648 1 98.19 109 GLU B CA 1
ATOM 2432 C C . GLU B 1 109 ? -17.594 -3.965 9.32 1 98.19 109 GLU B C 1
ATOM 2434 O O . GLU B 1 109 ? -18.109 -3.236 8.469 1 98.19 109 GLU B O 1
ATOM 2439 N N . ASN B 1 110 ? -17.453 -5.305 9.172 1 98.75 110 ASN B N 1
ATOM 2440 C CA . ASN B 1 110 ? -17.891 -5.984 7.957 1 98.75 110 ASN B CA 1
ATOM 2441 C C . ASN B 1 110 ? -19.375 -5.754 7.688 1 98.75 110 ASN B C 1
ATOM 2443 O O . ASN B 1 110 ? -19.766 -5.461 6.555 1 98.75 110 ASN B O 1
ATOM 2447 N N . SER B 1 111 ? -20.141 -5.895 8.703 1 98.5 111 SER B N 1
ATOM 2448 C CA . SER B 1 111 ? -21.578 -5.707 8.578 1 98.5 111 SER B CA 1
ATOM 2449 C C . SER B 1 111 ? -21.922 -4.27 8.211 1 98.5 111 SER B C 1
ATOM 2451 O O . SER B 1 111 ? -22.812 -4.023 7.395 1 98.5 111 SER B O 1
ATOM 2453 N N . TRP B 1 112 ? -21.25 -3.346 8.844 1 98.44 112 TRP B N 1
ATOM 2454 C CA . TRP B 1 112 ? -21.484 -1.938 8.547 1 98.44 112 TRP B CA 1
ATOM 2455 C C . TRP B 1 112 ? -21.141 -1.623 7.094 1 98.44 112 TRP B C 1
ATOM 2457 O O . TRP B 1 112 ? -21.891 -0.924 6.406 1 98.44 112 TRP B O 1
ATOM 2467 N N . LEU B 1 113 ? -19.969 -2.131 6.621 1 98.62 113 LEU B N 1
ATOM 2468 C CA . LEU B 1 113 ? -19.578 -1.941 5.227 1 98.62 113 LEU B CA 1
ATOM 2469 C C . LEU B 1 113 ? -20.641 -2.484 4.281 1 98.62 113 LEU B C 1
ATOM 2471 O O . LEU B 1 113 ? -21.047 -1.804 3.334 1 98.62 113 LEU B O 1
ATOM 2475 N N . LYS B 1 114 ? -21.109 -3.74 4.516 1 98.31 114 LYS B N 1
ATOM 2476 C CA . LYS B 1 114 ? -22.141 -4.355 3.693 1 98.31 114 LYS B CA 1
ATOM 2477 C C . LYS B 1 114 ? -23.375 -3.457 3.592 1 98.31 114 LYS B C 1
ATOM 2479 O O . LYS B 1 114 ? -23.938 -3.285 2.508 1 98.31 114 LYS B O 1
ATOM 2484 N N . SER B 1 115 ? -23.719 -2.871 4.664 1 97.81 115 SER B N 1
ATOM 2485 C CA . SER B 1 115 ? -24.938 -2.059 4.703 1 97.81 115 SER B CA 1
ATOM 2486 C C . SER B 1 115 ? -24.781 -0.802 3.854 1 97.81 115 SER B C 1
ATOM 2488 O O . SER B 1 115 ? -25.781 -0.177 3.482 1 97.81 115 SER B O 1
ATOM 2490 N N . ASN B 1 116 ? -23.562 -0.434 3.57 1 96.62 116 ASN B N 1
ATOM 2491 C CA . ASN B 1 116 ? -23.312 0.77 2.783 1 96.62 116 ASN B CA 1
ATOM 2492 C C . ASN B 1 116 ? -23.031 0.437 1.321 1 96.62 116 ASN B C 1
ATOM 2494 O O . ASN B 1 116 ? -22.703 1.324 0.528 1 96.62 116 ASN B O 1
ATOM 2498 N N . THR B 1 117 ? -23.078 -0.819 0.936 1 97.12 117 THR B N 1
ATOM 2499 C CA . THR B 1 117 ? -22.859 -1.252 -0.441 1 97.12 117 THR B CA 1
ATOM 2500 C C . THR B 1 117 ? -24.203 -1.536 -1.13 1 97.12 117 THR B C 1
ATOM 2502 O O . THR B 1 117 ? -25.219 -1.686 -0.467 1 97.12 117 THR B O 1
ATOM 2505 N N . ASN B 1 118 ? -24.156 -1.487 -2.43 1 94.12 118 ASN B N 1
ATOM 2506 C CA . ASN B 1 118 ? -25.312 -1.849 -3.236 1 94.12 118 ASN B CA 1
ATOM 2507 C C . ASN B 1 118 ? -24.906 -2.611 -4.492 1 94.12 118 ASN B C 1
ATOM 2509 O O . ASN B 1 118 ? -23.719 -2.643 -4.852 1 94.12 118 ASN B O 1
ATOM 2513 N N . GLY B 1 119 ? -25.828 -3.26 -5.145 1 92 119 GLY B N 1
ATOM 2514 C CA . GLY B 1 119 ? -25.547 -4.109 -6.289 1 92 119 GLY B CA 1
ATOM 2515 C C . GLY B 1 119 ? -25.672 -3.385 -7.617 1 92 119 GLY B C 1
ATOM 2516 O O . GLY B 1 119 ? -25.766 -4.016 -8.672 1 92 119 GLY B O 1
ATOM 2517 N N . ALA B 1 120 ? -25.719 -2.158 -7.516 1 90.19 120 ALA B N 1
ATOM 2518 C CA . ALA B 1 120 ? -25.906 -1.407 -8.758 1 90.19 120 ALA B CA 1
ATOM 2519 C C . ALA B 1 120 ? -24.656 -1.503 -9.641 1 90.19 120 ALA B C 1
ATOM 2521 O O . ALA B 1 120 ? -23.656 -0.84 -9.383 1 90.19 120 ALA B O 1
ATOM 2522 N N . GLY B 1 121 ? -24.672 -2.316 -10.75 1 91.38 121 GLY B N 1
ATOM 2523 C CA . GLY B 1 121 ? -23.625 -2.408 -11.742 1 91.38 121 GLY B CA 1
ATOM 2524 C C . GLY B 1 121 ? -22.422 -3.211 -11.273 1 91.38 121 GLY B C 1
ATOM 2525 O O . GLY B 1 121 ? -21.344 -3.139 -11.867 1 91.38 121 GLY B O 1
ATOM 2526 N N . THR B 1 122 ? -22.547 -3.867 -10.172 1 90.94 122 THR B N 1
ATOM 2527 C CA . THR B 1 122 ? -21.391 -4.609 -9.672 1 90.94 122 THR B CA 1
ATOM 2528 C C . THR B 1 122 ? -21.844 -5.824 -8.859 1 90.94 122 THR B C 1
ATOM 2530 O O . THR B 1 122 ? -22.938 -5.824 -8.297 1 90.94 122 THR B O 1
ATOM 2533 N N . GLY B 1 123 ? -20.953 -6.824 -8.844 1 92.25 123 GLY B N 1
ATOM 2534 C CA . GLY B 1 123 ? -21.156 -7.961 -7.961 1 92.25 123 GLY B CA 1
ATOM 2535 C C . GLY B 1 123 ? -20.594 -7.754 -6.574 1 92.25 123 GLY B C 1
ATOM 2536 O O . GLY B 1 123 ? -20.953 -8.461 -5.633 1 92.25 123 GLY B O 1
ATOM 2537 N N . GLY B 1 124 ? -19.75 -6.773 -6.504 1 97.88 124 GLY B N 1
ATOM 2538 C CA . GLY B 1 124 ? -19.094 -6.57 -5.219 1 97.88 124 GLY B CA 1
ATOM 2539 C C . GLY B 1 124 ? -18.125 -5.41 -5.219 1 97.88 124 GLY B C 1
ATOM 2540 O O . GLY B 1 124 ? -18.094 -4.617 -6.164 1 97.88 124 GLY B O 1
ATOM 2541 N N . TYR B 1 125 ? -17.469 -5.293 -4.082 1 98.88 125 TYR B N 1
ATOM 2542 C CA . TYR B 1 125 ? -16.531 -4.203 -3.838 1 98.88 125 TYR B CA 1
ATOM 2543 C C . TYR B 1 125 ? -15.164 -4.738 -3.457 1 98.88 125 TYR B C 1
ATOM 2545 O O . TYR B 1 125 ? -15.031 -5.523 -2.514 1 98.88 125 TYR B O 1
ATOM 2553 N N . TRP B 1 126 ? -14.141 -4.238 -4.262 1 98.94 126 TRP B N 1
ATOM 2554 C CA . TRP B 1 126 ? -12.781 -4.59 -3.854 1 98.94 126 TRP B CA 1
ATOM 2555 C C . TRP B 1 126 ? -12.516 -4.152 -2.418 1 98.94 126 TRP B C 1
ATOM 2557 O O . TRP B 1 126 ? -12.898 -3.051 -2.018 1 98.94 126 TRP B O 1
ATOM 2567 N N . ILE B 1 127 ? -11.891 -5 -1.637 1 98.94 127 ILE B N 1
ATOM 2568 C CA . ILE B 1 127 ? -11.32 -4.656 -0.34 1 98.94 127 ILE B CA 1
ATOM 2569 C C . ILE B 1 127 ? -9.805 -4.836 -0.379 1 98.94 127 ILE B C 1
ATOM 2571 O O . ILE B 1 127 ? -9.258 -5.305 -1.38 1 98.94 127 ILE B O 1
ATOM 2575 N N . GLY B 1 128 ? -9.117 -4.457 0.669 1 98.88 128 GLY B N 1
ATOM 2576 C CA . GLY B 1 128 ? -7.668 -4.367 0.626 1 98.88 128 GLY B CA 1
ATOM 2577 C C . GLY B 1 128 ? -6.98 -5.688 0.91 1 98.88 128 GLY B C 1
ATOM 2578 O O . GLY B 1 128 ? -5.859 -5.715 1.424 1 98.88 128 GLY B O 1
ATOM 2579 N N . LEU B 1 129 ? -7.598 -6.77 0.608 1 98.88 129 LEU B N 1
ATOM 2580 C CA . LEU B 1 129 ? -7.059 -8.094 0.892 1 98.88 129 LEU B CA 1
ATOM 2581 C C . LEU B 1 129 ? -6.547 -8.758 -0.383 1 98.88 129 LEU B C 1
ATOM 2583 O O . LEU B 1 129 ? -7.211 -8.719 -1.421 1 98.88 129 LEU B O 1
ATOM 2587 N N . TYR B 1 130 ? -5.305 -9.242 -0.302 1 98.62 130 TYR B N 1
ATOM 2588 C CA . TYR B 1 130 ? -4.695 -9.906 -1.447 1 98.62 130 TYR B CA 1
ATOM 2589 C C . TYR B 1 130 ? -3.744 -11.008 -0.995 1 98.62 130 TYR B C 1
ATOM 2591 O O . TYR B 1 130 ? -3.418 -11.109 0.19 1 98.62 130 TYR B O 1
ATOM 2599 N N . ASP B 1 131 ? -3.369 -11.922 -1.885 1 97.56 131 ASP B N 1
ATOM 2600 C CA . ASP B 1 131 ? -2.359 -12.906 -1.521 1 97.56 131 ASP B CA 1
ATOM 2601 C C . ASP B 1 131 ? -1.301 -13.039 -2.615 1 97.56 131 ASP B C 1
ATOM 2603 O O . ASP B 1 131 ? -1.595 -13.5 -3.719 1 97.56 131 ASP B O 1
ATOM 2607 N N . LEU B 1 132 ? -0.081 -12.562 -2.307 1 95.25 132 LEU B N 1
ATOM 2608 C CA . LEU B 1 132 ? 1.096 -12.773 -3.143 1 95.25 132 LEU B CA 1
ATOM 2609 C C . LEU B 1 132 ? 1.623 -14.195 -3 1 95.25 132 LEU B C 1
ATOM 2611 O O . LEU B 1 132 ? 2.139 -14.773 -3.961 1 95.25 132 LEU B O 1
ATOM 2615 N N . VAL B 1 133 ? 1.706 -14.641 -1.826 1 95.5 133 VAL B N 1
ATOM 2616 C CA . VAL B 1 133 ? 1.898 -16.062 -1.521 1 95.5 133 VAL B CA 1
ATOM 2617 C C . VAL B 1 133 ? 0.542 -16.75 -1.403 1 95.5 133 VAL B C 1
ATOM 2619 O O . VAL B 1 133 ? -0.241 -16.453 -0.501 1 95.5 133 VAL B O 1
ATOM 2622 N N . GLU B 1 134 ? 0.364 -17.703 -2.322 1 94.69 134 GLU B N 1
ATOM 2623 C CA . GLU B 1 134 ? -0.967 -18.297 -2.412 1 94.69 134 GLU B CA 1
ATOM 2624 C C . GLU B 1 134 ? -1.439 -18.797 -1.052 1 94.69 134 GLU B C 1
ATOM 2626 O O . GLU B 1 134 ? -0.735 -19.562 -0.388 1 94.69 134 GLU B O 1
ATOM 2631 N N . GLY B 1 135 ? -2.625 -18.344 -0.641 1 95.69 135 GLY B N 1
ATOM 2632 C CA . GLY B 1 135 ? -3.242 -18.781 0.6 1 95.69 135 GLY B CA 1
ATOM 2633 C C . GLY B 1 135 ? -2.922 -17.891 1.779 1 95.69 135 GLY B C 1
ATOM 2634 O O . GLY B 1 135 ? -3.605 -17.938 2.805 1 95.69 135 GLY B O 1
ATOM 2635 N N . GLU B 1 136 ? -1.871 -17.156 1.702 1 97.62 136 GLU B N 1
ATOM 2636 C CA . GLU B 1 136 ? -1.532 -16.203 2.756 1 97.62 136 GLU B CA 1
ATOM 2637 C C . GLU B 1 136 ? -2.057 -14.812 2.426 1 97.62 136 GLU B C 1
ATOM 2639 O O . GLU B 1 136 ? -1.363 -14.016 1.785 1 97.62 136 GLU B O 1
ATOM 2644 N N . PHE B 1 137 ? -3.219 -14.539 2.941 1 98.56 137 PHE B N 1
ATOM 2645 C CA . PHE B 1 137 ? -3.867 -13.273 2.631 1 98.56 137 PHE B CA 1
ATOM 2646 C C . PHE B 1 137 ? -3.377 -12.172 3.564 1 98.56 137 PHE B C 1
ATOM 2648 O O . PHE B 1 137 ? -3.266 -12.375 4.773 1 98.56 137 PHE B O 1
ATOM 2655 N N . ARG B 1 138 ? -3.064 -11.031 2.971 1 98.62 138 ARG B N 1
ATOM 2656 C CA . ARG B 1 138 ? -2.572 -9.875 3.711 1 98.62 138 ARG B CA 1
ATOM 2657 C C . ARG B 1 138 ? -3.336 -8.609 3.328 1 98.62 138 ARG B C 1
ATOM 2659 O O . ARG B 1 138 ? -3.795 -8.477 2.191 1 98.62 138 ARG B O 1
ATOM 2666 N N . TRP B 1 139 ? -3.4 -7.727 4.305 1 98.69 139 TRP B N 1
ATOM 2667 C CA . TRP B 1 139 ? -4.008 -6.426 4.039 1 98.69 139 TRP B CA 1
ATOM 2668 C C . TRP B 1 139 ? -3.004 -5.477 3.393 1 98.69 139 TRP B C 1
ATOM 2670 O O . TRP B 1 139 ? -1.884 -5.32 3.883 1 98.69 139 TRP B O 1
ATOM 2680 N N . THR B 1 140 ? -3.43 -4.82 2.32 1 97.94 140 THR B N 1
ATOM 2681 C CA . THR B 1 140 ? -2.527 -3.953 1.572 1 97.94 140 THR B CA 1
ATOM 2682 C C . THR B 1 140 ? -2.125 -2.742 2.408 1 97.94 140 THR B C 1
ATOM 2684 O O . THR B 1 140 ? -1.042 -2.184 2.219 1 97.94 140 THR B O 1
ATOM 2687 N N . ASN B 1 141 ? -2.945 -2.361 3.379 1 95.44 141 ASN B N 1
ATOM 2688 C CA . ASN B 1 141 ? -2.711 -1.165 4.18 1 95.44 141 ASN B CA 1
ATOM 2689 C C . ASN B 1 141 ? -1.501 -1.332 5.094 1 95.44 141 ASN B C 1
ATOM 2691 O O . ASN B 1 141 ? -0.745 -0.383 5.312 1 95.44 141 ASN B O 1
ATOM 2695 N N . ASP B 1 142 ? -1.318 -2.539 5.656 1 94.69 142 ASP B N 1
ATOM 2696 C CA . ASP B 1 142 ? -0.257 -2.676 6.648 1 94.69 142 ASP B CA 1
ATOM 2697 C C . ASP B 1 142 ? 0.464 -4.012 6.5 1 94.69 142 ASP B C 1
ATOM 2699 O O . ASP B 1 142 ? 1.346 -4.34 7.297 1 94.69 142 ASP B O 1
ATOM 2703 N N . GLN B 1 143 ? 0.124 -4.816 5.562 1 97.75 143 GLN B N 1
ATOM 2704 C CA . GLN B 1 143 ? 0.734 -6.09 5.203 1 97.75 143 GLN B CA 1
ATOM 2705 C C . GLN B 1 143 ? 0.544 -7.121 6.312 1 97.75 143 GLN B C 1
ATOM 2707 O O . GLN B 1 143 ? 1.215 -8.156 6.324 1 97.75 143 GLN B O 1
ATOM 2712 N N . GLU B 1 144 ? -0.366 -6.871 7.215 1 97.62 144 GLU B N 1
ATOM 2713 C CA . GLU B 1 144 ? -0.675 -7.879 8.227 1 97.62 144 GLU B CA 1
ATOM 2714 C C . GLU B 1 144 ? -1.462 -9.039 7.625 1 97.62 144 GLU B C 1
ATOM 2716 O O . GLU B 1 144 ? -2.34 -8.828 6.785 1 97.62 144 GLU B O 1
ATOM 2721 N N . VAL B 1 145 ? -1.158 -10.195 8.133 1 98.31 145 VAL B N 1
ATOM 2722 C CA . VAL B 1 145 ? -1.928 -11.375 7.742 1 98.31 145 VAL B CA 1
ATOM 2723 C C . VAL B 1 145 ? -3.354 -11.258 8.273 1 98.31 145 VAL B C 1
ATOM 2725 O O . VAL B 1 145 ? -3.566 -10.852 9.414 1 98.31 145 VAL B O 1
ATOM 2728 N N . VAL B 1 146 ? -4.254 -11.602 7.434 1 98.5 146 VAL B N 1
ATOM 2729 C CA . VAL B 1 146 ? -5.668 -11.492 7.777 1 98.5 146 VAL B CA 1
ATOM 2730 C C . VAL B 1 146 ? -5.957 -12.297 9.047 1 98.5 146 VAL B C 1
ATOM 2732 O O . VAL B 1 146 ? -5.477 -13.422 9.188 1 98.5 146 VAL B O 1
ATOM 2735 N N . SER B 1 147 ? -6.68 -11.781 9.938 1 97.94 147 SER B N 1
ATOM 2736 C CA . SER B 1 147 ? -7.109 -12.461 11.156 1 97.94 147 SER B CA 1
ATOM 2737 C C . SER B 1 147 ? -8.609 -12.742 11.133 1 97.94 147 SER B C 1
ATOM 2739 O O . SER B 1 147 ? -9.031 -13.898 11.172 1 97.94 147 SER B O 1
ATOM 2741 N N . TYR B 1 148 ? -9.438 -11.664 11.086 1 98.12 148 TYR B N 1
ATOM 2742 C CA . TYR B 1 148 ? -10.867 -11.844 10.852 1 98.12 148 TYR B CA 1
ATOM 2743 C C . TYR B 1 148 ? -11.133 -12.219 9.391 1 98.12 148 TYR B C 1
ATOM 2745 O O . TYR B 1 148 ? -10.711 -11.5 8.477 1 98.12 148 TYR B O 1
ATOM 2753 N N . LYS B 1 149 ? -11.781 -13.344 9.172 1 98.5 149 LYS B N 1
ATOM 2754 C CA . LYS B 1 149 ? -12.109 -13.797 7.824 1 98.5 149 LYS B CA 1
ATOM 2755 C C . LYS B 1 149 ? -13.617 -13.977 7.648 1 98.5 149 LYS B C 1
ATOM 2757 O O . LYS B 1 149 ? -14.305 -14.438 8.562 1 98.5 149 LYS B O 1
ATOM 2762 N N . ASN B 1 150 ? -14.109 -13.641 6.43 1 98.69 150 ASN B N 1
ATOM 2763 C CA . ASN B 1 150 ? -15.523 -13.828 6.121 1 98.69 150 ASN B CA 1
ATOM 2764 C C . ASN B 1 150 ? -15.727 -14.32 4.691 1 98.69 150 ASN B C 1
ATOM 2766 O O . ASN B 1 150 ? -16.547 -13.773 3.949 1 98.69 150 ASN B O 1
ATOM 2770 N N . PHE B 1 151 ? -14.984 -15.281 4.359 1 98.75 151 PHE B N 1
ATOM 2771 C CA . PHE B 1 151 ? -15.086 -15.859 3.021 1 98.75 151 PHE B CA 1
ATOM 2772 C C . PHE B 1 151 ? -16.375 -16.656 2.871 1 98.75 151 PHE B C 1
ATOM 2774 O O . PHE B 1 151 ? -16.828 -17.297 3.818 1 98.75 151 PHE B O 1
ATOM 2781 N N . ARG B 1 152 ? -16.922 -16.609 1.713 1 97.88 152 ARG B N 1
ATOM 2782 C CA . ARG B 1 152 ? -18.078 -17.438 1.393 1 97.88 152 ARG B CA 1
ATOM 2783 C C . ARG B 1 152 ? -17.688 -18.922 1.364 1 97.88 152 ARG B C 1
ATOM 2785 O O . ARG B 1 152 ? -16.531 -19.266 1.13 1 97.88 152 ARG B O 1
ATOM 2792 N N . SER B 1 153 ? -18.719 -19.75 1.543 1 96.94 153 SER B N 1
ATOM 2793 C CA . SER B 1 153 ? -18.484 -21.188 1.467 1 96.94 153 SER B CA 1
ATOM 2794 C C . SER B 1 153 ? -17.844 -21.562 0.131 1 96.94 153 SER B C 1
ATOM 2796 O O . SER B 1 153 ? -18.297 -21.109 -0.924 1 96.94 153 SER B O 1
ATOM 2798 N N . GLY B 1 154 ? -16.797 -22.312 0.243 1 97.56 154 GLY B N 1
ATOM 2799 C CA . GLY B 1 154 ? -16.125 -22.766 -0.958 1 97.56 154 GLY B CA 1
ATOM 2800 C C . GLY B 1 154 ? -15.047 -21.812 -1.436 1 97.56 154 GLY B C 1
ATOM 2801 O O . GLY B 1 154 ? -14.328 -22.109 -2.395 1 97.56 154 GLY B O 1
ATOM 2802 N N . LYS B 1 155 ? -15.023 -20.656 -0.753 1 96.88 155 LYS B N 1
ATOM 2803 C CA . LYS B 1 155 ? -14.008 -19.656 -1.109 1 96.88 155 LYS B CA 1
ATOM 2804 C C . LYS B 1 155 ? -13.078 -19.391 0.063 1 96.88 155 LYS B C 1
ATOM 2806 O O . LYS B 1 155 ? -13.438 -19.609 1.22 1 96.88 155 LYS B O 1
ATOM 2811 N N . PRO B 1 156 ? -11.852 -18.906 -0.163 1 97.94 156 PRO B N 1
ATOM 2812 C CA . PRO B 1 156 ? -11.266 -18.734 -1.494 1 97.94 156 PRO B CA 1
ATOM 2813 C C . PRO B 1 156 ? -10.945 -20.062 -2.17 1 97.94 156 PRO B C 1
ATOM 2815 O O . PRO B 1 156 ? -10.602 -21.047 -1.495 1 97.94 156 PRO B O 1
ATOM 2818 N N . ASP B 1 157 ? -10.984 -20.203 -3.504 1 97.69 157 ASP B N 1
ATOM 2819 C CA . ASP B 1 157 ? -10.695 -21.453 -4.195 1 97.69 157 ASP B CA 1
ATOM 2820 C C . ASP B 1 157 ? -9.633 -21.25 -5.273 1 97.69 157 ASP B C 1
ATOM 2822 O O . ASP B 1 157 ? -9.234 -22.203 -5.949 1 97.69 157 ASP B O 1
ATOM 2826 N N . ASN B 1 158 ? -9.125 -20.047 -5.418 1 97.5 158 ASN B N 1
ATOM 2827 C CA . ASN B 1 158 ? -8.102 -19.75 -6.418 1 97.5 158 ASN B CA 1
ATOM 2828 C C . ASN B 1 158 ? -8.461 -20.344 -7.773 1 97.5 158 ASN B C 1
ATOM 2830 O O . ASN B 1 158 ? -7.613 -20.969 -8.422 1 97.5 158 ASN B O 1
ATOM 2834 N N . ALA B 1 159 ? -9.672 -20.188 -8.164 1 95.69 159 ALA B N 1
ATOM 2835 C CA . ALA B 1 159 ? -10.117 -20.781 -9.43 1 95.69 159 ALA B CA 1
ATOM 2836 C C . ALA B 1 159 ? -9.203 -20.344 -10.578 1 95.69 159 ALA B C 1
ATOM 2838 O O . ALA B 1 159 ? -8.914 -19.156 -10.734 1 95.69 159 ALA B O 1
ATOM 2839 N N . GLY B 1 160 ? -8.648 -21.375 -11.367 1 94.75 160 GLY B N 1
ATOM 2840 C CA . GLY B 1 160 ? -7.766 -21.109 -12.492 1 94.75 160 GLY B CA 1
ATOM 2841 C C . GLY B 1 160 ? -6.375 -20.672 -12.07 1 94.75 160 GLY B C 1
ATOM 2842 O O . GLY B 1 160 ? -5.527 -20.375 -12.914 1 94.75 160 GLY B O 1
ATOM 2843 N N . GLY B 1 161 ? -6.152 -20.562 -10.805 1 93.25 161 GLY B N 1
ATOM 2844 C CA . GLY B 1 161 ? -4.84 -20.219 -10.289 1 93.25 161 GLY B CA 1
ATOM 2845 C C . GLY B 1 161 ? -4.52 -18.734 -10.414 1 93.25 161 GLY B C 1
ATOM 2846 O O . GLY B 1 161 ? -3.352 -18.344 -10.438 1 93.25 161 GLY B O 1
ATOM 2847 N N . ARG B 1 162 ? -5.574 -17.859 -10.539 1 93.81 162 ARG B N 1
ATOM 2848 C CA . ARG B 1 162 ? -5.301 -16.453 -10.844 1 93.81 162 ARG B CA 1
ATOM 2849 C C . ARG B 1 162 ? -6.121 -15.531 -9.953 1 93.81 162 ARG B C 1
ATOM 2851 O O . ARG B 1 162 ? -6.258 -14.344 -10.242 1 93.81 162 ARG B O 1
ATOM 2858 N N . GLU B 1 163 ? -6.746 -16.062 -8.93 1 97.56 163 GLU B N 1
ATOM 2859 C CA . GLU B 1 163 ? -7.562 -15.25 -8.039 1 97.56 163 GLU B CA 1
ATOM 2860 C C . GLU B 1 163 ? -6.785 -14.852 -6.789 1 97.56 163 GLU B C 1
ATOM 2862 O O . GLU B 1 163 ? -6.746 -15.594 -5.809 1 97.56 163 GLU B O 1
ATOM 2867 N N . ASP B 1 164 ? -6.23 -13.625 -6.805 1 98.12 164 ASP B N 1
ATOM 2868 C CA . ASP B 1 164 ? -5.324 -13.242 -5.727 1 98.12 164 ASP B CA 1
ATOM 2869 C C . ASP B 1 164 ? -5.832 -11.992 -5.008 1 98.12 164 ASP B C 1
ATOM 2871 O O . ASP B 1 164 ? -5.18 -11.5 -4.082 1 98.12 164 ASP B O 1
ATOM 2875 N N . CYS B 1 165 ? -6.898 -11.477 -5.457 1 98.75 165 CYS B N 1
ATOM 2876 C CA . CYS B 1 165 ? -7.512 -10.297 -4.848 1 98.75 165 CYS B CA 1
ATOM 2877 C C . CYS B 1 165 ? -8.906 -10.625 -4.328 1 98.75 165 CYS B C 1
ATOM 2879 O O . CYS B 1 165 ? -9.523 -11.602 -4.754 1 98.75 165 CYS B O 1
ATOM 2881 N N . VAL B 1 166 ? -9.383 -9.812 -3.381 1 98.88 166 VAL B N 1
ATOM 2882 C CA . VAL B 1 166 ? -10.602 -10.188 -2.68 1 98.88 166 VAL B CA 1
ATOM 2883 C C . VAL B 1 166 ? -11.617 -9.055 -2.771 1 98.88 166 VAL B C 1
ATOM 2885 O O . VAL B 1 166 ? -11.258 -7.879 -2.65 1 98.88 166 VAL B O 1
ATOM 2888 N N . TYR B 1 167 ? -12.828 -9.453 -3.004 1 98.81 167 TYR B N 1
ATOM 2889 C CA . TYR B 1 167 ? -13.906 -8.469 -2.959 1 98.81 167 TY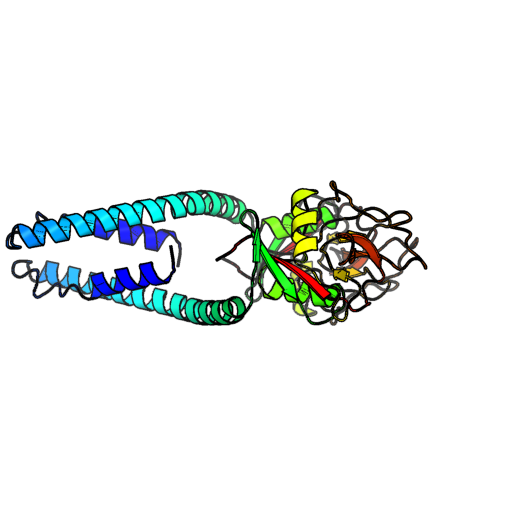R B CA 1
ATOM 2890 C C . TYR B 1 167 ? -14.984 -8.891 -1.959 1 98.81 167 TYR B C 1
ATOM 2892 O O . TYR B 1 167 ? -15.062 -10.055 -1.572 1 98.81 167 TYR B O 1
ATOM 2900 N N . LEU B 1 168 ? -15.703 -7.949 -1.459 1 98.88 168 LEU B N 1
ATOM 2901 C CA . LEU B 1 168 ? -16.875 -8.102 -0.61 1 98.88 168 LEU B CA 1
ATOM 2902 C C . LEU B 1 168 ? -18.156 -8.156 -1.449 1 98.88 168 LEU B C 1
ATOM 2904 O O . LEU B 1 168 ? -18.438 -7.227 -2.199 1 98.88 168 LEU B O 1
ATOM 2908 N N . TYR B 1 169 ? -18.844 -9.305 -1.334 1 98.38 169 TYR B N 1
ATOM 2909 C CA . TYR B 1 169 ? -20.109 -9.453 -2.043 1 98.38 169 TYR B CA 1
ATOM 2910 C C . TYR B 1 169 ? -21.172 -8.531 -1.459 1 98.3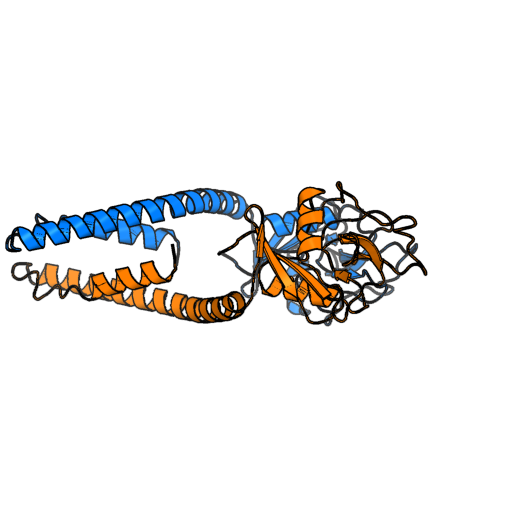8 169 TYR B C 1
ATOM 2912 O O . TYR B 1 169 ? -21.469 -8.594 -0.264 1 98.38 169 TYR B O 1
ATOM 2920 N N . TYR B 1 170 ? -21.781 -7.711 -2.273 1 97.25 170 TYR B N 1
ATOM 2921 C CA . TYR B 1 170 ? -22.641 -6.641 -1.799 1 97.25 170 TYR B CA 1
ATOM 2922 C C . TYR B 1 170 ? -23.859 -7.207 -1.07 1 97.25 170 TYR B C 1
ATOM 2924 O O . TYR B 1 170 ? -24.406 -6.574 -0.16 1 97.25 170 TYR B O 1
ATOM 2932 N N . ASN B 1 171 ? -24.312 -8.305 -1.465 1 96.62 171 ASN B N 1
ATOM 2933 C CA . ASN B 1 171 ? -25.578 -8.859 -0.987 1 96.62 171 ASN B CA 1
ATOM 2934 C C . ASN B 1 171 ? -25.438 -9.461 0.405 1 96.62 171 ASN B C 1
ATOM 2936 O O . ASN B 1 171 ? -26.234 -9.164 1.302 1 96.62 171 ASN B O 1
ATOM 2940 N N . THR B 1 172 ? -24.422 -10.242 0.688 1 97.56 172 THR B N 1
ATOM 2941 C CA . THR B 1 172 ? -24.297 -10.984 1.94 1 97.56 172 THR B CA 1
ATOM 2942 C C . THR B 1 172 ? -23.172 -10.406 2.795 1 97.56 172 THR B C 1
ATOM 2944 O O . THR B 1 172 ? -23.094 -10.672 3.998 1 97.56 172 THR B O 1
ATOM 2947 N N . GLY B 1 173 ? -22.234 -9.695 2.188 1 98.31 173 GLY B N 1
ATOM 2948 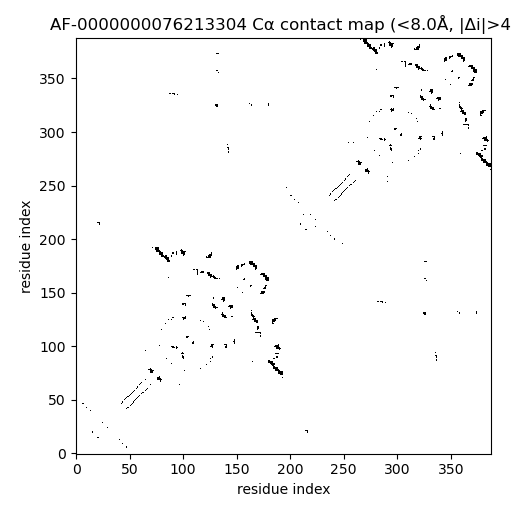C CA . GLY B 1 173 ? -21.062 -9.188 2.904 1 98.31 173 GLY B CA 1
ATOM 2949 C C . GLY B 1 173 ? -19.922 -10.188 2.979 1 98.31 173 GLY B C 1
ATOM 2950 O O . GLY B 1 173 ? -18.875 -9.891 3.529 1 98.31 173 GLY B O 1
ATOM 2951 N N . GLN B 1 174 ? -20.141 -11.375 2.398 1 98.81 174 GLN B N 1
ATOM 2952 C CA . GLN B 1 174 ? -19.078 -12.383 2.387 1 98.81 174 GLN B CA 1
ATOM 2953 C C . GLN B 1 174 ? -18.031 -12.055 1.338 1 98.81 174 GLN B C 1
ATOM 2955 O O . GLN B 1 174 ? -18.266 -11.234 0.447 1 98.81 174 GLN B O 1
ATOM 2960 N N . TRP B 1 175 ? -16.875 -12.695 1.514 1 98.88 175 TRP B N 1
ATOM 2961 C CA . TRP B 1 175 ? -15.742 -12.375 0.65 1 98.88 175 TRP B CA 1
ATOM 2962 C C . TRP B 1 175 ? -15.516 -13.469 -0.387 1 98.88 175 TRP B C 1
ATOM 2964 O O . TRP B 1 175 ? -15.891 -14.625 -0.171 1 98.88 175 TRP B O 1
ATOM 2974 N N . GLU B 1 176 ? -14.875 -13.07 -1.454 1 98.38 176 GLU B N 1
ATOM 2975 C CA . GLU B 1 176 ? -14.484 -14.016 -2.498 1 98.38 176 GLU B CA 1
ATOM 2976 C C . GLU B 1 176 ? -13.195 -13.57 -3.184 1 98.38 176 GLU B C 1
ATOM 2978 O O . GLU B 1 176 ? -13.008 -12.391 -3.471 1 98.38 176 GLU B O 1
ATOM 2983 N N . ASP B 1 177 ? -12.312 -14.539 -3.387 1 98.5 177 ASP B N 1
ATOM 2984 C CA . ASP B 1 177 ? -11.141 -14.234 -4.199 1 98.5 177 ASP B CA 1
ATOM 2985 C C . ASP B 1 177 ? -11.5 -14.172 -5.684 1 98.5 177 ASP B C 1
ATOM 2987 O O . ASP B 1 177 ? -12.383 -14.898 -6.145 1 98.5 177 ASP B O 1
ATOM 2991 N N . TYR B 1 178 ? -10.875 -13.297 -6.352 1 98.12 178 TYR B N 1
ATOM 2992 C CA . TYR B 1 178 ? -11.195 -12.961 -7.734 1 98.12 178 TYR B CA 1
ATOM 2993 C C . TYR B 1 178 ? -9.961 -12.461 -8.477 1 98.12 178 TYR B C 1
ATOM 2995 O O . TYR B 1 178 ? -8.992 -12.016 -7.859 1 98.12 178 TYR B O 1
ATOM 3003 N N . PRO B 1 179 ? -9.914 -12.695 -9.828 1 98.31 179 PRO B N 1
ATOM 3004 C CA . PRO B 1 179 ? -8.766 -12.164 -10.57 1 98.31 179 PRO B CA 1
ATOM 3005 C C . PRO B 1 179 ? -8.617 -10.656 -10.43 1 98.31 179 PRO B C 1
ATOM 3007 O O . PRO B 1 179 ? -9.578 -9.914 -10.656 1 98.31 179 PRO B O 1
ATOM 3010 N N . CYS B 1 180 ? -7.426 -10.148 -10.195 1 98.56 180 CYS B N 1
ATOM 3011 C CA . CYS B 1 180 ? -7.152 -8.781 -9.773 1 98.56 180 CYS B CA 1
ATOM 3012 C C . CYS B 1 180 ? -7.43 -7.793 -10.898 1 98.56 180 CYS B C 1
ATOM 3014 O O . CYS B 1 180 ? -7.648 -6.605 -10.656 1 98.56 180 CYS B O 1
ATOM 3016 N N . LYS B 1 181 ? -7.445 -8.258 -12.094 1 98.19 181 LYS B N 1
ATOM 3017 C CA . LYS B 1 181 ? -7.566 -7.363 -13.242 1 98.19 181 LYS B CA 1
ATOM 3018 C C . LYS B 1 181 ? -9.031 -7.09 -13.578 1 98.19 181 LYS B C 1
ATOM 3020 O O . LYS B 1 181 ? -9.336 -6.227 -14.398 1 98.19 181 LYS B O 1
ATOM 3025 N N . ASN B 1 182 ? -9.93 -7.922 -12.922 1 98.25 182 ASN B N 1
ATOM 3026 C CA . ASN B 1 182 ? -11.352 -7.676 -13.156 1 98.25 182 ASN B CA 1
ATOM 3027 C C . ASN B 1 182 ? -11.789 -6.34 -12.562 1 98.25 182 ASN B C 1
ATOM 3029 O O . ASN B 1 182 ? -11.148 -5.816 -11.648 1 98.25 182 ASN B O 1
ATOM 3033 N N . ASN B 1 183 ? -12.891 -5.832 -13.156 1 98.56 183 ASN B N 1
ATOM 3034 C CA . ASN B 1 183 ? -13.352 -4.516 -12.719 1 98.56 183 ASN B CA 1
ATOM 3035 C C . ASN B 1 183 ? -14.539 -4.617 -11.773 1 98.56 183 ASN B C 1
ATOM 3037 O O . ASN B 1 183 ? -15.562 -5.211 -12.117 1 98.56 183 ASN B O 1
ATOM 3041 N N . LEU B 1 184 ? -14.352 -4.105 -10.594 1 98.62 184 LEU B N 1
ATOM 3042 C CA . LEU B 1 184 ? -15.398 -4.012 -9.578 1 98.62 184 LEU B CA 1
ATOM 3043 C C . LEU B 1 184 ? -15.391 -2.641 -8.914 1 98.62 184 LEU B C 1
ATOM 3045 O O . LEU B 1 184 ? -14.461 -1.857 -9.109 1 98.62 184 LEU B O 1
ATOM 3049 N N . LYS B 1 185 ? -16.5 -2.322 -8.281 1 98.56 185 LYS B N 1
ATOM 3050 C CA . LYS B 1 185 ? -16.469 -1.182 -7.371 1 98.56 185 LYS B CA 1
ATOM 3051 C C . LYS B 1 185 ? -15.531 -1.446 -6.199 1 98.56 185 LYS B C 1
ATOM 3053 O O . LYS B 1 185 ? -14.945 -2.525 -6.098 1 98.56 185 LYS B O 1
ATOM 3058 N N . TYR B 1 186 ? -15.32 -0.358 -5.344 1 98.62 186 TYR B N 1
ATOM 3059 C CA . TYR B 1 186 ? -14.281 -0.535 -4.336 1 98.62 186 TYR B CA 1
ATOM 3060 C C . TYR B 1 186 ? -14.547 0.346 -3.119 1 98.62 186 TYR B C 1
ATOM 3062 O O . TYR B 1 186 ? -15.328 1.297 -3.191 1 98.62 186 TYR B O 1
ATOM 3070 N N . ILE B 1 187 ? -13.953 -0.04 -2.027 1 98.62 187 ILE B N 1
ATOM 3071 C CA . ILE B 1 187 ? -14.102 0.692 -0.774 1 98.62 187 ILE B CA 1
ATOM 3072 C C . ILE B 1 187 ? -12.727 1.154 -0.287 1 98.62 187 ILE B C 1
ATOM 3074 O O . ILE B 1 187 ? -11.805 0.346 -0.147 1 98.62 187 ILE B O 1
ATOM 3078 N N . CYS B 1 188 ? -12.633 2.438 -0.074 1 97.38 188 CYS B N 1
ATOM 3079 C CA . CYS B 1 188 ? -11.43 3.02 0.51 1 97.38 188 CYS B CA 1
ATOM 3080 C C . CYS B 1 188 ? -11.625 3.303 1.994 1 97.38 188 CYS B C 1
ATOM 3082 O O . CYS B 1 188 ? -12.734 3.625 2.428 1 97.38 188 CYS B O 1
ATOM 3084 N N . GLU B 1 189 ? -10.531 3.172 2.703 1 96.25 189 GLU B N 1
ATOM 3085 C CA . GLU B 1 189 ? -10.508 3.566 4.109 1 96.25 189 GLU B CA 1
ATOM 3086 C C . GLU B 1 189 ? -9.383 4.559 4.383 1 96.25 189 GLU B C 1
ATOM 3088 O O . GLU B 1 189 ? -8.25 4.352 3.949 1 96.25 189 GLU B O 1
ATOM 3093 N N . ASN B 1 190 ? -9.828 5.668 4.969 1 86.94 190 ASN B N 1
ATOM 3094 C CA . ASN B 1 190 ? -8.883 6.656 5.465 1 86.94 190 ASN B CA 1
ATOM 3095 C C . ASN B 1 190 ? -8.883 6.723 6.988 1 86.94 190 ASN B C 1
ATOM 3097 O O . ASN B 1 190 ? -9.945 6.734 7.609 1 86.94 190 ASN B O 1
ATOM 3101 N N . VAL B 1 191 ? -7.676 6.664 7.535 1 72.81 191 VAL B N 1
ATOM 3102 C CA . VAL B 1 191 ? -7.582 6.668 8.992 1 72.81 191 VAL B CA 1
ATOM 3103 C C . VAL B 1 191 ? -7.801 8.078 9.523 1 72.81 191 VAL B C 1
ATOM 3105 O O . VAL B 1 191 ? -8.219 8.266 10.672 1 72.81 191 VAL B O 1
ATOM 3108 N N . PHE B 1 192 ? -7.578 9.07 8.664 1 60.28 192 PHE B N 1
ATOM 3109 C CA . PHE B 1 192 ? -7.82 10.43 9.125 1 60.28 192 PHE B CA 1
ATOM 3110 C C . PHE B 1 192 ? -9.055 11.016 8.453 1 60.28 192 PHE B C 1
ATOM 3112 O O . PHE B 1 192 ? -9.188 10.977 7.23 1 60.28 192 PHE B O 1
ATOM 3119 N N . CYS B 1 193 ? -10.086 11.047 9.258 1 61.75 193 CYS B N 1
ATOM 3120 C CA . CYS B 1 193 ? -11.32 11.641 8.766 1 61.75 193 CYS B CA 1
ATOM 3121 C C . CYS B 1 193 ? -11.398 13.117 9.125 1 61.75 193 CYS B C 1
ATOM 3123 O O . CYS B 1 193 ? -11.133 13.492 10.273 1 61.75 193 CYS B O 1
ATOM 3125 N N . TYR B 1 194 ? -11.297 14.016 8.078 1 47.25 194 TYR B N 1
ATOM 3126 C CA . TYR B 1 194 ? -11.445 15.438 8.367 1 47.25 194 TYR B CA 1
ATOM 3127 C C . TYR B 1 194 ? -12.914 15.789 8.609 1 47.25 194 TYR B C 1
ATOM 3129 O O . TYR B 1 194 ? -13.812 15.125 8.094 1 47.25 194 TYR B O 1
#

InterPro domains:
  IPR001304 C-type lectin-like [PF00059] (84-189)
  IPR001304 C-type lectin-like [PS50041] (73-189)
  IPR001304 C-type lectin-like [SM00034] (66-189)
  IPR016186 C-type lectin-like/link domain superfamily [G3DSA:3.10.100.10] (38-190)
  IPR016187 C-type lectin fold [SSF56436] (68-193)
  IPR018378 C-type lectin, conserved site [PS00615] (165-188)
  IPR050111 C-type lectin and snaclec domain-containing protein [PTHR22803] (68-189)

Sequence (388 aa):
MDSSMCIAFILVVMAIDVSNSFPSVSNKTMDELKTFREKLKQFGVEITNKFSGLDTDLQSMESDIAKRNFEKYNGHCYYFGEDRLSWFNAQRNCQLIGGNLVKIDDSSENSWLKSNTNGAGTGGYWIGLYDLVEGEFRWTNDQEVVSYKNFRSGKPDNAGGREDCVYLYYNTGQWEDYPCKNNLKYICENVFCYMDSSMCIAFILVVMAIDVSNSFPSVSNKTMDELKTFREKLKQFGVEITNKFSGLDTDLQSMESDIAKRNFEKYNGHCYYFGEDRLSWFNAQRNCQLIGGNLVKIDDSSENSWLKSNTNGAGTGGYWIGLYDLVEGEFRWTNDQEVVSYKNFRSGKPDNAGGREDCVYLYYNTGQWEDYPCKNNLKYICENVFCY

Organism: Mytilus galloprovincialis (NCBI:txid29158)

=== Feature glossary ===
Legend for the data blocks above and below:

— What the protein is —

The amino-acid sequence is the protein's primary structure: the linear order of residues from the N-terminus to the C-terminus, written in one-letter code. Everything else here — the 3D coordinates, the secondary structure, the domain annotations — is ultimately a consequence of this string.

Database cross-references. InterPro integrates a dozen domain/family signature databases into unified entries with residue-range hits. GO terms attach function/process/location labels with evidence codes. CATH codes position the fold in a four-level structural taxonomy. Organism is the NCBI-taxonomy species name.

— Where its atoms are —

The mmCIF block holds the 3D Cartesian coordinates of each backbone atom (N, Cα, C, O) in ångströms. mmCIF is the PDB's canonical archive format — a tagged-loop text representation of the atomic model.

The six renders are orthographic views along the three Cartesian axes in both directions. Representation (cartoon, sticks, or surface) and color scheme (sequence-rainbow or by-chain) vary across proteins so the training set covers all the common visualization conventions.

— Local backbone conformation —

Secondary structure is the local, repeating backbone conformation. DSSP classifies it into eight states by reading the hydrogen-bond network: three helix types (H, G, I), two β types (E, B), two non-regular types (T, S), and unstructured coil (-).

SS3 is a coarse helix/strand/coil call (letters a/b/c) made by the P-SEA algorithm from inter-Cα distances and dihedrals. It is less detailed than DSSP but needs only Cα positions.

Backbone dihedral angles. Every residue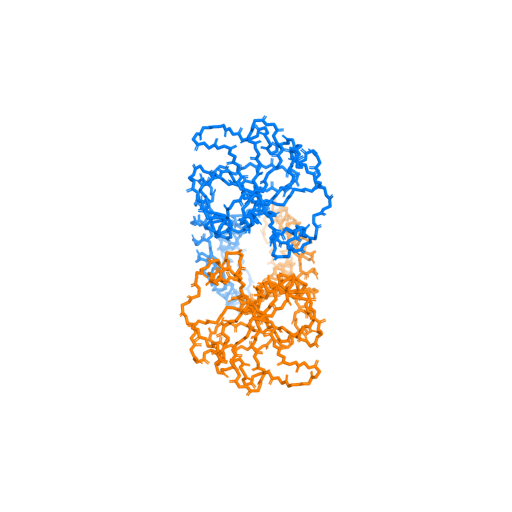 except chain termini has a φ (preceding-C → N → Cα → C) and a ψ (N → Cα → C → next-N). They are reported in degrees following the IUPAC sign convention. Secondary structure is essentially a statement about which (φ, ψ) basin each residue occupies.

— Global shape and packing —

The geometric summary reports three shape descriptors. Rg (radius of gyration) measures how spread out the Cα atoms are about their centre of mass; compact globular proteins have small Rg, elongated or unfolded ones large. Cα contacts (<8 Å, |i−j|>4) count long-range residue pairs in spatial proximity — high for tightly packed folds, near zero for rods or random coil. The bounding-box extents give the protein's footprint along x, y, z in Å.

Solvent accessibility: the surface area of each residue that a 1.4 Å water probe can touch, in Å². When only backbone atoms are present the absolute values are lower than full-atom SASA (side chains contribute most of the area) and are flagged as backbone-only.

Plot images: a contact map (which residues are close in 3D, as an N×N binary image), a Ramachandran scatter (backbone torsion angles, revealing secondary-structure composition at a glance), and — for AlphaFold structures — a PAE heatmap (pairwise prediction confidence).

— Structural neighborhood —

Foldseek's 3Di representation compresses backbone geometry into a per-residue letter drawn from a learned twenty-state alphabet. It captures the tertiary interaction pattern around each residue — which residues are packed against it in space, regardless of where they are in sequence.

Structural nearest neighbors (via Foldseek easy-search vs the PDB). Reported per hit: target PDB id, E-value, and alignment TM-score. A TM-score above ~0.5 is the conventional threshold for 'same fold'.

— Confidence and disorder —

pLDDT (predicted Local Distance Difference Test) is AlphaFold's per-residue confidence score, ranging from 0 to 100. Values above 90 indicate high confidence (typically well-packed cores); 70–90 is confident; 50–70 low confidence; below 50 usually means the region is disordered or the prediction is unreliable there. AlphaFold stores pLDDT in the mmCIF B-factor column.

For experimental (PDB) structures, the B-factor (temperature factor) quantifies the positional spread of each atom in the crystal — a combination of thermal vibration and static disorder — in units of Å². High B-factors mark flexible loops or poorly resolved regions; low B-factors mark the rigid, well-ordered core.

Predicted Aligned Error (PAE) is an AlphaFold confidence matrix: entry (i, j) is the expected error in the position of residue j, in ångströms, when the prediction is superimposed on the true structure at residue i. Low PAE within a block of residues means that block is internally rigid and well-predicted; high PAE between two blocks means their relative placement is uncertain even if each block individually is confident.